Protein 4MPG (pdb70)

InterPro domains:
  IPR004045 Glutathione S-transferase, N-terminal [PF02798] (16-74)
  IPR004045 Glutathione S-transferase, N-terminal [PS50404] (1-82)
  IPR004046 Glutathione S-transferase, C-terminal [PF00043] (127-198)
  IPR010987 Glutathione S-transferase, C-terminal-like [PS50405] (88-224)
  IPR036249 Thioredoxin-like superfamily [SSF52833] (3-86)
  IPR036282 Glutathione S-transferase, C-terminal domain superfamily [SSF47616] (81-236)
  IPR040075 Glutathione S-transferase Theta, N-terminal [cd03050] (3-78)
  IPR040077 Glutathione S-transferase Theta, C-terminal [cd03183] (91-216)
  IPR040079 Glutathione transferase family [SFLDS00019] (2-224)
  IPR051369 Glutathione S-transferase Theta [PTHR43917] (1-223)

Foldseek 3Di:
DKEKEAALLDLLRLLQLLLCVLQVPDYHYDYQALLQQSLVDPVNCVQPVVSDDTWMDDPPDIDDDSVVSSVVCCVVVVGDCQQQPPDPQLNVLQVVLVVVVVCLPLLLQVVCLQQFRQVLLPHHQDPVLVVVSVVVVLVVVVCQDVPQPPVELERRHNDHYSSLSSNVSSNVLVVLVPPPNCVPPVNVVSSNVVVDVSSDVVSVCVSCVVSNCRSVCRVVVPGDRYDPNSVVVSVVSSVPRD/DPLPLDDDPFKEKEAALLDLLRLLLLLLCVLQVPDYDYDYQALQQQSLVDPSNCVQPVVSDDTWICGPPDIDDDSVVSSVVCCVVVVGDCQQQHPDPQLNVLLVVLVVVVVCLPLLLQVVCLQQFRQVLVPHHQDPVLVVVSVVVLLVVVVCQDPVQPDVELERRHPDHYSSLSSNLSSNVLVVLVPPPSCPPPPSVVNSNVVVCVSSDVVSVCVSCVCSNCRSVCRVVVNGHNYDPNSVVVSVVSSVPRD

CATH classification: 3.40.30.10 (+1 more: 1.20.1050.10)

Secondary structure (DSSP, 8-state):
-EEEEE-TTSHHHHHHHHHHHHTT--EEEEE--TTTTGGGSHHHHTT-TT--S-EEEETTEEEE-HHHHHHHHHHHTT--GGGS--SHHHHHHHHHHHHHHH--TTTTTHHHIIIIIHHHTT-PPPHHHHHHHHHHHHHHHHHIIIIIITTSSBTTBSS--HHHHHHHHHHHHHHHTT--TTTT-HHHHHHHHHHHHHH-HHHHHHHHHHHHHHHHHHHHT-SPPPPHHHHHHHHHHHHT--/--------SSEEEEE-TTSHHHHHHHHHHHHHT--EEEEE--TTTTGGGSHHHHTT-TT--S-EEEETTEEEE-HHHHHHHHHHHTT--GGGS--SHHHHHHHHHHHHHHH--TTTTTHHHIIIIIHHHTT-PPPHHHHHHHHHHHHHHHHHIIIIIITTSSBTTBSS--HHHHHHHHHHHHHHHTT--TTTT-HHHHHHHHHHHHHH-HHHHHHHHHHHHHHHHHHHTT-SPPPPHHHHHHHHHHHHT--

Solvent-accessible surface area: 21243 Å² total

GO terms:
  GO:0005829 cytosol (C, IDA)
  GO:0004364 glutathione transferase activity (F, IDA)
  GO:0005829 cytosol (C, TAS)
  GO:0005515 protein binding (F, IPI)
  GO:0070062 extracellular exosome (C, HDA)

Radius of gyration: 22.07 Å; Cα contacts (8 Å, |Δi|>4): 727; chains: 2; bounding box: 50×48×58 Å

Organism: Homo sapiens (NCBI:txid9606)

Sequence (493 aa):
GLELFLDLVSQPSRAVYIFAKKNGIPLELRRTVDLVKGQHKSKEFLQINSLGKLPTLKDGDFILTESSAILIYLSCKYQTPDHWYPSDLQARARVHEYLGWHADIRGTFGIPLWVQVLGPLIGVQVPKEKVERNRRTAMDQALQWLEDKFLGDRPFLAGQQVTLADLMMALEELMQPVALGYELLFEGGRRPPRLAAWRGRVEAFLGAELCQEAHSSIILSILEQAAKKTLPTPSPEAYQAMLLRIARRIPDLGTEFQSMGLELFLDLVSQPSRAVYIFAKKNGIPLELRTVDLVKGQHKSKEFLQINSLGKLPTLKDGDFILTESSAILIYLSCKYQTPDHWYPSDLQARARVHEYLGWHADIRGTFGIPLWVQVLGPLIGVQVPKEKVERNRTAMDQALQWLEDKFLGDRPFLAGQQVTLADLMALEELMQPVALGYELFEGRRPRLAAWRGRVEAFLGAELCQEAHSIILSILEQAAKKTLPTPSPEAYQAMLLRRIARIP

Structure (mmCIF, N/CA/C/O backbone):
data_4MPG
#
_entry.id   4MPG
#
_cell.length_a   93.550
_cell.length_b   93.550
_cell.length_c   119.073
_cell.angle_alpha   90.00
_cell.angle_beta   90.00
_cell.angle_gamma   120.00
#
_symmetry.space_group_name_H-M   'P 31 2 1'
#
loop_
_entity.id
_entity.type
_entity.pdbx_description
1 polymer 'Glutathione S-transferase theta-2'
2 non-polymer GLUTATHIONE
3 non-polymer 'UNKNOWN LIGAND'
4 non-polymer 'FORMIC ACID'
5 water water
#
loop_
_atom_site.group_PDB
_atom_site.id
_atom_site.type_symbol
_atom_site.label_atom_id
_atom_site.label_alt_id
_atom_site.label_comp_id
_atom_site.label_asym_id
_atom_site.label_entity_id
_atom_site.label_seq_id
_atom_site.pdbx_PDB_ins_code
_atom_site.Cartn_x
_atom_site.Cartn_y
_atom_site.Cartn_z
_atom_site.occupancy
_atom_site.B_iso_or_equiv
_atom_site.auth_seq_id
_atom_site.auth_comp_id
_atom_site.auth_asym_id
_atom_site.auth_atom_id
_atom_site.pdbx_PDB_model_num
ATOM 1 N N . GLY A 1 24 ? 29.374 83.188 -12.560 1.00 80.95 2 GLY A N 1
ATOM 2 C CA . GLY A 1 24 ? 27.982 83.587 -12.222 1.00 74.16 2 GLY A CA 1
ATOM 3 C C . GLY A 1 24 ? 27.272 82.590 -11.314 1.00 78.08 2 GLY A C 1
ATOM 4 O O . GLY A 1 24 ? 27.539 81.389 -11.342 1.00 90.67 2 GLY A O 1
ATOM 5 N N . LEU A 1 25 ? 26.365 83.105 -10.497 1.00 76.60 3 LEU A N 1
ATOM 6 C CA . LEU A 1 25 ? 25.571 82.281 -9.604 1.00 67.49 3 LEU A CA 1
ATOM 7 C C . LEU A 1 25 ? 24.578 81.407 -10.366 1.00 82.71 3 LEU A C 1
ATOM 8 O O . LEU A 1 25 ? 23.982 81.845 -11.352 1.00 73.14 3 LEU A O 1
ATOM 13 N N . GLU A 1 26 ? 24.397 80.177 -9.890 1.00 69.71 4 GLU A N 1
ATOM 14 C CA . GLU A 1 26 ? 23.402 79.268 -10.441 1.00 67.34 4 GLU A CA 1
ATOM 15 C C . GLU A 1 26 ? 22.468 78.829 -9.330 1.00 61.66 4 GLU A C 1
ATOM 16 O O . GLU A 1 26 ? 22.923 78.473 -8.251 1.00 69.12 4 GLU A O 1
ATOM 22 N N . LEU A 1 27 ? 21.168 78.880 -9.594 1.00 57.99 5 LEU A N 1
ATOM 23 C CA . LEU A 1 27 ? 20.164 78.387 -8.658 1.00 61.44 5 LEU A CA 1
ATOM 24 C C . LEU A 1 27 ? 19.443 77.235 -9.315 1.00 58.84 5 LEU A C 1
ATOM 25 O O . LEU A 1 27 ? 18.804 77.407 -10.358 1.00 60.47 5 LEU A O 1
ATOM 30 N N . PHE A 1 28 ? 19.578 76.060 -8.710 1.00 60.00 6 PHE A N 1
ATOM 31 C CA . PHE A 1 28 ? 18.871 74.866 -9.130 1.00 54.90 6 PHE A CA 1
ATOM 32 C C . PHE A 1 28 ? 17.571 74.806 -8.339 1.00 54.51 6 PHE A C 1
ATOM 33 O O . PHE A 1 28 ? 17.582 74.859 -7.107 1.00 48.85 6 PHE A O 1
ATOM 41 N N . LEU A 1 29 ? 16.450 74.728 -9.044 1.00 52.98 7 LEU A N 1
ATOM 42 C CA . LEU A 1 29 ? 15.151 74.846 -8.411 1.00 47.83 7 LEU A CA 1
ATOM 43 C C . LEU A 1 29 ? 14.007 74.277 -9.251 1.00 51.79 7 LEU A C 1
ATOM 44 O O . LEU A 1 29 ? 14.158 74.009 -10.449 1.00 52.29 7 LEU A O 1
ATOM 49 N N . ASP A 1 30 ? 12.856 74.124 -8.606 1.00 52.52 8 ASP A N 1
ATOM 50 C CA . ASP A 1 30 ? 11.601 73.789 -9.290 1.00 47.25 8 ASP A CA 1
ATOM 51 C C . ASP A 1 30 ? 10.521 74.569 -8.578 1.00 50.63 8 ASP A C 1
ATOM 52 O O . ASP A 1 30 ? 10.383 74.458 -7.368 1.00 46.33 8 ASP A O 1
ATOM 57 N N . LEU A 1 31 ? 9.739 75.360 -9.304 1.00 43.27 9 LEU A N 1
ATOM 58 C CA . LEU A 1 31 ? 8.801 76.252 -8.629 1.00 49.95 9 LEU A CA 1
ATOM 59 C C . LEU A 1 31 ? 7.589 75.535 -8.052 1.00 45.78 9 LEU A C 1
ATOM 60 O O . LEU A 1 31 ? 6.749 76.157 -7.398 1.00 45.09 9 LEU A O 1
ATOM 65 N N . VAL A 1 32 ? 7.517 74.220 -8.254 1.00 43.67 10 VAL A N 1
ATOM 66 C CA . VAL A 1 32 ? 6.561 73.410 -7.517 1.00 45.20 10 VAL A CA 1
ATOM 67 C C . VAL A 1 32 ? 6.964 73.319 -6.038 1.00 43.00 10 VAL A C 1
ATOM 68 O O . VAL A 1 32 ? 6.126 73.033 -5.194 1.00 44.08 10 VAL A O 1
ATOM 72 N N . SER A 1 33 ? 8.248 73.556 -5.744 1.00 42.87 11 SER A N 1
ATOM 73 C CA . SER A 1 33 ? 8.821 73.408 -4.405 1.00 45.23 11 SER A CA 1
ATOM 74 C C . SER A 1 33 ? 8.740 74.722 -3.610 1.00 44.85 11 SER A C 1
ATOM 75 O O . SER A 1 33 ? 9.108 75.774 -4.116 1.00 43.99 11 SER A O 1
ATOM 78 N N . GLN A 1 34 ? 8.280 74.633 -2.361 1.00 38.49 12 GLN A N 1
ATOM 79 C CA . GLN A 1 34 ? 8.054 75.797 -1.510 1.00 40.03 12 GLN A CA 1
ATOM 80 C C . GLN A 1 34 ? 9.353 76.581 -1.239 1.00 41.95 12 GLN A C 1
ATOM 81 O O . GLN A 1 34 ? 9.397 77.793 -1.499 1.00 45.31 12 GLN A O 1
ATOM 87 N N . PRO A 1 35 ? 10.411 75.904 -0.740 1.00 41.18 13 PRO A N 1
ATOM 88 C CA . PRO A 1 35 ? 11.657 76.629 -0.487 1.00 47.37 13 PRO A CA 1
ATOM 89 C C . PRO A 1 35 ? 12.348 77.154 -1.753 1.00 49.85 13 PRO A C 1
ATOM 90 O O . PRO A 1 35 ? 13.015 78.175 -1.680 1.00 46.94 13 PRO A O 1
ATOM 94 N N . SER A 1 36 ? 12.212 76.435 -2.873 1.00 46.60 14 SER A N 1
ATOM 95 C CA . SER A 1 36 ? 12.613 76.926 -4.187 1.00 44.04 14 SER A CA 1
ATOM 96 C C . SER A 1 36 ? 11.948 78.269 -4.501 1.00 48.70 14 SER A C 1
ATOM 97 O O . SER A 1 36 ? 12.626 79.205 -4.896 1.00 47.97 14 SER A O 1
ATOM 100 N N . ARG A 1 37 ? 10.633 78.358 -4.290 1.00 43.89 15 ARG A N 1
ATOM 101 C CA . ARG A 1 37 ? 9.889 79.594 -4.528 1.00 43.32 15 ARG A CA 1
ATOM 102 C C . ARG A 1 37 ? 10.353 80.720 -3.602 1.00 46.35 15 ARG A C 1
ATOM 103 O O . ARG A 1 37 ? 10.503 81.853 -4.038 1.00 46.22 15 ARG A O 1
ATOM 111 N N . ALA A 1 38 ? 10.614 80.406 -2.338 1.00 44.48 16 ALA A N 1
ATOM 112 C CA . ALA A 1 38 ? 11.085 81.429 -1.397 1.00 50.43 16 ALA A CA 1
ATOM 113 C C . ALA A 1 38 ? 12.381 82.077 -1.880 1.00 53.88 16 ALA A C 1
ATOM 114 O O . ALA A 1 38 ? 12.509 83.310 -1.856 1.00 54.55 16 ALA A O 1
ATOM 116 N N . VAL A 1 39 ? 13.319 81.263 -2.355 1.00 49.80 17 VAL A N 1
ATOM 117 C CA . VAL A 1 39 ? 14.612 81.782 -2.827 1.00 50.11 17 VAL A CA 1
ATOM 118 C C . VAL A 1 39 ? 14.467 82.553 -4.136 1.00 56.07 17 VAL A C 1
ATOM 119 O O . VAL A 1 39 ? 15.089 83.598 -4.312 1.00 57.34 17 VAL A O 1
ATOM 123 N N . TYR A 1 40 ? 13.664 82.010 -5.051 1.00 52.96 18 TYR A N 1
ATOM 124 C CA . TYR A 1 40 ? 13.369 82.645 -6.321 1.00 49.01 18 TYR A CA 1
ATOM 125 C C . TYR A 1 40 ? 12.861 84.071 -6.070 1.00 56.10 18 TYR A C 1
ATOM 126 O O . TYR A 1 40 ? 13.378 85.019 -6.632 1.00 55.25 18 TYR A O 1
ATOM 135 N N . ILE A 1 41 ? 11.852 84.193 -5.213 1.00 54.17 19 ILE A N 1
ATOM 136 C CA . ILE A 1 41 ? 11.241 85.475 -4.880 1.00 55.39 19 ILE A CA 1
ATOM 137 C C . ILE A 1 41 ? 12.262 86.464 -4.308 1.00 51.78 19 ILE A C 1
ATOM 138 O O . ILE A 1 41 ? 12.316 87.616 -4.740 1.00 60.80 19 ILE A O 1
ATOM 143 N N . PHE A 1 42 ? 13.081 86.009 -3.365 1.00 57.88 20 PHE A N 1
ATOM 144 C CA . PHE A 1 42 ? 14.071 86.875 -2.722 1.00 62.17 20 PHE A CA 1
ATOM 145 C C . PHE A 1 42 ? 15.055 87.437 -3.729 1.00 58.24 20 PHE A C 1
ATOM 146 O O . PHE A 1 42 ? 15.359 88.643 -3.719 1.00 67.52 20 PHE A O 1
ATOM 154 N N . ALA A 1 43 ? 15.557 86.561 -4.594 1.00 56.14 21 ALA A N 1
ATOM 155 C CA . ALA A 1 43 ? 16.505 86.954 -5.626 1.00 59.69 21 ALA A CA 1
ATOM 156 C C . ALA A 1 43 ? 15.872 87.903 -6.629 1.00 59.75 21 ALA A C 1
ATOM 157 O O . ALA A 1 43 ? 16.467 88.912 -6.950 1.00 66.18 21 ALA A O 1
ATOM 159 N N . LYS A 1 44 ? 14.680 87.570 -7.129 1.00 63.84 22 LYS A N 1
ATOM 160 C CA . LYS A 1 44 ? 14.007 88.419 -8.127 1.00 68.86 22 LYS A CA 1
ATOM 161 C C . LYS A 1 44 ? 13.696 89.788 -7.549 1.00 71.46 22 LYS A C 1
ATOM 162 O O . LYS A 1 44 ? 13.943 90.799 -8.197 1.00 63.04 22 LYS A O 1
ATOM 168 N N . LYS A 1 45 ? 13.152 89.817 -6.332 1.00 56.68 23 LYS A N 1
ATOM 169 C CA . LYS A 1 45 ? 12.765 91.073 -5.699 1.00 64.07 23 LYS A CA 1
ATOM 170 C C . LYS A 1 45 ? 13.974 91.988 -5.481 1.00 73.76 23 LYS A C 1
ATOM 171 O O . LYS A 1 45 ? 13.852 93.211 -5.580 1.00 71.45 23 LYS A O 1
ATOM 177 N N . ASN A 1 46 ? 15.134 91.397 -5.193 1.00 63.92 24 ASN A N 1
ATOM 178 C CA . ASN A 1 46 ? 16.352 92.172 -4.956 1.00 68.52 24 ASN A CA 1
ATOM 179 C C . ASN A 1 46 ? 17.238 92.327 -6.181 1.00 62.63 24 ASN A C 1
ATOM 180 O O . ASN A 1 46 ? 18.320 92.903 -6.082 1.00 84.00 24 ASN A O 1
ATOM 185 N N . GLY A 1 47 ? 16.793 91.811 -7.325 1.00 73.07 25 GLY A N 1
ATOM 186 C CA . GLY A 1 47 ? 17.563 91.901 -8.575 1.00 73.23 25 GLY A CA 1
ATOM 187 C C . GLY A 1 47 ? 18.941 91.252 -8.510 1.00 76.24 25 GLY A C 1
ATOM 188 O O . GLY A 1 47 ? 19.897 91.761 -9.068 1.00 74.32 25 GLY A O 1
ATOM 189 N N . ILE A 1 48 ? 19.048 90.127 -7.819 1.00 68.16 26 ILE A N 1
ATOM 190 C CA . ILE A 1 48 ? 20.298 89.383 -7.754 1.00 72.35 26 ILE A CA 1
ATOM 191 C C . ILE A 1 48 ? 20.390 88.576 -9.049 1.00 74.70 26 ILE A C 1
ATOM 192 O O . ILE A 1 48 ? 19.483 87.810 -9.352 1.00 79.25 26 ILE A O 1
ATOM 197 N N . PRO A 1 49 ? 21.469 88.758 -9.833 1.00 79.50 27 PRO A N 1
ATOM 198 C CA . PRO A 1 49 ? 21.539 88.032 -11.101 1.00 88.21 27 PRO A CA 1
ATOM 199 C C . PRO A 1 49 ? 21.893 86.559 -10.906 1.00 68.72 27 PRO A C 1
ATOM 200 O O . PRO A 1 49 ? 23.030 86.233 -10.584 1.00 95.60 27 PRO A O 1
ATOM 204 N N . LEU A 1 50 ? 20.902 85.690 -11.077 1.00 104.51 28 LEU A N 1
ATOM 205 C CA . LEU A 1 50 ? 21.092 84.245 -10.994 1.00 83.12 28 LEU A CA 1
ATOM 206 C C . LEU A 1 50 ? 20.844 83.593 -12.349 1.00 90.68 28 LEU A C 1
ATOM 207 O O . LEU A 1 50 ? 19.953 83.993 -13.095 1.00 84.15 28 LEU A O 1
ATOM 212 N N . GLU A 1 51 ? 21.638 82.582 -12.662 1.00 74.26 29 GLU A N 1
ATOM 213 C CA . GLU A 1 51 ? 21.276 81.645 -13.711 1.00 77.28 29 GLU A CA 1
ATOM 214 C C . GLU A 1 51 ? 20.326 80.594 -13.093 1.00 70.58 29 GLU A C 1
ATOM 215 O O . GLU A 1 51 ? 20.753 79.751 -12.316 1.00 71.90 29 GLU A O 1
ATOM 221 N N . LEU A 1 52 ? 19.038 80.690 -13.423 1.00 64.63 30 LEU A N 1
ATOM 222 C CA . LEU A 1 52 ? 18.028 79.706 -13.022 1.00 59.70 30 LEU A CA 1
ATOM 223 C C . LEU A 1 52 ? 18.207 78.398 -13.782 1.00 64.33 30 LEU A C 1
ATOM 224 O O . LEU A 1 52 ? 18.234 78.389 -15.010 1.00 64.74 30 LEU A O 1
ATOM 229 N N . ARG A 1 53 ? 18.336 77.299 -13.045 1.00 58.80 31 ARG A N 1
ATOM 230 C CA A ARG A 1 53 ? 18.509 75.972 -13.635 0.50 57.42 31 ARG A CA 1
ATOM 231 C CA B ARG A 1 53 ? 18.506 75.974 -13.640 0.50 56.17 31 ARG A CA 1
ATOM 232 C C . ARG A 1 53 ? 17.376 75.082 -13.138 1.00 57.66 31 ARG A C 1
ATOM 233 O O . ARG A 1 53 ? 17.382 74.641 -11.990 1.00 57.34 31 ARG A O 1
ATOM 248 N N . THR A 1 54 ? 16.386 74.840 -13.992 1.00 53.06 32 THR A N 1
ATOM 249 C CA . THR A 1 54 ? 15.225 74.050 -13.592 1.00 59.73 32 THR A CA 1
ATOM 250 C C . THR A 1 54 ? 15.624 72.597 -13.444 1.00 55.47 32 THR A C 1
ATOM 251 O O . THR A 1 54 ? 16.315 72.057 -14.296 1.00 58.26 32 THR A O 1
ATOM 255 N N . VAL A 1 55 ? 15.214 71.997 -12.332 1.00 57.27 33 VAL A N 1
ATOM 256 C CA . VAL A 1 55 ? 15.444 70.594 -12.061 1.00 55.31 33 VAL A CA 1
ATOM 257 C C . VAL A 1 55 ? 14.075 70.017 -11.725 1.00 54.23 33 VAL A C 1
ATOM 258 O O . VAL A 1 55 ? 13.495 70.355 -10.698 1.00 54.08 33 VAL A O 1
ATOM 262 N N . ASP A 1 56 ? 13.561 69.168 -12.610 1.00 54.07 34 ASP A N 1
ATOM 263 C CA . ASP A 1 56 ? 12.166 68.739 -12.567 1.00 60.50 34 ASP A CA 1
ATOM 264 C C . ASP A 1 56 ? 11.986 67.638 -11.529 1.00 49.89 34 ASP A C 1
ATOM 265 O O . ASP A 1 56 ? 12.360 66.488 -11.767 1.00 55.40 34 ASP A O 1
ATOM 270 N N . LEU A 1 57 ? 11.405 67.997 -10.386 1.00 49.73 35 LEU A N 1
ATOM 271 C CA . LEU A 1 57 ? 11.235 67.080 -9.262 1.00 46.48 35 LEU A CA 1
ATOM 272 C C . LEU A 1 57 ? 10.329 65.919 -9.573 1.00 52.50 35 LEU A C 1
ATOM 273 O O . LEU A 1 57 ? 10.657 64.796 -9.232 1.00 48.08 35 LEU A O 1
ATOM 278 N N . VAL A 1 58 ? 9.182 66.181 -10.195 1.00 51.04 36 VAL A N 1
ATOM 279 C CA . VAL A 1 58 ? 8.229 65.092 -10.460 1.00 51.48 36 VAL A CA 1
ATOM 280 C C . VAL A 1 58 ? 8.873 64.049 -11.392 1.00 56.03 36 VAL A C 1
ATOM 281 O O . VAL A 1 58 ? 8.733 62.848 -11.173 1.00 54.64 36 VAL A O 1
ATOM 285 N N . LYS A 1 59 ? 9.616 64.513 -12.395 1.00 51.31 37 LYS A N 1
ATOM 286 C CA . LYS A 1 59 ? 10.369 63.619 -13.275 1.00 46.63 37 LYS A CA 1
ATOM 287 C C . LYS A 1 59 ? 11.485 62.842 -12.557 1.00 65.27 37 LYS A C 1
ATOM 288 O O . LYS A 1 59 ? 11.750 61.695 -12.912 1.00 54.43 37 LYS A O 1
ATOM 294 N N . GLY A 1 60 ? 12.138 63.456 -11.571 1.00 50.66 38 GLY A N 1
ATOM 295 C CA . GLY A 1 60 ? 13.267 62.824 -10.857 1.00 49.83 38 GLY A CA 1
ATOM 296 C C . GLY A 1 60 ? 14.653 63.358 -11.212 1.00 58.24 38 GLY A C 1
ATOM 297 O O . GLY A 1 60 ? 15.659 62.752 -10.858 1.00 54.68 38 GLY A O 1
ATOM 298 N N . GLN A 1 61 ? 14.727 64.500 -11.890 1.00 54.77 39 GLN A N 1
ATOM 299 C CA . GLN A 1 61 ? 16.032 65.073 -12.267 1.00 51.74 39 GLN A CA 1
ATOM 300 C C . GLN A 1 61 ? 16.902 65.407 -11.059 1.00 44.91 39 GLN A C 1
ATOM 301 O O . GLN A 1 61 ? 18.130 65.452 -11.162 1.00 62.42 39 GLN A O 1
ATOM 307 N N . HIS A 1 62 ? 16.273 65.620 -9.913 1.00 51.62 40 HIS A N 1
ATOM 308 C CA . HIS A 1 62 ? 17.018 65.819 -8.668 1.00 47.34 40 HIS A CA 1
ATOM 309 C C . HIS A 1 62 ? 17.791 64.590 -8.190 1.00 58.63 40 HIS A C 1
ATOM 310 O O . HIS A 1 62 ? 18.701 64.714 -7.362 1.00 51.64 40 HIS A O 1
ATOM 317 N N . LYS A 1 63 ? 17.427 63.416 -8.699 1.00 53.24 41 LYS A N 1
ATOM 318 C CA . LYS A 1 63 ? 18.137 62.176 -8.379 1.00 51.43 41 LYS A CA 1
ATOM 319 C C . LYS A 1 63 ? 18.966 61.678 -9.551 1.00 60.97 41 LYS A C 1
ATOM 320 O O . LYS A 1 63 ? 19.529 60.590 -9.483 1.00 61.86 41 LYS A O 1
ATOM 326 N N . SER A 1 64 ? 19.065 62.478 -10.615 1.00 75.74 42 SER A N 1
ATOM 327 C CA . SER A 1 64 ? 19.926 62.143 -11.752 1.00 70.26 42 SER A CA 1
ATOM 328 C C . SER A 1 64 ? 21.381 62.194 -11.313 1.00 76.64 42 SER A C 1
ATOM 329 O O . SER A 1 64 ? 21.733 62.879 -10.351 1.00 75.06 42 SER A O 1
ATOM 332 N N . LYS A 1 65 ? 22.230 61.482 -12.036 1.00 69.53 43 LYS A N 1
ATOM 333 C CA . LYS A 1 65 ? 23.648 61.434 -11.702 1.00 83.85 43 LYS A CA 1
ATOM 334 C C . LYS A 1 65 ? 24.311 62.813 -11.756 1.00 70.47 43 LYS A C 1
ATOM 335 O O . LYS A 1 65 ? 25.171 63.116 -10.927 1.00 91.76 43 LYS A O 1
ATOM 341 N N . GLU A 1 66 ? 23.892 63.653 -12.705 1.00 72.07 44 GLU A N 1
ATOM 342 C CA . GLU A 1 66 ? 24.520 64.971 -12.888 1.00 73.18 44 GLU A CA 1
ATOM 343 C C . GLU A 1 66 ? 24.139 65.918 -11.764 1.00 72.99 44 GLU A C 1
ATOM 344 O O . GLU A 1 66 ? 24.984 66.675 -11.293 1.00 70.35 44 GLU A O 1
ATOM 350 N N . PHE A 1 67 ? 22.889 65.876 -11.308 1.00 62.28 45 PHE A N 1
ATOM 351 C CA . PHE A 1 67 ? 22.536 66.728 -10.186 1.00 75.66 45 PHE A CA 1
ATOM 352 C C . PHE A 1 67 ? 23.123 66.225 -8.860 1.00 67.73 45 PHE A C 1
ATOM 353 O O . PHE A 1 67 ? 23.515 67.027 -8.015 1.00 69.72 45 PHE A O 1
ATOM 361 N N . LEU A 1 68 ? 23.204 64.909 -8.683 1.00 68.32 46 LEU A N 1
ATOM 362 C CA . LEU A 1 68 ? 23.851 64.349 -7.494 1.00 65.39 46 LEU A CA 1
ATOM 363 C C . LEU A 1 68 ? 25.339 64.721 -7.423 1.00 77.52 46 LEU A C 1
ATOM 364 O O . LEU A 1 68 ? 25.915 64.773 -6.336 1.00 79.48 46 LEU A O 1
ATOM 369 N N . GLN A 1 69 ? 25.950 64.997 -8.577 1.00 75.33 47 GLN A N 1
ATOM 370 C CA . GLN A 1 69 ? 27.325 65.496 -8.625 1.00 74.89 47 GLN A CA 1
ATOM 371 C C . GLN A 1 69 ? 27.406 66.932 -8.086 1.00 70.60 47 GLN A C 1
ATOM 372 O O . GLN A 1 69 ? 28.478 67.389 -7.700 1.00 84.62 47 GLN A O 1
ATOM 378 N N . ILE A 1 70 ? 26.269 67.628 -8.051 1.00 64.89 48 ILE A N 1
ATOM 379 C CA . ILE A 1 70 ? 26.174 68.993 -7.524 1.00 69.89 48 ILE A CA 1
ATOM 380 C C . ILE A 1 70 ? 25.754 68.997 -6.041 1.00 71.86 48 ILE A C 1
ATOM 381 O O . ILE A 1 70 ? 26.415 69.618 -5.212 1.00 73.42 48 ILE A O 1
ATOM 386 N N . ASN A 1 71 ? 24.635 68.343 -5.731 1.00 67.93 49 ASN A N 1
ATOM 387 C CA . ASN A 1 71 ? 24.173 68.160 -4.349 1.00 58.88 49 ASN A CA 1
ATOM 388 C C . ASN A 1 71 ? 23.905 66.677 -4.120 1.00 54.95 49 ASN A C 1
ATOM 389 O O . ASN A 1 71 ? 22.897 66.147 -4.581 1.00 63.44 49 ASN A O 1
ATOM 394 N N . SER A 1 72 ? 24.815 66.022 -3.404 1.00 64.77 50 SER A N 1
ATOM 395 C CA . SER A 1 72 ? 24.725 64.589 -3.117 1.00 63.21 50 SER A CA 1
ATOM 396 C C . SER A 1 72 ? 23.438 64.203 -2.393 1.00 48.81 50 SER A C 1
ATOM 397 O O . SER A 1 72 ? 22.999 63.057 -2.470 1.00 63.67 50 SER A O 1
ATOM 400 N N . LEU A 1 73 ? 22.834 65.155 -1.682 1.00 60.12 51 LEU A N 1
ATOM 401 C CA . LEU A 1 73 ? 21.536 64.936 -1.045 1.00 66.06 51 LEU A CA 1
ATOM 402 C C . LEU A 1 73 ? 20.393 64.902 -2.053 1.00 66.98 51 LEU A C 1
ATOM 403 O O . LEU A 1 73 ? 19.331 64.377 -1.750 1.00 48.77 51 LEU A O 1
ATOM 408 N N . GLY A 1 74 ? 20.593 65.458 -3.243 1.00 52.93 52 GLY A N 1
ATOM 409 C CA . GLY A 1 74 ? 19.550 65.405 -4.273 1.00 52.84 52 GLY A CA 1
ATOM 410 C C . GLY A 1 74 ? 18.276 66.135 -3.896 1.00 56.99 52 GLY A C 1
ATOM 411 O O . GLY A 1 74 ? 17.158 65.615 -4.076 1.00 50.40 52 GLY A O 1
ATOM 412 N N . LYS A 1 75 ? 18.451 67.349 -3.376 1.00 49.48 53 LYS A N 1
ATOM 413 C CA . LYS A 1 75 ? 17.340 68.181 -2.949 1.00 47.98 53 LYS A CA 1
ATOM 414 C C . LYS A 1 75 ? 17.450 69.614 -3.478 1.00 44.47 53 LYS A C 1
ATOM 415 O O . LYS A 1 75 ? 18.535 70.102 -3.760 1.00 50.66 53 LYS A O 1
ATOM 421 N N . LEU A 1 76 ? 16.289 70.241 -3.620 1.00 44.08 54 LEU A N 1
ATOM 422 C CA . LEU A 1 76 ? 16.135 71.609 -4.091 1.00 46.51 54 LEU A CA 1
ATOM 423 C C . LEU A 1 76 ? 15.533 72.517 -3.028 1.00 48.76 54 LEU A C 1
ATOM 424 O O . LEU A 1 76 ? 14.694 72.082 -2.227 1.00 46.21 54 LEU A O 1
ATOM 429 N N . PRO A 1 77 ? 15.919 73.799 -3.035 1.00 48.93 55 PRO A N 1
ATOM 430 C CA . PRO A 1 77 ? 16.853 74.437 -3.965 1.00 51.40 55 PRO A CA 1
ATOM 431 C C . PRO A 1 77 ? 18.304 74.235 -3.573 1.00 47.92 55 PRO A C 1
ATOM 432 O O . PRO A 1 77 ? 18.613 74.001 -2.392 1.00 47.71 55 PRO A O 1
ATOM 436 N N . THR A 1 78 ? 19.181 74.353 -4.562 1.00 52.51 56 THR A N 1
ATOM 437 C CA . THR A 1 78 ? 20.621 74.352 -4.350 1.00 56.63 56 THR A CA 1
ATOM 438 C C . THR A 1 78 ? 21.252 75.536 -5.082 1.00 56.40 56 THR A C 1
ATOM 439 O O . THR A 1 78 ? 20.918 75.798 -6.237 1.00 58.61 56 THR A O 1
ATOM 443 N N . LEU A 1 79 ? 22.168 76.229 -4.396 1.00 55.54 57 LEU A N 1
ATOM 444 C CA . LEU A 1 79 ? 22.913 77.363 -4.949 1.00 58.82 57 LEU A CA 1
ATOM 445 C C . LEU A 1 79 ? 24.336 76.944 -5.247 1.00 64.12 57 LEU A C 1
ATOM 446 O O . LEU A 1 79 ? 24.957 76.249 -4.439 1.00 62.18 57 LEU A O 1
ATOM 451 N N . LYS A 1 80 ? 24.846 77.369 -6.406 1.00 71.25 58 LYS A N 1
ATOM 452 C CA . LYS A 1 80 ? 26.242 77.165 -6.782 1.00 63.97 58 LYS A CA 1
ATOM 453 C C . LYS A 1 80 ? 26.882 78.518 -7.072 1.00 67.71 58 LYS A C 1
ATOM 454 O O . LYS A 1 80 ? 26.534 79.172 -8.053 1.00 68.11 58 LYS A O 1
ATOM 460 N N . ASP A 1 81 ? 27.817 78.917 -6.214 1.00 80.09 59 ASP A N 1
ATOM 461 C CA . ASP A 1 81 ? 28.564 80.167 -6.353 1.00 71.81 59 ASP A CA 1
ATOM 462 C C . ASP A 1 81 ? 30.024 79.826 -6.606 1.00 73.63 59 ASP A C 1
ATOM 463 O O . ASP A 1 81 ? 30.804 79.685 -5.671 1.00 78.35 59 ASP A O 1
ATOM 468 N N . GLY A 1 82 ? 30.395 79.695 -7.877 1.00 88.74 60 GLY A N 1
ATOM 469 C CA . GLY A 1 82 ? 31.714 79.183 -8.233 1.00 80.74 60 GLY A CA 1
ATOM 470 C C . GLY A 1 82 ? 31.749 77.724 -7.827 1.00 73.84 60 GLY A C 1
ATOM 471 O O . GLY A 1 82 ? 30.816 76.972 -8.136 1.00 79.06 60 GLY A O 1
ATOM 472 N N . ASP A 1 83 ? 32.800 77.311 -7.122 1.00 75.54 61 ASP A N 1
ATOM 473 C CA . ASP A 1 83 ? 32.873 75.926 -6.655 1.00 88.43 61 ASP A CA 1
ATOM 474 C C . ASP A 1 83 ? 32.316 75.750 -5.227 1.00 98.35 61 ASP A C 1
ATOM 475 O O . ASP A 1 83 ? 32.457 74.680 -4.641 1.00 80.67 61 ASP A O 1
ATOM 480 N N . PHE A 1 84 ? 31.662 76.790 -4.697 1.00 74.82 62 PHE A N 1
ATOM 481 C CA . PHE A 1 84 ? 30.954 76.723 -3.407 1.00 82.09 62 PHE A CA 1
ATOM 482 C C . PHE A 1 84 ? 29.492 76.343 -3.610 1.00 81.11 62 PHE A C 1
ATOM 483 O O . PHE A 1 84 ? 28.703 77.122 -4.164 1.00 70.46 62 PHE A O 1
ATOM 491 N N . ILE A 1 85 ? 29.132 75.153 -3.140 1.00 63.43 63 ILE A N 1
ATOM 492 C CA . ILE A 1 85 ? 27.778 74.637 -3.293 1.00 61.25 63 ILE A CA 1
ATOM 493 C C . ILE A 1 85 ? 27.050 74.674 -1.951 1.00 64.17 63 ILE A C 1
ATOM 494 O O . ILE A 1 85 ? 27.539 74.139 -0.965 1.00 59.97 63 ILE A O 1
ATOM 499 N N . LEU A 1 86 ? 25.891 75.324 -1.925 1.00 56.33 64 LEU A N 1
ATOM 500 C CA . LEU A 1 86 ? 25.151 75.544 -0.689 1.00 60.53 64 LEU A CA 1
ATOM 501 C C . LEU A 1 86 ? 23.708 75.056 -0.820 1.00 53.03 64 LEU A C 1
ATOM 502 O O . LEU A 1 86 ? 23.024 75.400 -1.786 1.00 56.13 64 LEU A O 1
ATOM 507 N N . THR A 1 87 ? 23.257 74.267 0.163 1.00 55.37 65 THR A N 1
ATOM 508 C CA . THR A 1 87 ? 21.858 73.842 0.253 1.00 53.44 65 THR A CA 1
ATOM 509 C C . THR A 1 87 ? 21.145 74.545 1.401 1.00 55.62 65 THR A C 1
ATOM 510 O O . THR A 1 87 ? 21.764 75.294 2.174 1.00 52.34 65 THR A O 1
ATOM 514 N N . GLU A 1 88 ? 19.842 74.270 1.505 1.00 57.77 66 GLU A N 1
ATOM 515 C CA . GLU A 1 88 ? 18.948 74.815 2.525 1.00 46.15 66 GLU A CA 1
ATOM 516 C C . GLU A 1 88 ? 18.536 76.259 2.244 1.00 49.69 66 GLU A C 1
ATOM 517 O O . GLU A 1 88 ? 19.362 77.171 2.272 1.00 51.28 66 GLU A O 1
ATOM 523 N N . SER A 1 89 ? 17.242 76.458 2.031 1.00 45.95 67 SER A N 1
ATOM 524 C CA . SER A 1 89 ? 16.712 77.754 1.634 1.00 50.03 67 SER A CA 1
ATOM 525 C C . SER A 1 89 ? 17.034 78.839 2.658 1.00 50.57 67 SER A C 1
ATOM 526 O O . SER A 1 89 ? 17.423 79.947 2.287 1.00 51.95 67 SER A O 1
ATOM 529 N N . SER A 1 90 ? 16.876 78.520 3.940 1.00 42.92 68 SER A N 1
ATOM 530 C CA . SER A 1 90 ? 17.195 79.471 4.997 1.00 52.02 68 SER A CA 1
ATOM 531 C C . SER A 1 90 ? 18.649 79.965 4.879 1.00 53.52 68 SER A C 1
ATOM 532 O O . SER A 1 90 ? 18.896 81.177 4.931 1.00 51.59 68 SER A O 1
ATOM 535 N N . ALA A 1 91 ? 19.586 79.030 4.698 1.00 47.35 69 ALA A N 1
ATOM 536 C CA . ALA A 1 91 ? 21.023 79.341 4.582 1.00 53.84 69 ALA A CA 1
ATOM 537 C C . ALA A 1 91 ? 21.357 80.093 3.286 1.00 50.17 69 ALA A C 1
ATOM 538 O O . ALA A 1 91 ? 22.137 81.027 3.294 1.00 57.17 69 ALA A O 1
ATOM 540 N N . ILE A 1 92 ? 20.737 79.683 2.190 1.00 54.30 70 ILE A N 1
ATOM 541 C CA . ILE A 1 92 ? 20.887 80.362 0.903 1.00 53.67 70 ILE A CA 1
ATOM 542 C C . ILE A 1 92 ? 20.355 81.803 0.997 1.00 54.49 70 ILE A C 1
ATOM 543 O O . ILE A 1 92 ? 21.013 82.737 0.542 1.00 57.05 70 ILE A O 1
ATOM 548 N N . LEU A 1 93 ? 19.184 81.984 1.597 1.00 48.79 71 LEU A N 1
ATOM 549 C CA . LEU A 1 93 ? 18.601 83.324 1.751 1.00 54.45 71 LEU A CA 1
ATOM 550 C C . LEU A 1 93 ? 19.503 84.271 2.545 1.00 61.29 71 LEU A C 1
ATOM 551 O O . LEU A 1 93 ? 19.690 85.437 2.171 1.00 58.73 71 LEU A O 1
ATOM 556 N N . ILE A 1 94 ? 20.070 83.761 3.632 1.00 63.79 72 ILE A N 1
ATOM 557 C CA . ILE A 1 94 ? 20.982 84.540 4.470 1.00 57.98 72 ILE A CA 1
ATOM 558 C C . ILE A 1 94 ? 22.282 84.842 3.741 1.00 61.62 72 ILE A C 1
ATOM 559 O O . ILE A 1 94 ? 22.803 85.954 3.818 1.00 64.27 72 ILE A O 1
ATOM 564 N N . TYR A 1 95 ? 22.805 83.838 3.049 1.00 63.59 73 TYR A N 1
ATOM 565 C CA . TYR A 1 95 ? 24.039 83.972 2.282 1.00 64.19 73 TYR A CA 1
ATOM 566 C C . TYR A 1 95 ? 23.929 85.080 1.227 1.00 72.05 73 TYR A C 1
ATOM 567 O O . TYR A 1 95 ? 24.792 85.960 1.125 1.00 62.73 73 TYR A O 1
ATOM 576 N N . LEU A 1 96 ? 22.849 85.025 0.454 1.00 57.82 74 LEU A N 1
ATOM 577 C CA . LEU A 1 96 ? 22.549 86.026 -0.556 1.00 73.91 74 LEU A CA 1
ATOM 578 C C . LEU A 1 96 ? 22.347 87.418 0.042 1.00 63.22 74 LEU A C 1
ATOM 579 O O . LEU A 1 96 ? 22.727 88.430 -0.574 1.00 67.15 74 LEU A O 1
ATOM 584 N N . SER A 1 97 ? 21.747 87.461 1.230 1.00 61.95 75 SER A N 1
ATOM 585 C CA . SER A 1 97 ? 21.420 88.720 1.878 1.00 56.16 75 SER A CA 1
ATOM 586 C C . SER A 1 97 ? 22.706 89.457 2.226 1.00 65.50 75 SER A C 1
ATOM 587 O O . SER A 1 97 ? 22.812 90.667 2.016 1.00 77.34 75 SER A O 1
ATOM 590 N N . CYS A 1 98 ? 23.696 88.704 2.703 1.00 65.39 76 CYS A N 1
ATOM 591 C CA . CYS A 1 98 ? 24.997 89.262 3.050 1.00 66.49 76 CYS A CA 1
ATOM 592 C C . CYS A 1 98 ? 25.846 89.488 1.805 1.00 74.63 76 CYS A C 1
ATOM 593 O O . CYS A 1 98 ? 26.406 90.557 1.651 1.00 74.01 76 CYS A O 1
ATOM 596 N N . LYS A 1 99 ? 25.921 88.494 0.918 1.00 70.61 77 LYS A N 1
ATOM 597 C CA . LYS A 1 99 ? 26.700 88.593 -0.331 1.00 73.94 77 LYS A CA 1
ATOM 598 C C . LYS A 1 99 ? 26.377 89.856 -1.127 1.00 73.66 77 LYS A C 1
ATOM 599 O O . LYS A 1 99 ? 27.275 90.575 -1.545 1.00 80.79 77 LYS A O 1
ATOM 605 N N . TYR A 1 100 ? 25.087 90.112 -1.320 1.00 74.74 78 TYR A N 1
ATOM 606 C CA . TYR A 1 100 ? 24.614 91.213 -2.160 1.00 68.03 78 TYR A CA 1
ATOM 607 C C . TYR A 1 100 ? 24.107 92.409 -1.364 1.00 77.66 78 TYR A C 1
ATOM 608 O O . TYR A 1 100 ? 23.554 93.349 -1.935 1.00 73.88 78 TYR A O 1
ATOM 617 N N . GLN A 1 101 ? 24.303 92.365 -0.048 1.00 80.00 79 GLN A N 1
ATOM 618 C CA . GLN A 1 101 ? 24.017 93.489 0.838 1.00 77.32 79 GLN A CA 1
ATOM 619 C C . GLN A 1 101 ? 22.648 94.100 0.536 1.00 67.22 79 GLN A C 1
ATOM 620 O O . GLN A 1 101 ? 22.526 95.272 0.156 1.00 75.63 79 GLN A O 1
ATOM 626 N N . THR A 1 102 ? 21.630 93.262 0.699 1.00 70.90 80 THR A N 1
ATOM 627 C CA . THR A 1 102 ? 20.232 93.636 0.493 1.00 65.71 80 THR A CA 1
ATOM 628 C C . THR A 1 102 ? 19.729 94.519 1.641 1.00 64.77 80 THR A C 1
ATOM 629 O O . THR A 1 102 ? 20.340 94.540 2.719 1.00 71.26 80 THR A O 1
ATOM 633 N N . PRO A 1 103 ? 18.614 95.249 1.422 1.00 71.19 81 PRO A N 1
ATOM 634 C CA . PRO A 1 103 ? 18.061 96.116 2.479 1.00 66.60 81 PRO A CA 1
ATOM 635 C C . PRO A 1 103 ? 17.984 95.431 3.856 1.00 73.24 81 PRO A C 1
ATOM 636 O O . PRO A 1 103 ? 17.426 94.347 3.974 1.00 70.19 81 PRO A O 1
ATOM 640 N N . ASP A 1 104 ? 18.521 96.085 4.883 1.00 69.37 82 ASP A N 1
ATOM 641 C CA . ASP A 1 104 ? 18.708 95.467 6.197 1.00 79.32 82 ASP A CA 1
ATOM 642 C C . ASP A 1 104 ? 17.436 94.803 6.762 1.00 65.17 82 ASP A C 1
ATOM 643 O O . ASP A 1 104 ? 17.520 93.773 7.448 1.00 61.38 82 ASP A O 1
ATOM 648 N N . HIS A 1 105 ? 16.277 95.312 6.399 1.00 72.54 83 HIS A N 1
ATOM 649 C CA . HIS A 1 105 ? 15.049 94.846 6.996 1.00 75.04 83 HIS A CA 1
ATOM 650 C C . HIS A 1 105 ? 14.817 93.359 6.755 1.00 88.33 83 HIS A C 1
ATOM 651 O O . HIS A 1 105 ? 14.239 92.689 7.590 1.00 62.60 83 HIS A O 1
ATOM 658 N N . TRP A 1 106 ? 15.258 92.844 5.617 1.00 70.65 84 TRP A N 1
ATOM 659 C CA . TRP A 1 106 ? 15.027 91.444 5.315 1.00 62.27 84 TRP A CA 1
ATOM 660 C C . TRP A 1 106 ? 15.671 90.577 6.375 1.00 62.49 84 TRP A C 1
ATOM 661 O O . TRP A 1 106 ? 15.084 89.609 6.827 1.00 59.01 84 TRP A O 1
ATOM 672 N N . TYR A 1 107 ? 16.891 90.919 6.755 1.00 64.87 85 TYR A N 1
ATOM 673 C CA . TYR A 1 107 ? 17.642 90.154 7.730 1.00 63.04 85 TYR A CA 1
ATOM 674 C C . TYR A 1 107 ? 18.325 91.101 8.711 1.00 67.26 85 TYR A C 1
ATOM 675 O O . TYR A 1 107 ? 19.538 91.245 8.691 1.00 61.77 85 TYR A O 1
ATOM 684 N N . PRO A 1 108 ? 17.477 91.747 9.624 1.00 65.32 86 PRO A N 1
ATOM 685 C CA . PRO A 1 108 ? 18.141 92.844 10.358 1.00 76.09 86 PRO A CA 1
ATOM 686 C C . PRO A 1 108 ? 19.324 92.482 11.238 1.00 63.49 86 PRO A C 1
ATOM 687 O O . PRO A 1 108 ? 19.362 91.431 11.846 1.00 65.69 86 PRO A O 1
ATOM 691 N N . SER A 1 109 ? 20.309 93.374 11.251 1.00 71.27 87 SER A N 1
ATOM 692 C CA . SER A 1 109 ? 21.513 93.253 12.066 1.00 65.90 87 SER A CA 1
ATOM 693 C C . SER A 1 109 ? 21.272 93.363 13.567 1.00 64.89 87 SER A C 1
ATOM 694 O O . SER A 1 109 ? 22.021 92.805 14.354 1.00 82.16 87 SER A O 1
ATOM 697 N N . ASP A 1 110 ? 20.242 94.100 13.960 1.00 70.25 88 ASP A N 1
ATOM 698 C CA . ASP A 1 110 ? 19.967 94.325 15.369 1.00 79.63 88 ASP A CA 1
ATOM 699 C C . ASP A 1 110 ? 19.778 92.994 16.065 1.00 84.19 88 ASP A C 1
ATOM 700 O O . ASP A 1 110 ? 19.120 92.106 15.542 1.00 63.20 88 ASP A O 1
ATOM 705 N N . LEU A 1 111 ? 20.355 92.869 17.253 1.00 66.79 89 LEU A N 1
ATOM 706 C CA . LEU A 1 111 ? 20.462 91.581 17.924 1.00 78.68 89 LEU A CA 1
ATOM 707 C C . LEU A 1 111 ? 19.103 90.901 18.155 1.00 72.27 89 LEU A C 1
ATOM 708 O O . LEU A 1 111 ? 18.940 89.716 17.877 1.00 64.14 89 LEU A O 1
ATOM 713 N N . GLN A 1 112 ? 18.130 91.650 18.658 1.00 67.73 90 GLN A N 1
ATOM 714 C CA . GLN A 1 112 ? 16.813 91.083 18.965 1.00 69.62 90 GLN A CA 1
ATOM 715 C C . GLN A 1 112 ? 15.945 90.874 17.732 1.00 75.13 90 GLN A C 1
ATOM 716 O O . GLN A 1 112 ? 15.224 89.877 17.650 1.00 60.51 90 GLN A O 1
ATOM 722 N N . ALA A 1 113 ? 16.007 91.812 16.787 1.00 64.05 91 ALA A N 1
ATOM 723 C CA . ALA A 1 113 ? 15.267 91.678 15.543 1.00 60.98 91 ALA A CA 1
ATOM 724 C C . ALA A 1 113 ? 15.795 90.490 14.753 1.00 64.57 91 ALA A C 1
ATOM 725 O O . ALA A 1 113 ? 15.014 89.748 14.156 1.00 56.86 91 ALA A O 1
ATOM 727 N N . ARG A 1 114 ? 17.112 90.293 14.759 1.00 56.93 92 ARG A N 1
ATOM 728 C CA . ARG A 1 114 ? 17.694 89.107 14.117 1.00 55.42 92 ARG A CA 1
ATOM 729 C C . ARG A 1 114 ? 17.213 87.811 14.775 1.00 53.10 92 ARG A C 1
ATOM 730 O O . ARG A 1 114 ? 16.838 86.866 14.081 1.00 56.48 92 ARG A O 1
ATOM 738 N N . ALA A 1 115 ? 17.255 87.761 16.104 1.00 54.02 93 ALA A N 1
ATOM 739 C CA . ALA A 1 115 ? 16.825 86.561 16.829 1.00 50.51 93 ALA A CA 1
ATOM 740 C C . ALA A 1 115 ? 15.378 86.202 16.520 1.00 50.37 93 ALA A C 1
ATOM 741 O O . ALA A 1 115 ? 15.032 85.024 16.443 1.00 52.70 93 ALA A O 1
ATOM 743 N N . ARG A 1 116 ? 14.526 87.205 16.360 1.00 55.22 94 ARG A N 1
ATOM 744 C CA . ARG A 1 116 ? 13.139 86.938 15.999 1.00 53.21 94 ARG A CA 1
ATOM 745 C C . ARG A 1 116 ? 13.045 86.217 14.665 1.00 55.40 94 ARG A C 1
ATOM 746 O O . ARG A 1 116 ? 12.165 85.354 14.472 1.00 48.48 94 ARG A O 1
ATOM 754 N N . VAL A 1 117 ? 13.957 86.550 13.754 1.00 51.53 95 VAL A N 1
ATOM 755 C CA . VAL A 1 117 ? 13.988 85.890 12.446 1.00 52.35 95 VAL A CA 1
ATOM 756 C C . VAL A 1 117 ? 14.446 84.452 12.601 1.00 45.32 95 VAL A C 1
ATOM 757 O O . VAL A 1 117 ? 13.778 83.544 12.117 1.00 47.32 95 VAL A O 1
ATOM 761 N N . HIS A 1 118 ? 15.559 84.240 13.300 1.00 49.58 96 HIS A N 1
ATOM 762 C CA . HIS A 1 118 ? 16.042 82.887 13.537 1.00 50.75 96 HIS A CA 1
ATOM 763 C C . HIS A 1 118 ? 15.037 82.061 14.337 1.00 51.51 96 HIS A C 1
ATOM 764 O O . HIS A 1 118 ? 14.867 80.877 14.086 1.00 46.86 96 HIS A O 1
ATOM 771 N N . GLU A 1 119 ? 14.383 82.692 15.307 1.00 50.48 97 GLU A N 1
ATOM 772 C CA . GLU A 1 119 ? 13.347 82.023 16.086 1.00 46.43 97 GLU A CA 1
ATOM 773 C C . GLU A 1 119 ? 12.259 81.509 15.142 1.00 54.05 97 GLU A C 1
ATOM 774 O O . GLU A 1 119 ? 11.844 80.357 15.246 1.00 47.73 97 GLU A O 1
ATOM 780 N N . TYR A 1 120 ? 11.790 82.354 14.229 1.00 50.29 98 TYR A N 1
ATOM 781 C CA . TYR A 1 120 ? 10.741 81.912 13.322 1.00 46.54 98 TYR A CA 1
ATOM 782 C C . TYR A 1 120 ? 11.244 80.760 12.442 1.00 44.89 98 TYR A C 1
ATOM 783 O O . TYR A 1 120 ? 10.554 79.757 12.270 1.00 46.63 98 TYR A O 1
ATOM 792 N N . LEU A 1 121 ? 12.450 80.896 11.904 1.00 46.05 99 LEU A N 1
ATOM 793 C CA . LEU A 1 121 ? 12.976 79.885 10.998 1.00 51.26 99 LEU A CA 1
ATOM 794 C C . LEU A 1 121 ? 13.090 78.520 11.673 1.00 47.25 99 LEU A C 1
ATOM 795 O O . LEU A 1 121 ? 12.831 77.511 11.048 1.00 38.78 99 LEU A O 1
ATOM 800 N N . GLY A 1 122 ? 13.478 78.495 12.946 1.00 49.43 100 GLY A N 1
ATOM 801 C CA . GLY A 1 122 ? 13.585 77.235 13.682 1.00 49.69 100 GLY A CA 1
ATOM 802 C C . GLY A 1 122 ? 12.222 76.606 13.916 1.00 41.82 100 GLY A C 1
ATOM 803 O O . GLY A 1 122 ? 12.030 75.417 13.690 1.00 44.44 100 GLY A O 1
ATOM 804 N N . TRP A 1 123 ? 11.262 77.420 14.340 1.00 43.08 101 TRP A N 1
ATOM 805 C CA . TRP A 1 123 ? 9.896 76.937 14.573 1.00 45.09 101 TRP A CA 1
ATOM 806 C C . TRP A 1 123 ? 9.266 76.453 13.255 1.00 45.12 101 TRP A C 1
ATOM 807 O O . TRP A 1 123 ? 8.644 75.375 13.191 1.00 39.20 101 TRP A O 1
ATOM 818 N N . HIS A 1 124 ? 9.446 77.244 12.203 1.00 40.40 102 HIS A N 1
ATOM 819 C CA . HIS A 1 124 ? 9.027 76.884 10.836 1.00 36.45 102 HIS A CA 1
ATOM 820 C C . HIS A 1 124 ? 9.475 75.471 10.429 1.00 41.84 102 HIS A C 1
ATOM 821 O O . HIS A 1 124 ? 8.700 74.671 9.887 1.00 37.71 102 HIS A O 1
ATOM 828 N N . ALA A 1 125 ? 10.740 75.174 10.689 1.00 39.05 103 ALA A N 1
ATOM 829 C CA . ALA A 1 125 ? 11.314 73.881 10.314 1.00 45.95 103 ALA A CA 1
ATOM 830 C C . ALA A 1 125 ? 10.659 72.726 11.082 1.00 44.38 103 ALA A C 1
ATOM 831 O O . ALA A 1 125 ? 10.539 71.632 10.562 1.00 44.65 103 ALA A O 1
ATOM 833 N N . ASP A 1 126 ? 10.222 72.985 12.311 1.00 42.18 104 ASP A N 1
ATOM 834 C CA . ASP A 1 126 ? 9.449 72.008 13.086 1.00 46.06 104 ASP A CA 1
ATOM 835 C C . ASP A 1 126 ? 7.962 71.904 12.728 1.00 39.06 104 ASP A C 1
ATOM 836 O O . ASP A 1 126 ? 7.405 70.802 12.671 1.00 42.24 104 ASP A O 1
ATOM 848 N N . ILE A 1 128 ? 5.924 73.867 10.360 1.00 37.09 106 ILE A N 1
ATOM 849 C CA . ILE A 1 128 ? 5.362 74.225 9.057 1.00 36.18 106 ILE A CA 1
ATOM 850 C C . ILE A 1 128 ? 5.917 73.278 7.980 1.00 38.77 106 ILE A C 1
ATOM 851 O O . ILE A 1 128 ? 5.170 72.578 7.286 1.00 40.77 106 ILE A O 1
ATOM 856 N N . ARG A 1 129 ? 7.231 73.254 7.849 1.00 39.69 107 ARG A N 1
ATOM 857 C CA . ARG A 1 129 ? 7.884 72.408 6.863 1.00 37.04 107 ARG A CA 1
ATOM 858 C C . ARG A 1 129 ? 7.609 70.947 7.212 1.00 38.51 107 ARG A C 1
ATOM 859 O O . ARG A 1 129 ? 7.882 70.514 8.321 1.00 42.66 107 ARG A O 1
ATOM 867 N N . GLY A 1 130 ? 7.074 70.205 6.255 1.00 39.00 108 GLY A N 1
ATOM 868 C CA . GLY A 1 130 ? 6.760 68.802 6.446 1.00 47.12 108 GLY A CA 1
ATOM 869 C C . GLY A 1 130 ? 5.303 68.566 6.766 1.00 49.50 108 GLY A C 1
ATOM 870 O O . GLY A 1 130 ? 4.815 67.448 6.647 1.00 47.12 108 GLY A O 1
ATOM 871 N N . THR A 1 131 ? 4.610 69.612 7.196 1.00 40.02 109 THR A N 1
ATOM 872 C CA . THR A 1 131 ? 3.193 69.539 7.477 1.00 41.39 109 THR A CA 1
ATOM 873 C C . THR A 1 131 ? 2.380 70.165 6.339 1.00 41.94 109 THR A C 1
ATOM 874 O O . THR A 1 131 ? 1.402 69.570 5.857 1.00 42.20 109 THR A O 1
ATOM 878 N N . PHE A 1 132 ? 2.777 71.352 5.878 1.00 35.39 110 PHE A N 1
ATOM 879 C CA . PHE A 1 132 ? 1.949 72.062 4.898 1.00 40.37 110 PHE A CA 1
ATOM 880 C C . PHE A 1 132 ? 2.045 71.482 3.481 1.00 37.38 110 PHE A C 1
ATOM 881 O O . PHE A 1 132 ? 1.151 71.682 2.682 1.00 39.70 110 PHE A O 1
ATOM 889 N N . GLY A 1 133 ? 3.101 70.743 3.184 1.00 38.59 111 GLY A N 1
ATOM 890 C CA . GLY A 1 133 ? 3.259 70.159 1.845 1.00 39.20 111 GLY A CA 1
ATOM 891 C C . GLY A 1 133 ? 2.467 68.880 1.609 1.00 39.59 111 GLY A C 1
ATOM 892 O O . GLY A 1 133 ? 2.272 68.442 0.461 1.00 41.52 111 GLY A O 1
ATOM 893 N N . ILE A 1 134 ? 1.973 68.292 2.687 1.00 38.92 112 ILE A N 1
ATOM 894 C CA . ILE A 1 134 ? 1.288 67.001 2.607 1.00 43.26 112 ILE A CA 1
ATOM 895 C C . ILE A 1 134 ? 0.126 66.924 1.585 1.00 41.66 112 ILE A C 1
ATOM 896 O O . ILE A 1 134 ? 0.033 65.941 0.871 1.00 41.85 112 ILE A O 1
ATOM 901 N N . PRO A 1 135 ? -0.714 67.965 1.461 1.00 41.39 113 PRO A N 1
ATOM 902 C CA . PRO A 1 135 ? -1.816 67.858 0.503 1.00 38.83 113 PRO A CA 1
ATOM 903 C C . PRO A 1 135 ? -1.423 67.579 -0.967 1.00 40.70 113 PRO A C 1
ATOM 904 O O . PRO A 1 135 ? -2.201 66.985 -1.710 1.00 42.18 113 PRO A O 1
ATOM 908 N N . LEU A 1 136 ? -0.236 68.008 -1.384 1.00 41.09 114 LEU A N 1
ATOM 909 C CA . LEU A 1 136 ? 0.230 67.701 -2.739 1.00 47.08 114 LEU A CA 1
ATOM 910 C C . LEU A 1 136 ? 0.461 66.198 -2.878 1.00 40.16 114 LEU A C 1
ATOM 911 O O . LEU A 1 136 ? 0.246 65.610 -3.943 1.00 41.48 114 LEU A O 1
ATOM 916 N N . TRP A 1 137 ? 0.909 65.584 -1.792 1.00 40.63 115 TRP A N 1
ATOM 917 C CA . TRP A 1 137 ? 1.144 64.141 -1.774 1.00 40.79 115 TRP A CA 1
ATOM 918 C C . TRP A 1 137 ? -0.176 63.397 -1.745 1.00 41.85 115 TRP A C 1
ATOM 919 O O . TRP A 1 137 ? -0.323 62.378 -2.412 1.00 42.79 115 TRP A O 1
ATOM 930 N N . VAL A 1 138 ? -1.132 63.924 -0.987 1.00 43.28 116 VAL A N 1
ATOM 931 C CA . VAL A 1 138 ? -2.457 63.331 -0.896 1.00 46.81 116 VAL A CA 1
ATOM 932 C C . VAL A 1 138 ? -3.170 63.401 -2.236 1.00 49.49 116 VAL A C 1
ATOM 933 O O . VAL A 1 138 ? -3.747 62.420 -2.690 1.00 43.55 116 VAL A O 1
ATOM 937 N N . GLN A 1 139 ? -3.143 64.569 -2.862 1.00 43.69 117 GLN A N 1
ATOM 938 C CA . GLN A 1 139 ? -3.998 64.806 -4.014 1.00 42.86 117 GLN A CA 1
ATOM 939 C C . GLN A 1 139 ? -3.343 64.535 -5.349 1.00 48.19 117 GLN A C 1
ATOM 940 O O . GLN A 1 139 ? -4.035 64.201 -6.297 1.00 43.98 117 GLN A O 1
ATOM 946 N N . VAL A 1 140 ? -2.030 64.693 -5.447 1.00 48.17 118 VAL A N 1
ATOM 947 C CA . VAL A 1 140 ? -1.368 64.57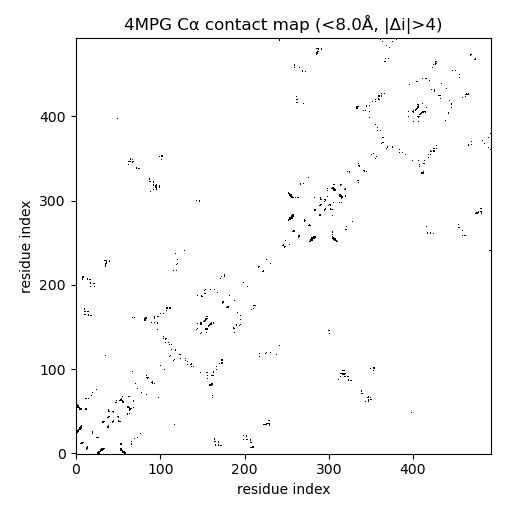9 -6.747 1.00 45.99 118 VAL A CA 1
ATOM 948 C C . VAL A 1 140 ? -0.286 63.478 -6.801 1.00 44.26 118 VAL A C 1
ATOM 949 O O . VAL A 1 140 ? -0.378 62.565 -7.600 1.00 44.93 118 VAL A O 1
ATOM 953 N N . LEU A 1 141 ? 0.738 63.582 -5.972 1.00 41.88 119 LEU A N 1
ATOM 954 C CA . LEU A 1 141 ? 1.940 62.748 -6.121 1.00 38.44 119 LEU A CA 1
ATOM 955 C C . LEU A 1 141 ? 1.778 61.272 -5.732 1.00 42.80 119 LEU A C 1
ATOM 956 O O . LEU A 1 141 ? 2.267 60.395 -6.427 1.00 41.25 119 LEU A O 1
ATOM 961 N N . GLY A 1 142 ? 1.099 61.006 -4.625 1.00 41.61 120 GLY A N 1
ATOM 962 C CA . GLY A 1 142 ? 0.736 59.639 -4.275 1.00 44.44 120 GLY A CA 1
ATOM 963 C C . GLY A 1 142 ? -0.047 58.939 -5.377 1.00 41.50 120 GLY A C 1
ATOM 964 O O . GLY A 1 142 ? 0.397 57.911 -5.896 1.00 40.70 120 GLY A O 1
ATOM 965 N N . PRO A 1 143 ? -1.218 59.481 -5.739 1.00 43.92 121 PRO A N 1
ATOM 966 C CA . PRO A 1 143 ? -2.019 58.895 -6.827 1.00 41.65 121 PRO A CA 1
ATOM 967 C C . PRO A 1 143 ? -1.251 58.682 -8.137 1.00 48.92 121 PRO A C 1
ATOM 968 O O . PRO A 1 143 ? -1.468 57.681 -8.820 1.00 42.53 121 PRO A O 1
ATOM 972 N N . LEU A 1 144 ? -0.345 59.596 -8.459 1.00 41.77 122 LEU A N 1
ATOM 973 C CA . LEU A 1 144 ? 0.501 59.480 -9.648 1.00 47.46 122 LEU A CA 1
ATOM 974 C C . LEU A 1 144 ? 1.218 58.133 -9.717 1.00 42.12 122 LEU A C 1
ATOM 975 O O . LEU A 1 144 ? 1.397 57.590 -10.795 1.00 45.14 122 LEU A O 1
ATOM 980 N N . ILE A 1 145 ? 1.616 57.600 -8.561 1.00 41.85 123 ILE A N 1
ATOM 981 C CA . ILE A 1 145 ? 2.377 56.346 -8.507 1.00 43.37 123 ILE A CA 1
ATOM 982 C C . ILE A 1 145 ? 1.582 55.224 -7.829 1.00 45.03 123 ILE A C 1
ATOM 983 O O . ILE A 1 145 ? 2.125 54.179 -7.465 1.00 46.68 123 ILE A O 1
ATOM 988 N N . GLY A 1 146 ? 0.277 55.437 -7.728 1.00 45.74 124 GLY A N 1
ATOM 989 C CA . GLY A 1 146 ? -0.661 54.399 -7.330 1.00 52.61 124 GLY A CA 1
ATOM 990 C C . GLY A 1 146 ? -0.837 54.255 -5.836 1.00 52.58 124 GLY A C 1
ATOM 991 O O . GLY A 1 146 ? -1.299 53.228 -5.399 1.00 45.84 124 GLY A O 1
ATOM 992 N N . VAL A 1 147 ? -0.483 55.278 -5.058 1.00 45.89 125 VAL A N 1
ATOM 993 C CA . VAL A 1 147 ? -0.507 55.184 -3.584 1.00 48.99 125 VAL A CA 1
ATOM 994 C C . VAL A 1 147 ? -1.472 56.208 -3.002 1.00 48.13 125 VAL A C 1
ATOM 995 O O . VAL A 1 147 ? -1.339 57.406 -3.260 1.00 46.18 125 VAL A O 1
ATOM 999 N N . GLN A 1 148 ? -2.424 55.744 -2.194 1.00 49.42 126 GLN A N 1
ATOM 1000 C CA . GLN A 1 148 ? -3.352 56.650 -1.525 1.00 47.11 126 GLN A CA 1
ATOM 1001 C C . GLN A 1 148 ? -2.865 56.928 -0.118 1.00 47.78 126 GLN A C 1
ATOM 1002 O O . GLN A 1 148 ? -2.348 56.044 0.556 1.00 49.78 126 GLN A O 1
ATOM 1008 N N . VAL A 1 149 ? -3.026 58.167 0.333 1.00 49.50 127 VAL A N 1
ATOM 1009 C CA . VAL A 1 149 ? -2.756 58.487 1.724 1.00 41.90 127 VAL A CA 1
ATOM 1010 C C . VAL A 1 149 ? -4.024 58.194 2.516 1.00 45.18 127 VAL A C 1
ATOM 1011 O O . VAL A 1 149 ? -5.091 58.701 2.178 1.00 46.89 127 VAL A O 1
ATOM 1015 N N . PRO A 1 150 ? -3.924 57.355 3.555 1.00 50.30 128 PRO A N 1
ATOM 1016 C CA . PRO A 1 150 ? -5.139 57.047 4.316 1.00 56.17 128 PRO A CA 1
ATOM 1017 C C . PRO A 1 150 ? -5.823 58.290 4.901 1.00 56.25 128 PRO A C 1
ATOM 1018 O O . PRO A 1 150 ? -5.151 59.232 5.336 1.00 46.37 128 PRO A O 1
ATOM 1022 N N . LYS A 1 151 ? -7.133 58.252 4.871 1.00 48.11 129 LYS A N 1
ATOM 1023 C CA . LYS A 1 151 ? -8.015 59.298 5.407 1.00 56.50 129 LYS A CA 1
ATOM 1024 C C . LYS A 1 151 ? -7.623 59.768 6.804 1.00 55.78 129 LYS A C 1
ATOM 1025 O O . LYS A 1 151 ? -7.662 60.964 7.099 1.00 50.25 129 LYS A O 1
ATOM 1031 N N . GLU A 1 152 ? -7.275 58.818 7.708 1.00 53.87 130 GLU A N 1
ATOM 1032 C CA . GLU A 1 152 ? -6.864 59.132 9.070 1.00 59.26 130 GLU A CA 1
ATOM 1033 C C . GLU A 1 152 ? -5.713 60.137 9.049 1.00 45.46 130 GLU A C 1
ATOM 1034 O O . GLU A 1 152 ? -5.696 61.070 9.842 1.00 46.51 130 GLU A O 1
ATOM 1040 N N . LYS A 1 153 ? -4.763 59.956 8.135 1.00 42.80 131 LYS A N 1
ATOM 1041 C CA . LYS A 1 153 ? -3.586 60.811 8.100 1.00 39.14 131 LYS A CA 1
ATOM 1042 C C . LYS A 1 153 ? -3.909 62.175 7.534 1.00 41.92 131 LYS A C 1
ATOM 1043 O O . LYS A 1 153 ? -3.323 63.194 7.955 1.00 44.85 131 LYS A O 1
ATOM 1049 N N . VAL A 1 154 ? -4.821 62.192 6.565 1.00 44.44 132 VAL A N 1
ATOM 1050 C CA . VAL A 1 154 ? -5.260 63.439 5.947 1.00 49.74 132 VAL A CA 1
ATOM 1051 C C . VAL A 1 154 ? -5.938 64.327 6.994 1.00 52.16 132 VAL A C 1
ATOM 1052 O O . VAL A 1 154 ? -5.698 65.546 7.051 1.00 43.43 132 VAL A O 1
ATOM 1056 N N . GLU A 1 155 ? -6.794 63.717 7.810 1.00 43.72 133 GLU A N 1
ATOM 1057 C CA . GLU A 1 155 ? -7.475 64.449 8.891 1.00 41.27 133 GLU A CA 1
ATOM 1058 C C . GLU A 1 155 ? -6.517 64.922 9.980 1.00 44.95 133 GLU A C 1
ATOM 1059 O O . GLU A 1 155 ? -6.616 66.062 10.459 1.00 47.42 133 GLU A O 1
ATOM 1065 N N . ARG A 1 156 ? -5.578 64.069 10.367 1.00 45.08 134 ARG A N 1
ATOM 1066 C CA . ARG A 1 156 ? -4.571 64.480 11.349 1.00 50.81 134 ARG A CA 1
ATOM 1067 C C . ARG A 1 156 ? -3.784 65.684 10.797 1.00 41.02 134 ARG A C 1
ATOM 1068 O O . ARG A 1 156 ? -3.556 66.677 11.490 1.00 43.50 134 ARG A O 1
ATOM 1076 N N . ASN A 1 157 ? -3.422 65.604 9.526 1.00 43.31 135 ASN A N 1
ATOM 1077 C CA . ASN A 1 157 ? -2.700 66.697 8.873 1.00 39.27 135 ASN A CA 1
ATOM 1078 C C . ASN A 1 157 ? -3.481 68.013 8.864 1.00 37.85 135 ASN A C 1
ATOM 1079 O O . ASN A 1 157 ? -2.909 69.067 9.150 1.00 42.88 135 ASN A O 1
ATOM 1084 N N . ARG A 1 158 ? -4.776 67.940 8.551 1.00 43.50 136 ARG A N 1
ATOM 1085 C CA A ARG A 1 158 ? -5.655 69.114 8.545 0.50 42.24 136 ARG A CA 1
ATOM 1086 C CA B ARG A 1 158 ? -5.612 69.140 8.535 0.50 44.47 136 ARG A CA 1
ATOM 1087 C C . ARG A 1 158 ? -5.666 69.769 9.932 1.00 52.14 136 ARG A C 1
ATOM 1088 O O . ARG A 1 158 ? -5.556 70.995 10.067 1.00 45.88 136 ARG A O 1
ATOM 1103 N N . THR A 1 159 ? -5.804 68.939 10.968 1.00 42.40 137 THR A N 1
ATOM 1104 C CA . THR A 1 159 ? -5.764 69.415 12.351 1.00 43.21 137 THR A CA 1
ATOM 1105 C C . THR A 1 159 ? -4.425 70.067 12.677 1.00 38.65 137 THR A C 1
ATOM 1106 O O . THR A 1 159 ? -4.367 71.102 13.347 1.00 43.63 137 THR A O 1
ATOM 1110 N N . ALA A 1 160 ? -3.349 69.493 12.171 1.00 41.28 138 ALA A N 1
ATOM 1111 C CA . ALA A 1 160 ? -2.006 70.002 12.447 1.00 41.15 138 ALA A CA 1
ATOM 1112 C C . ALA A 1 160 ? -1.784 71.333 11.746 1.00 39.69 138 ALA A C 1
ATOM 1113 O O . ALA A 1 160 ? -1.252 72.277 12.340 1.00 41.71 138 ALA A O 1
ATOM 1115 N N . MET A 1 161 ? -2.216 71.434 10.496 1.00 41.09 139 MET A N 1
ATOM 1116 C CA . MET A 1 161 ? -2.149 72.727 9.809 1.00 46.09 139 MET A CA 1
ATOM 1117 C C . MET A 1 161 ? -2.892 73.800 10.607 1.00 37.86 139 MET A C 1
ATOM 1118 O O . MET A 1 161 ? -2.349 74.878 10.851 1.00 45.20 139 MET A O 1
ATOM 1123 N N . ASP A 1 162 ? -4.106 73.492 11.056 1.00 43.75 140 ASP A N 1
ATOM 1124 C CA . ASP A 1 162 ? -4.914 74.465 11.787 1.00 49.24 140 ASP A CA 1
ATOM 1125 C C . ASP A 1 162 ? -4.288 74.898 13.109 1.00 54.00 140 ASP A C 1
ATOM 1126 O O . ASP A 1 162 ? -4.316 76.081 13.424 1.00 45.48 140 ASP A O 1
ATOM 1131 N N . GLN A 1 163 ? -3.707 73.968 13.872 1.00 48.21 141 GLN A N 1
ATOM 1132 C CA . GLN A 1 163 ? -2.950 74.353 15.074 1.00 46.62 141 GLN A CA 1
ATOM 1133 C C . GLN A 1 163 ? -1.749 75.256 14.766 1.00 41.40 141 GLN A C 1
ATOM 1134 O O . GLN A 1 163 ? -1.484 76.220 15.513 1.00 46.07 141 GLN A O 1
ATOM 1140 N N . ALA A 1 164 ? -1.024 74.948 13.694 1.00 40.70 142 ALA A N 1
ATOM 1141 C CA . ALA A 1 164 ? 0.156 75.735 13.314 1.00 46.14 142 ALA A CA 1
ATOM 1142 C C . ALA A 1 164 ? -0.233 77.150 12.863 1.00 42.90 142 ALA A C 1
ATOM 1143 O O . ALA A 1 164 ? 0.454 78.126 13.188 1.00 46.37 142 ALA A O 1
ATOM 1145 N N . LEU A 1 165 ? -1.322 77.254 12.103 1.00 42.46 143 LEU A N 1
ATOM 1146 C CA . LEU A 1 165 ? -1.851 78.563 11.694 1.00 49.42 143 LEU A CA 1
ATOM 1147 C C . LEU A 1 165 ? -2.208 79.392 12.907 1.00 50.95 143 LEU A C 1
ATOM 1148 O O . LEU A 1 165 ? -1.898 80.570 12.969 1.00 50.68 143 LEU A O 1
ATOM 1153 N N . GLN A 1 166 ? -2.831 78.759 13.892 1.00 49.58 144 GLN A N 1
ATOM 1154 C CA . GLN A 1 166 ? -3.197 79.443 15.112 1.00 43.92 144 GLN A CA 1
ATOM 1155 C C . GLN A 1 166 ? -1.976 80.036 15.827 1.00 49.50 144 GLN A C 1
ATOM 1156 O O . GLN A 1 166 ? -2.040 81.155 16.354 1.00 49.62 144 GLN A O 1
ATOM 1162 N N . TRP A 1 167 ? -0.883 79.280 15.889 1.00 50.95 145 TRP A N 1
ATOM 1163 C CA . TRP A 1 167 ? 0.374 79.791 16.476 1.00 48.12 145 TRP A CA 1
ATOM 1164 C C . TRP A 1 167 ? 0.994 80.919 15.661 1.00 49.89 145 TRP A C 1
ATOM 1165 O O . TRP A 1 167 ? 1.571 81.850 16.218 1.00 52.60 145 TRP A O 1
ATOM 1176 N N . LEU A 1 168 ? 0.913 80.793 14.336 1.00 46.35 146 LEU A N 1
ATOM 1177 C CA . LEU A 1 168 ? 1.353 81.835 13.427 1.00 56.10 146 LEU A CA 1
ATOM 1178 C C . LEU A 1 168 ? 0.667 83.152 13.793 1.00 54.54 146 LEU A C 1
ATOM 1179 O O . LEU A 1 168 ? 1.315 84.186 13.896 1.00 49.43 146 LEU A O 1
ATOM 1184 N N . GLU A 1 169 ? -0.650 83.096 13.981 1.00 47.68 147 GLU A N 1
ATOM 1185 C CA . GLU A 1 169 ? -1.441 84.276 14.317 1.00 54.96 147 GLU A CA 1
ATOM 1186 C C . GLU A 1 169 ? -1.231 84.758 15.746 1.00 64.16 147 GLU A C 1
ATOM 1187 O O . GLU A 1 169 ? -1.132 85.966 15.974 1.00 60.19 147 GLU A O 1
ATOM 1193 N N . ASP A 1 170 ? -1.177 83.833 16.706 1.00 53.23 148 ASP A N 1
ATOM 1194 C CA . ASP A 1 170 ? -1.135 84.236 18.134 1.00 67.15 148 ASP A CA 1
ATOM 1195 C C . ASP A 1 170 ? 0.261 84.566 18.601 1.00 56.56 148 ASP A C 1
ATOM 1196 O O . ASP A 1 170 ? 0.464 85.549 19.263 1.00 56.17 148 ASP A O 1
ATOM 1201 N N . LYS A 1 171 ? 1.224 83.728 18.266 1.00 54.36 149 LYS A N 1
ATOM 1202 C CA . LYS A 1 171 ? 2.575 83.919 18.765 1.00 52.00 149 LYS A CA 1
ATOM 1203 C C . LYS A 1 171 ? 3.424 84.812 17.848 1.00 56.30 149 LYS A C 1
ATOM 1204 O O . LYS A 1 171 ? 4.117 85.710 18.324 1.00 55.76 149 LYS A O 1
ATOM 1210 N N . PHE A 1 172 ? 3.387 84.580 16.543 1.00 52.95 150 PHE A N 1
ATOM 1211 C CA . PHE A 1 172 ? 4.321 85.274 15.667 1.00 55.11 150 PHE A CA 1
ATOM 1212 C C . PHE A 1 172 ? 3.751 86.614 15.196 1.00 55.45 150 PHE A C 1
ATOM 1213 O O . PHE A 1 172 ? 4.314 87.652 15.517 1.00 62.28 150 PHE A O 1
ATOM 1221 N N . LEU A 1 173 ? 2.613 86.608 14.508 1.00 55.22 151 LEU A N 1
ATOM 1222 C CA . LEU A 1 173 ? 1.991 87.878 14.077 1.00 53.44 151 LEU A CA 1
ATOM 1223 C C . LEU A 1 173 ? 1.530 88.718 15.253 1.00 61.92 151 LEU A C 1
ATOM 1224 O O . LEU A 1 173 ? 1.956 89.864 15.402 1.00 64.08 151 LEU A O 1
ATOM 1229 N N . GLY A 1 174 ? 0.645 88.156 16.077 1.00 52.97 152 GLY A N 1
ATOM 1230 C CA . GLY A 1 174 ? 0.017 88.931 17.131 1.00 61.68 152 GLY A CA 1
ATOM 1231 C C . GLY A 1 174 ? -0.794 90.010 16.438 1.00 59.61 152 GLY A C 1
ATOM 1232 O O . GLY A 1 174 ? -1.435 89.746 15.404 1.00 58.36 152 GLY A O 1
ATOM 1233 N N . ASP A 1 175 ? -0.747 91.228 16.961 1.00 56.02 153 ASP A N 1
ATOM 1234 C CA . ASP A 1 175 ? -1.376 92.358 16.266 1.00 64.28 153 ASP A CA 1
ATOM 1235 C C . ASP A 1 175 ? -0.337 93.182 15.476 1.00 69.10 153 ASP A C 1
ATOM 1236 O O . ASP A 1 175 ? -0.599 94.338 15.150 1.00 66.18 153 ASP A O 1
ATOM 1241 N N . ARG A 1 176 ? 0.818 92.569 15.170 1.00 58.32 154 ARG A N 1
ATOM 1242 C CA . ARG A 1 176 ? 1.893 93.186 14.366 1.00 71.66 154 ARG A CA 1
ATOM 1243 C C . ARG A 1 176 ? 1.705 92.876 12.867 1.00 66.02 154 ARG A C 1
ATOM 1244 O O . ARG A 1 176 ? 0.976 91.949 12.514 1.00 60.76 154 ARG A O 1
ATOM 1252 N N . PRO A 1 177 ? 2.339 93.674 11.981 1.00 57.68 155 PRO A N 1
ATOM 1253 C CA . PRO A 1 177 ? 2.134 93.514 10.534 1.00 57.16 155 PRO A CA 1
ATOM 1254 C C . PRO A 1 177 ? 2.826 92.287 9.891 1.00 54.86 155 PRO A C 1
ATOM 1255 O O . PRO A 1 177 ? 2.304 91.747 8.923 1.00 58.78 155 PRO A O 1
ATOM 1259 N N . PHE A 1 178 ? 3.968 91.860 10.426 1.00 58.98 156 PHE A N 1
ATO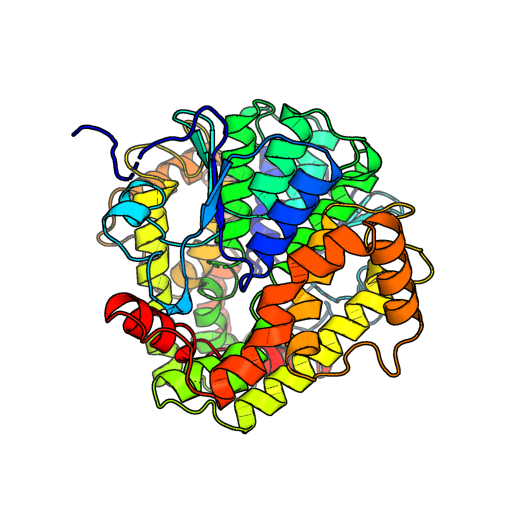M 1260 C CA . PHE A 1 178 ? 4.715 90.734 9.864 1.00 52.45 156 PHE A CA 1
ATOM 1261 C C . PHE A 1 178 ? 5.110 89.728 10.942 1.00 57.50 156 PHE A C 1
ATOM 1262 O O . PHE A 1 178 ? 4.839 89.959 12.115 1.00 55.46 156 PHE A O 1
ATOM 1270 N N . LEU A 1 179 ? 5.716 88.610 10.527 1.00 47.30 157 LEU A N 1
ATOM 1271 C CA . LEU A 1 179 ? 5.953 87.460 11.412 1.00 52.75 157 LEU A CA 1
ATOM 1272 C C . LEU A 1 179 ? 7.066 87.654 12.419 1.00 58.95 157 LEU A C 1
ATOM 1273 O O . LEU A 1 179 ? 7.016 87.069 13.505 1.00 50.46 157 LEU A O 1
ATOM 1278 N N . ALA A 1 180 ? 8.065 88.450 12.050 1.00 49.77 158 ALA A N 1
ATOM 1279 C CA . ALA A 1 180 ? 9.198 88.751 12.917 1.00 51.75 158 ALA A CA 1
ATOM 1280 C C . ALA A 1 180 ? 9.387 90.269 13.124 1.00 66.26 158 ALA A C 1
ATOM 1281 O O . ALA A 1 180 ? 10.503 90.734 13.338 1.00 78.17 158 ALA A O 1
ATOM 1283 N N . GLY A 1 181 ? 8.301 91.036 13.060 1.00 61.07 159 GLY A N 1
ATOM 1284 C CA . GLY A 1 181 ? 8.348 92.451 13.429 1.00 68.23 159 GLY A CA 1
ATOM 1285 C C . GLY A 1 181 ? 7.503 93.346 12.555 1.00 69.10 159 GLY A C 1
ATOM 1286 O O . GLY A 1 181 ? 6.456 92.928 12.047 1.00 61.38 159 GLY A O 1
ATOM 1287 N N . GLN A 1 182 ? 7.979 94.585 12.391 1.00 66.95 160 GLN A N 1
ATOM 1288 C CA . GLN A 1 182 ? 7.264 95.643 11.682 1.00 65.15 160 GLN A CA 1
ATOM 1289 C C . GLN A 1 182 ? 7.483 95.636 10.175 1.00 68.66 160 GLN A C 1
ATOM 1290 O O . GLN A 1 182 ? 6.718 96.254 9.440 1.00 66.18 160 GLN A O 1
ATOM 1296 N N . GLN A 1 183 ? 8.527 94.956 9.715 1.00 66.50 161 GLN A N 1
ATOM 1297 C CA . GLN A 1 183 ? 8.800 94.861 8.289 1.00 61.50 161 GLN A CA 1
ATOM 1298 C C . GLN A 1 183 ? 8.935 93.417 7.825 1.00 65.53 161 GLN A C 1
ATOM 1299 O O . GLN A 1 183 ? 9.092 92.492 8.627 1.00 61.65 161 GLN A O 1
ATOM 1305 N N . VAL A 1 184 ? 8.847 93.245 6.512 1.00 56.19 162 VAL A N 1
ATOM 1306 C CA . VAL A 1 184 ? 8.962 91.944 5.876 1.00 53.32 162 VAL A CA 1
ATOM 1307 C C . VAL A 1 184 ? 10.393 91.427 6.031 1.00 59.11 162 VAL A C 1
ATOM 1308 O O . VAL A 1 184 ? 11.351 92.158 5.824 1.00 59.08 162 VAL A O 1
ATOM 1312 N N . THR A 1 185 ? 10.516 90.173 6.456 1.00 59.56 163 THR A N 1
ATOM 1313 C CA . THR A 1 185 ? 11.798 89.498 6.590 1.00 52.72 163 THR A CA 1
ATOM 1314 C C . THR A 1 185 ? 11.751 88.160 5.837 1.00 52.50 163 THR A C 1
ATOM 1315 O O . THR A 1 185 ? 10.716 87.750 5.305 1.00 54.57 163 THR A O 1
ATOM 1319 N N . LEU A 1 186 ? 12.890 87.491 5.807 1.00 49.05 164 LEU A N 1
ATOM 1320 C CA . LEU A 1 186 ? 12.994 86.135 5.296 1.00 55.38 164 LEU A CA 1
ATOM 1321 C C . LEU A 1 186 ? 11.910 85.208 5.865 1.00 47.60 164 LEU A C 1
ATOM 1322 O O . LEU A 1 186 ? 11.452 84.304 5.183 1.00 50.93 164 LEU A O 1
ATOM 1327 N N . ALA A 1 187 ? 11.516 85.430 7.118 1.00 49.32 165 ALA A N 1
ATOM 1328 C CA . ALA A 1 187 ? 10.507 84.596 7.772 1.00 51.48 165 ALA A CA 1
ATOM 1329 C C . ALA A 1 187 ? 9.202 84.613 6.994 1.00 47.40 165 ALA A C 1
ATOM 1330 O O . ALA A 1 187 ? 8.591 83.566 6.763 1.00 46.77 165 ALA A O 1
ATOM 1332 N N . ASP A 1 188 ? 8.792 85.791 6.548 1.00 52.54 166 ASP A N 1
ATOM 1333 C CA . ASP A 1 188 ? 7.512 85.931 5.858 1.00 45.51 166 ASP A CA 1
ATOM 1334 C C . ASP A 1 188 ? 7.522 85.203 4.519 1.00 46.23 166 ASP A C 1
ATOM 1335 O O . ASP A 1 188 ? 6.527 84.601 4.106 1.00 46.00 166 ASP A O 1
ATOM 1340 N N . LEU A 1 189 ? 8.668 85.254 3.860 1.00 44.77 167 LEU A N 1
ATOM 1341 C CA . LEU A 1 189 ? 8.850 84.636 2.541 1.00 50.52 167 LEU A CA 1
ATOM 1342 C C . LEU A 1 189 ? 8.727 83.134 2.639 1.00 46.10 167 LEU A C 1
ATOM 1343 O O . LEU A 1 189 ? 8.031 82.492 1.830 1.00 50.71 167 LEU A O 1
ATOM 1348 N N . MET A 1 190 ? 9.374 82.568 3.655 1.00 43.45 168 MET A N 1
ATOM 1349 C CA A MET A 1 190 ? 9.382 81.124 3.902 0.50 42.96 168 MET A CA 1
ATOM 1350 C CA B MET A 1 190 ? 9.335 81.131 3.764 0.50 50.59 168 MET A CA 1
ATOM 1351 C C . MET A 1 190 ? 7.981 80.647 4.272 1.00 49.85 168 MET A C 1
ATOM 1352 O O . MET A 1 190 ? 7.491 79.644 3.779 1.00 40.96 168 MET A O 1
ATOM 1361 N N . ALA A 1 191 ? 7.338 81.397 5.155 1.00 42.67 169 ALA A N 1
ATOM 1362 C CA . ALA A 1 191 ? 5.986 81.062 5.598 1.00 40.93 169 ALA A CA 1
ATOM 1363 C C . ALA A 1 191 ? 4.966 81.125 4.455 1.00 44.10 169 ALA A C 1
ATOM 1364 O O . ALA A 1 191 ? 4.152 80.198 4.269 1.00 44.73 169 ALA A O 1
ATOM 1366 N N . LEU A 1 192 ? 4.994 82.205 3.696 1.00 40.11 170 LEU A N 1
ATOM 1367 C CA . LEU A 1 192 ? 4.008 82.386 2.632 1.00 42.99 170 LEU A CA 1
ATOM 1368 C C . LEU A 1 192 ? 4.089 81.254 1.600 1.00 44.12 170 LEU A C 1
ATOM 1369 O O . LEU A 1 192 ? 3.067 80.719 1.183 1.00 44.92 170 LEU A O 1
ATOM 1374 N N . GLU A 1 193 ? 5.300 80.859 1.224 1.00 47.18 171 GLU A N 1
ATOM 1375 C CA . GLU A 1 193 ? 5.460 79.837 0.192 1.00 48.31 171 GLU A CA 1
ATOM 1376 C C . GLU A 1 193 ? 5.080 78.414 0.653 1.00 41.45 171 GLU A C 1
ATOM 1377 O O . GLU A 1 193 ? 4.601 77.614 -0.151 1.00 41.95 171 GLU A O 1
ATOM 1383 N N . GLU A 1 194 ? 5.223 78.110 1.938 1.00 39.40 172 GLU A N 1
ATOM 1384 C CA . GLU A 1 194 ? 4.695 76.845 2.462 1.00 39.98 172 GLU A CA 1
ATOM 1385 C C . GLU A 1 194 ? 3.173 76.890 2.487 1.00 41.36 172 GLU A C 1
ATOM 1386 O O . GLU A 1 194 ? 2.501 75.948 2.073 1.00 39.70 172 GLU A O 1
ATOM 1392 N N . LEU A 1 195 ? 2.621 78.007 2.944 1.00 43.68 173 LEU A N 1
ATOM 1393 C CA . LEU A 1 195 ? 1.169 78.140 3.022 1.00 42.93 173 LEU A CA 1
ATOM 1394 C C . LEU A 1 195 ? 0.490 78.110 1.638 1.00 47.06 173 LEU A C 1
ATOM 1395 O O . LEU A 1 195 ? -0.641 77.638 1.509 1.00 42.29 173 LEU A O 1
ATOM 1400 N N . MET A 1 196 ? 1.168 78.616 0.609 1.00 42.44 174 MET A N 1
ATOM 1401 C CA . MET A 1 196 ? 0.649 78.519 -0.760 1.00 44.02 174 MET A CA 1
ATOM 1402 C C . MET A 1 196 ? 0.456 77.079 -1.269 1.00 39.34 174 MET A C 1
ATOM 1403 O O . MET A 1 196 ? -0.356 76.846 -2.172 1.00 47.82 174 MET A O 1
ATOM 1408 N N . GLN A 1 197 ? 1.180 76.115 -0.714 1.00 44.60 175 GLN A N 1
ATOM 1409 C CA . GLN A 1 197 ? 1.091 74.751 -1.241 1.00 41.10 175 GLN A CA 1
ATOM 1410 C C . GLN A 1 197 ? -0.343 74.210 -1.071 1.00 42.04 175 GLN A C 1
ATOM 1411 O O . GLN A 1 197 ? -0.970 73.842 -2.067 1.00 44.57 175 GLN A O 1
ATOM 1417 N N . PRO A 1 198 ? -0.902 74.235 0.164 1.00 39.36 176 PRO A N 1
ATOM 1418 C CA . PRO A 1 198 ? -2.307 73.792 0.275 1.00 51.37 176 PRO A CA 1
ATOM 1419 C C . PRO A 1 198 ? -3.306 74.735 -0.380 1.00 44.15 176 PRO A C 1
ATOM 1420 O O . PRO A 1 198 ? -4.335 74.298 -0.903 1.00 45.60 176 PRO A O 1
ATOM 1424 N N . VAL A 1 199 ? -3.017 76.025 -0.355 1.00 46.53 177 VAL A N 1
ATOM 1425 C CA . VAL A 1 199 ? -3.903 76.988 -0.986 1.00 49.95 177 VAL A CA 1
ATOM 1426 C C . VAL A 1 199 ? -4.098 76.643 -2.469 1.00 46.24 177 VAL A C 1
ATOM 1427 O O . VAL A 1 199 ? -5.224 76.647 -2.971 1.00 53.53 177 VAL A O 1
ATOM 1431 N N . ALA A 1 200 ? -3.000 76.300 -3.137 1.00 45.89 178 ALA A N 1
ATOM 1432 C CA . ALA A 1 200 ? -3.004 75.930 -4.557 1.00 50.11 178 ALA A CA 1
ATOM 1433 C C . ALA A 1 200 ? -3.807 74.677 -4.818 1.00 55.85 178 ALA A C 1
ATOM 1434 O O . ALA A 1 200 ? -4.255 74.440 -5.942 1.00 54.43 178 ALA A O 1
ATOM 1436 N N . LEU A 1 201 ? -3.957 73.862 -3.782 1.00 49.89 179 LEU A N 1
ATOM 1437 C CA . LEU A 1 201 ? -4.674 72.605 -3.875 1.00 46.65 179 LEU A CA 1
ATOM 1438 C C . LEU A 1 201 ? -6.095 72.700 -3.315 1.00 54.78 179 LEU A C 1
ATOM 1439 O O . LEU A 1 201 ? -6.730 71.681 -3.080 1.00 62.83 179 LEU A O 1
ATOM 1444 N N . GLY A 1 202 ? -6.592 73.917 -3.108 1.00 56.33 180 GLY A N 1
ATOM 1445 C CA . GLY A 1 202 ? -8.003 74.126 -2.749 1.00 45.29 180 GLY A CA 1
ATOM 1446 C C . GLY A 1 202 ? -8.311 74.303 -1.268 1.00 51.49 180 GLY A C 1
ATOM 1447 O O . GLY A 1 202 ? -9.455 74.544 -0.904 1.00 61.41 180 GLY A O 1
ATOM 1448 N N . TYR A 1 203 ? -7.307 74.195 -0.405 1.00 54.04 181 TYR A N 1
ATOM 1449 C CA . TYR A 1 203 ? -7.511 74.477 1.015 1.00 50.41 181 TYR A CA 1
ATOM 1450 C C . TYR A 1 203 ? -7.522 75.992 1.199 1.00 50.24 181 TYR A C 1
ATOM 1451 O O . TYR A 1 203 ? -6.472 76.634 1.075 1.00 54.87 181 TYR A O 1
ATOM 1460 N N . GLU A 1 204 ? -8.675 76.562 1.531 1.00 60.54 182 GLU A N 1
ATOM 1461 C CA . GLU A 1 204 ? -8.776 78.024 1.721 1.00 70.32 182 GLU A CA 1
ATOM 1462 C C . GLU A 1 204 ? -8.431 78.353 3.182 1.00 60.08 182 GLU A C 1
ATOM 1463 O O . GLU A 1 204 ? -9.299 78.668 3.986 1.00 68.06 182 GLU A O 1
ATOM 1469 N N . LEU A 1 205 ? -7.135 78.281 3.495 1.00 55.14 183 LEU A N 1
ATOM 1470 C CA A LEU A 1 205 ? -6.693 78.366 4.888 0.50 52.99 183 LEU A CA 1
ATOM 1471 C CA B LEU A 1 205 ? -6.613 78.379 4.865 0.50 52.20 183 LEU A CA 1
ATOM 1472 C C . LEU A 1 205 ? -6.706 79.779 5.463 1.00 63.19 183 LEU A C 1
ATOM 1473 O O . LEU A 1 205 ? -6.600 79.940 6.680 1.00 53.74 183 LEU A O 1
ATOM 1482 N N . PHE A 1 206 ? -6.854 80.793 4.605 1.00 59.70 184 PHE A N 1
ATOM 1483 C CA . PHE A 1 206 ? -7.005 82.191 5.074 1.00 62.68 184 PHE A CA 1
ATOM 1484 C C . PHE A 1 206 ? -8.434 82.561 5.433 1.00 58.19 184 PHE A C 1
ATOM 1485 O O . PHE A 1 206 ? -8.670 83.607 6.030 1.00 68.05 184 PHE A O 1
ATOM 1493 N N . GLU A 1 207 ? -9.386 81.703 5.090 1.00 75.00 185 GLU A N 1
ATOM 1494 C CA . GLU A 1 207 ? -10.784 81.945 5.440 1.00 86.78 185 GLU A CA 1
ATOM 1495 C C . GLU A 1 207 ? -10.927 81.903 6.961 1.00 67.61 185 GLU A C 1
ATOM 1496 O O . GLU A 1 207 ? -10.402 81.000 7.612 1.00 63.39 185 GLU A O 1
ATOM 1502 N N A GLY A 1 208 ? -11.623 82.896 7.513 0.50 75.54 186 GLY A N 1
ATOM 1503 N N B GLY A 1 208 ? -11.614 82.896 7.521 0.50 75.30 186 GLY A N 1
ATOM 1504 C CA A GLY A 1 208 ? -11.889 82.968 8.947 0.50 67.71 186 GLY A CA 1
ATOM 1505 C CA B GLY A 1 208 ? -11.817 82.983 8.966 0.50 66.79 186 GLY A CA 1
ATOM 1506 C C A GLY A 1 208 ? -10.740 83.519 9.779 0.50 62.81 186 GLY A C 1
ATOM 1507 C C B GLY A 1 208 ? -10.563 83.345 9.750 0.50 60.73 186 GLY A C 1
ATOM 1508 O O A GLY A 1 208 ? -10.885 83.724 10.982 0.50 65.57 186 GLY A O 1
ATOM 1509 O O B GLY A 1 208 ? -10.509 83.167 10.965 0.50 58.47 186 GLY A O 1
ATOM 1510 N N A ARG A 1 209 ? -9.600 83.779 9.148 0.50 58.27 187 ARG A N 1
ATOM 1511 N N B ARG A 1 209 ? -9.548 83.861 9.069 0.50 56.99 187 ARG A N 1
ATOM 1512 C CA A ARG A 1 209 ? -8.418 84.206 9.884 0.50 55.63 187 ARG A CA 1
ATOM 1513 C CA B ARG A 1 209 ? -8.314 84.225 9.750 0.50 54.95 187 ARG A CA 1
ATOM 1514 C C A ARG A 1 209 ? -7.962 85.597 9.427 0.50 50.59 187 ARG A C 1
ATOM 1515 C C B ARG A 1 209 ? -7.875 85.633 9.356 0.50 51.22 187 ARG A C 1
ATOM 1516 O O A ARG A 1 209 ? -7.043 85.714 8.618 0.50 62.88 187 ARG A O 1
ATOM 1517 O O B ARG A 1 209 ? -6.934 85.804 8.582 0.50 61.73 187 ARG A O 1
ATOM 1532 N N A PRO A 1 210 ? -8.613 86.657 9.937 0.50 51.51 188 PRO A N 1
ATOM 1533 N N B PRO A 1 210 ? -8.568 86.647 9.892 0.50 51.04 188 PRO A N 1
ATOM 1534 C CA A PRO A 1 210 ? -8.322 87.991 9.410 0.50 54.20 188 PRO A CA 1
ATOM 1535 C CA B PRO A 1 210 ? -8.359 88.038 9.504 0.50 55.77 188 PRO A CA 1
ATOM 1536 C C A PRO A 1 210 ? -6.858 88.404 9.536 0.50 55.41 188 PRO A C 1
ATOM 1537 C C B PRO A 1 210 ? -6.895 88.457 9.575 0.50 56.28 188 PRO A C 1
ATOM 1538 O O A PRO A 1 210 ? -6.313 88.977 8.596 0.50 55.82 188 PRO A O 1
ATOM 1539 O O B PRO A 1 210 ? -6.397 89.085 8.647 0.50 55.44 188 PRO A O 1
ATOM 1546 N N . ARG A 1 211 ? -6.215 88.119 10.666 1.00 55.17 189 ARG A N 1
ATOM 1547 C CA . ARG A 1 211 ? -4.807 88.518 10.842 1.00 58.59 189 ARG A CA 1
ATOM 1548 C C . ARG A 1 211 ? -3.905 87.859 9.822 1.00 47.80 189 ARG A C 1
ATOM 1549 O O . ARG A 1 211 ? -2.981 88.475 9.316 1.00 53.79 189 ARG A O 1
ATOM 1557 N N . LEU A 1 212 ? -4.200 86.613 9.494 1.00 53.56 190 LEU A N 1
ATOM 1558 C CA . LEU A 1 212 ? -3.385 85.874 8.564 1.00 54.28 190 LEU A CA 1
ATOM 1559 C C . LEU A 1 212 ? -3.654 86.374 7.132 1.00 47.36 190 LEU A C 1
ATOM 1560 O O . LEU A 1 212 ? -2.735 86.505 6.316 1.00 51.59 190 LEU A O 1
ATOM 1565 N N . ALA A 1 213 ? -4.917 86.628 6.827 1.00 53.77 191 ALA A N 1
ATOM 1566 C CA . ALA A 1 213 ? -5.290 87.137 5.506 1.00 55.76 191 ALA A CA 1
ATOM 1567 C C . ALA A 1 213 ? -4.679 88.510 5.278 1.00 57.24 191 ALA A C 1
ATOM 1568 O O . ALA A 1 213 ? -4.160 88.791 4.206 1.00 56.30 191 ALA A O 1
ATOM 1570 N N . ALA A 1 214 ? -4.728 89.361 6.298 1.00 55.17 192 ALA A N 1
ATOM 1571 C CA . ALA A 1 214 ? -4.137 90.683 6.193 1.00 54.94 192 ALA A CA 1
ATOM 1572 C C . ALA A 1 214 ? -2.635 90.570 5.965 1.00 53.42 192 ALA A C 1
ATOM 1573 O O . ALA A 1 214 ? -2.083 91.222 5.070 1.00 57.41 192 ALA A O 1
ATOM 1575 N N . TRP A 1 215 ? -1.984 89.726 6.760 1.00 53.19 193 TRP A N 1
ATOM 1576 C CA . TRP A 1 215 ? -0.558 89.473 6.621 1.00 49.62 193 TRP A CA 1
ATOM 1577 C C . TRP A 1 215 ? -0.205 89.090 5.182 1.00 47.45 193 TRP A C 1
ATOM 1578 O O . TRP A 1 215 ? 0.696 89.669 4.583 1.00 52.05 193 TRP A O 1
ATOM 1589 N N . ARG A 1 216 ? -0.933 88.137 4.622 1.00 48.66 194 ARG A N 1
ATOM 1590 C CA . ARG A 1 216 ? -0.710 87.750 3.221 1.00 54.02 194 ARG A CA 1
ATOM 1591 C C . ARG A 1 216 ? -0.840 88.944 2.276 1.00 57.37 194 ARG A C 1
ATOM 1592 O O . ARG A 1 216 ? -0.011 89.127 1.391 1.00 54.45 194 ARG A O 1
ATOM 1600 N N . GLY A 1 217 ? -1.879 89.754 2.467 1.00 59.00 195 GLY A N 1
ATOM 1601 C CA . GLY A 1 217 ? -2.065 90.955 1.656 1.00 59.25 195 GLY A CA 1
ATOM 1602 C C . GLY A 1 217 ? -0.865 91.877 1.744 1.00 67.56 195 GLY A C 1
ATOM 1603 O O . GLY A 1 217 ? -0.399 92.385 0.731 1.00 60.15 195 GLY A O 1
ATOM 1604 N N . ARG A 1 218 ? -0.355 92.080 2.958 1.00 54.64 196 ARG A N 1
ATOM 1605 C CA . ARG A 1 218 ? 0.805 92.951 3.168 1.00 60.94 196 ARG A CA 1
ATOM 1606 C C . ARG A 1 218 ? 2.016 92.408 2.440 1.00 54.89 196 ARG A C 1
ATOM 1607 O O . ARG A 1 218 ? 2.702 93.146 1.759 1.00 58.14 196 ARG A O 1
ATOM 1615 N N . VAL A 1 219 ? 2.278 91.115 2.596 1.00 52.08 197 VAL A N 1
ATOM 1616 C CA . VAL A 1 219 ? 3.454 90.499 1.979 1.00 49.62 197 VAL A CA 1
ATOM 1617 C C . VAL A 1 219 ? 3.361 90.562 0.466 1.00 46.77 197 VAL A C 1
ATOM 1618 O O . VAL A 1 219 ? 4.292 91.018 -0.203 1.00 55.35 197 VAL A O 1
ATOM 1622 N N . GLU A 1 220 ? 2.220 90.132 -0.071 1.00 56.76 198 GLU A N 1
ATOM 1623 C CA . GLU A 1 220 ? 1.991 90.141 -1.515 1.00 53.01 198 GLU A CA 1
ATOM 1624 C C . GLU A 1 220 ? 2.043 91.563 -2.121 1.00 74.39 198 GLU A C 1
ATOM 1625 O O . GLU A 1 220 ? 2.600 91.750 -3.210 1.00 62.58 198 GLU A O 1
ATOM 1631 N N . ALA A 1 221 ? 1.505 92.560 -1.411 1.00 64.48 199 ALA A N 1
ATOM 1632 C CA . ALA A 1 221 ? 1.618 93.956 -1.846 1.00 64.01 199 ALA A CA 1
ATOM 1633 C C . ALA A 1 221 ? 3.082 94.394 -1.931 1.00 63.05 199 ALA A C 1
ATOM 1634 O O . ALA A 1 221 ? 3.478 95.057 -2.874 1.00 66.70 199 ALA A O 1
ATOM 1636 N N . PHE A 1 222 ? 3.888 94.016 -0.950 1.00 62.11 200 PHE A N 1
ATOM 1637 C CA . PHE A 1 222 ? 5.310 94.367 -0.959 1.00 62.80 200 PHE A CA 1
ATOM 1638 C C . PHE A 1 222 ? 6.078 93.716 -2.121 1.00 72.37 200 PHE A C 1
ATOM 1639 O O . PHE A 1 222 ? 6.862 94.374 -2.786 1.00 60.73 200 PHE A O 1
ATOM 1647 N N . LEU A 1 223 ? 5.862 92.425 -2.349 1.00 62.18 201 LEU A N 1
ATOM 1648 C CA . LEU A 1 223 ? 6.555 91.698 -3.421 1.00 60.62 201 LEU A CA 1
ATOM 1649 C C . LEU A 1 223 ? 6.135 92.156 -4.817 1.00 63.01 201 LEU A C 1
ATOM 1650 O O . LEU A 1 223 ? 6.952 92.183 -5.726 1.00 76.43 201 LEU A O 1
ATOM 1655 N N . GLY A 1 224 ? 4.863 92.509 -4.981 1.00 61.31 202 GLY A N 1
ATOM 1656 C CA . GLY A 1 224 ? 4.310 92.892 -6.276 1.00 67.60 202 GLY A CA 1
ATOM 1657 C C . GLY A 1 224 ? 3.494 91.766 -6.892 1.00 64.56 202 GLY A C 1
ATOM 1658 O O . GLY A 1 224 ? 3.832 90.597 -6.747 1.00 63.43 202 GLY A O 1
ATOM 1659 N N . ALA A 1 225 ? 2.426 92.131 -7.594 1.00 66.43 203 ALA A N 1
ATOM 1660 C CA . ALA A 1 225 ? 1.498 91.161 -8.171 1.00 63.63 203 ALA A CA 1
ATOM 1661 C C . ALA A 1 225 ? 2.161 90.284 -9.227 1.00 71.46 203 ALA A C 1
ATOM 1662 O O . ALA A 1 225 ? 1.891 89.085 -9.302 1.00 64.10 203 ALA A O 1
ATOM 1664 N N . GLU A 1 226 ? 3.027 90.885 -10.040 1.00 68.70 204 GLU A N 1
ATOM 1665 C CA . GLU A 1 226 ? 3.679 90.155 -11.135 1.00 68.07 204 GLU A CA 1
ATOM 1666 C C . GLU A 1 226 ? 4.630 89.090 -10.643 1.00 56.72 204 GLU A C 1
ATOM 1667 O O . GLU A 1 226 ? 4.634 87.972 -11.161 1.00 60.54 204 GLU A O 1
ATOM 1673 N N . LEU A 1 227 ? 5.456 89.448 -9.666 1.00 60.61 205 LEU A N 1
ATOM 1674 C CA . LEU A 1 227 ? 6.420 88.514 -9.101 1.00 64.58 205 LEU A CA 1
ATOM 1675 C C . LEU A 1 227 ? 5.701 87.370 -8.396 1.00 71.15 205 LEU A C 1
ATOM 1676 O O . LEU A 1 227 ? 6.119 86.220 -8.489 1.00 58.18 205 LEU A O 1
ATOM 1681 N N . CYS A 1 228 ? 4.620 87.687 -7.690 1.00 63.89 206 CYS A N 1
ATOM 1682 C CA . CYS A 1 228 ? 3.819 86.644 -7.056 1.00 66.68 206 CYS A CA 1
ATOM 1683 C C . CYS A 1 228 ? 3.261 85.669 -8.089 1.00 61.89 206 CYS A C 1
ATOM 1684 O O . CYS A 1 228 ? 3.381 84.463 -7.923 1.00 55.14 206 CYS A O 1
ATOM 1687 N N . GLN A 1 229 ? 2.678 86.201 -9.155 1.00 62.86 207 GLN A N 1
ATOM 1688 C CA . GLN A 1 229 ? 2.097 85.375 -10.213 1.00 74.14 207 GLN A CA 1
ATOM 1689 C C . GLN A 1 229 ? 3.146 84.469 -10.878 1.00 57.98 207 GLN A C 1
ATOM 1690 O O . GLN A 1 229 ? 2.880 83.294 -11.117 1.00 65.93 207 GLN A O 1
ATOM 1696 N N . GLU A 1 230 ? 4.334 85.004 -11.161 1.00 58.55 208 GLU A N 1
ATOM 1697 C CA . GLU A 1 230 ? 5.425 84.197 -11.726 1.00 69.61 208 GLU A CA 1
ATOM 1698 C C . GLU A 1 230 ? 5.826 83.061 -10.798 1.00 53.14 208 GLU A C 1
ATOM 1699 O O . GLU A 1 230 ? 6.020 81.921 -11.232 1.00 59.64 208 GLU A O 1
ATOM 1705 N N . ALA A 1 231 ? 5.979 83.382 -9.522 1.00 61.05 209 ALA A N 1
ATOM 1706 C CA . ALA A 1 231 ? 6.453 82.404 -8.545 1.00 54.78 209 ALA A CA 1
ATOM 1707 C C . ALA A 1 231 ? 5.420 81.291 -8.317 1.00 52.43 209 ALA A C 1
ATOM 1708 O O . ALA A 1 231 ? 5.774 80.133 -8.178 1.00 50.89 209 ALA A O 1
ATOM 1710 N N . HIS A 1 232 ? 4.144 81.653 -8.313 1.00 51.15 210 HIS A N 1
ATOM 1711 C CA . HIS A 1 232 ? 3.078 80.714 -7.972 1.00 55.70 210 HIS A CA 1
ATOM 1712 C C . HIS A 1 232 ? 2.422 80.027 -9.176 1.00 52.79 210 HIS A C 1
ATOM 1713 O O . HIS A 1 232 ? 1.635 79.103 -8.990 1.00 54.89 210 HIS A O 1
ATOM 1720 N N . SER A 1 233 ? 2.742 80.464 -10.393 1.00 56.04 211 SER A N 1
ATOM 1721 C CA A SER A 1 233 ? 2.103 79.943 -11.607 0.50 55.58 211 SER A CA 1
ATOM 1722 C CA B SER A 1 233 ? 2.072 79.942 -11.593 0.50 59.41 211 SER A CA 1
ATOM 1723 C C . SER A 1 233 ? 2.100 78.412 -11.642 1.00 55.93 211 SER A C 1
ATOM 1724 O O . SER A 1 233 ? 1.065 77.777 -11.851 1.00 59.77 211 SER A O 1
ATOM 1729 N N . ILE A 1 234 ? 3.265 77.817 -11.422 1.00 51.86 212 ILE A N 1
ATOM 1730 C CA . ILE A 1 234 ? 3.386 76.365 -11.552 1.00 49.39 212 ILE A CA 1
ATOM 1731 C C . ILE A 1 234 ? 2.549 75.647 -10.505 1.00 48.69 212 ILE A C 1
ATOM 1732 O O . ILE A 1 234 ? 1.755 74.796 -10.857 1.00 47.59 212 ILE A O 1
ATOM 1737 N N . ILE A 1 235 ? 2.673 76.009 -9.234 1.00 52.09 213 ILE A N 1
ATOM 1738 C CA . ILE A 1 235 ? 1.898 75.302 -8.214 1.00 48.95 213 ILE A CA 1
ATOM 1739 C C . ILE A 1 235 ? 0.396 75.538 -8.377 1.00 44.99 213 ILE A C 1
ATOM 1740 O O . ILE A 1 235 ? -0.402 74.638 -8.118 1.00 47.80 213 ILE A O 1
ATOM 1745 N N . LEU A 1 236 ? 0.008 76.725 -8.845 1.00 48.26 214 LEU A N 1
ATOM 1746 C CA . LEU A 1 236 ? -1.402 77.016 -9.083 1.00 52.59 214 LEU A CA 1
ATOM 1747 C C . LEU A 1 236 ? -1.994 76.276 -10.295 1.00 49.88 214 LEU A C 1
ATOM 1748 O O . LEU A 1 236 ? -3.205 76.275 -10.462 1.00 60.20 214 LEU A O 1
ATOM 1753 N N . SER A 1 237 ? -1.175 75.651 -11.139 1.00 53.57 215 SER A N 1
ATOM 1754 C CA . SER A 1 237 ? -1.718 74.868 -12.260 1.00 60.34 215 SER A CA 1
ATOM 1755 C C . SER A 1 237 ? -1.558 73.346 -12.085 1.00 50.82 215 SER A C 1
ATOM 1756 O O . SER A 1 237 ? -1.994 72.577 -12.936 1.00 57.86 215 SER A O 1
ATOM 1759 N N . ILE A 1 238 ? -0.963 72.907 -10.981 1.00 48.96 216 ILE A N 1
ATOM 1760 C CA . ILE A 1 238 ? -0.591 71.487 -10.831 1.00 53.61 216 ILE A CA 1
ATOM 1761 C C . ILE A 1 238 ? -1.808 70.564 -10.666 1.00 55.78 216 ILE A C 1
ATOM 1762 O O . ILE A 1 238 ? -1.816 69.457 -11.206 1.00 54.95 216 ILE A O 1
ATOM 1767 N N . LEU A 1 239 ? -2.835 71.009 -9.938 1.00 52.49 217 LEU A N 1
ATOM 1768 C CA . LEU A 1 239 ? -4.048 70.191 -9.777 1.00 55.66 217 LEU A CA 1
ATOM 1769 C C . LEU A 1 239 ? -4.686 69.847 -11.124 1.00 70.45 217 LEU A C 1
ATOM 1770 O O . LEU A 1 239 ? -5.092 68.706 -11.352 1.00 74.46 217 LEU A O 1
ATOM 1775 N N . GLU A 1 240 ? -4.775 70.841 -12.005 1.00 58.05 218 GLU A N 1
ATOM 1776 C CA . GLU A 1 240 ? -5.340 70.655 -13.345 1.00 68.32 218 GLU A CA 1
ATOM 1777 C C . GLU A 1 240 ? -4.453 69.769 -14.230 1.00 76.39 218 GLU A C 1
ATOM 1778 O O . GLU A 1 240 ? -4.953 68.956 -15.012 1.00 61.57 218 GLU A O 1
ATOM 1784 N N . GLN A 1 241 ? -3.140 69.936 -14.122 1.00 62.73 219 GLN A N 1
ATOM 1785 C CA . GLN A 1 241 ? -2.213 69.024 -14.796 1.00 62.39 219 GLN A CA 1
ATOM 1786 C C . GLN A 1 241 ? -2.385 67.575 -14.341 1.00 66.01 219 GLN A C 1
ATOM 1787 O O . GLN A 1 241 ? -2.345 66.667 -15.162 1.00 58.09 219 GLN A O 1
ATOM 1793 N N . ALA A 1 242 ? -2.560 67.358 -13.036 1.00 52.73 220 ALA A N 1
ATOM 1794 C CA . ALA A 1 242 ? -2.836 66.009 -12.517 1.00 55.88 220 ALA A CA 1
ATOM 1795 C C . ALA A 1 242 ? -4.154 65.474 -13.087 1.00 64.43 220 ALA A C 1
ATOM 1796 O O . ALA A 1 242 ? -4.220 64.332 -13.524 1.00 59.98 220 ALA A O 1
ATOM 1798 N N . ALA A 1 243 ? -5.182 66.323 -13.120 1.00 60.00 221 ALA A N 1
ATOM 1799 C CA . ALA A 1 243 ? -6.493 65.945 -13.651 1.00 71.15 221 ALA A CA 1
ATOM 1800 C C . ALA A 1 243 ? -6.417 65.583 -15.128 1.00 80.91 221 ALA A C 1
ATOM 1801 O O . ALA A 1 243 ? -6.988 64.584 -15.550 1.00 68.78 221 ALA A O 1
ATOM 1803 N N . LYS A 1 244 ? -5.699 66.387 -15.904 1.00 68.21 222 LYS A N 1
ATOM 1804 C CA . LYS A 1 244 ? -5.531 66.125 -17.325 1.00 60.89 222 LYS A CA 1
ATOM 1805 C C . LYS A 1 244 ? -4.536 65.003 -17.629 1.00 67.76 222 LYS A C 1
ATOM 1806 O O . LYS A 1 244 ? -4.450 64.585 -18.759 1.00 68.71 222 LYS A O 1
ATOM 1812 N N . LYS A 1 245 ? -3.808 64.521 -16.623 1.00 62.53 223 LYS A N 1
ATOM 1813 C CA . LYS A 1 245 ? -2.854 63.400 -16.756 1.00 69.38 223 LYS A CA 1
ATOM 1814 C C . LYS A 1 245 ? -1.600 63.774 -17.536 1.00 63.27 223 LYS A C 1
ATOM 1815 O O . LYS A 1 245 ? -1.013 62.946 -18.219 1.00 67.24 223 LYS A O 1
ATOM 1821 N N . THR A 1 246 ? -1.166 65.017 -17.401 1.00 59.33 224 THR A N 1
ATOM 1822 C CA . THR A 1 246 ? -0.053 65.529 -18.199 1.00 58.78 224 THR A CA 1
ATOM 1823 C C . THR A 1 246 ? 1.243 65.674 -17.395 1.00 58.77 224 THR A C 1
ATOM 1824 O O . THR A 1 246 ? 2.199 66.274 -17.880 1.00 62.29 224 THR A O 1
ATOM 1828 N N . LEU A 1 247 ? 1.281 65.133 -16.174 1.00 60.73 225 LEU A N 1
ATOM 1829 C CA . LEU A 1 247 ? 2.501 65.166 -15.356 1.00 56.85 225 LEU A CA 1
ATOM 1830 C C . LEU A 1 247 ? 3.480 64.110 -15.857 1.00 53.64 225 LEU A C 1
ATOM 1831 O O . LEU A 1 247 ? 3.056 63.083 -16.375 1.00 52.79 225 LEU A O 1
ATOM 1836 N N . PRO A 1 248 ? 4.795 64.346 -15.707 1.00 52.68 226 PRO A N 1
ATOM 1837 C CA . PRO A 1 248 ? 5.703 63.279 -16.156 1.00 60.53 226 PRO A CA 1
ATOM 1838 C C . PRO A 1 248 ? 5.633 62.028 -15.286 1.00 55.84 226 PRO A C 1
ATOM 1839 O O . PRO A 1 248 ? 5.187 62.094 -14.139 1.00 51.67 226 PRO A O 1
ATOM 1843 N N . THR A 1 249 ? 6.104 60.916 -15.840 1.00 59.16 227 THR A N 1
ATOM 1844 C CA . THR A 1 249 ? 6.243 59.658 -15.122 1.00 53.95 227 THR A CA 1
ATOM 1845 C C . THR A 1 249 ? 7.508 59.725 -14.274 1.00 56.11 227 THR A C 1
ATOM 1846 O O . THR A 1 249 ? 8.593 60.030 -14.778 1.00 52.85 227 THR A O 1
ATOM 1850 N N . PRO A 1 250 ? 7.375 59.474 -12.968 1.00 44.02 228 PRO A N 1
ATOM 1851 C CA . PRO A 1 250 ? 8.594 59.537 -12.159 1.00 43.60 228 PRO A CA 1
ATOM 1852 C C . PRO A 1 250 ? 9.655 58.497 -12.555 1.00 49.39 228 PRO A C 1
ATOM 1853 O O . PRO A 1 250 ? 9.316 57.384 -12.917 1.00 49.94 228 PRO A O 1
ATOM 1857 N N . SER A 1 251 ? 10.930 58.878 -12.509 1.00 49.14 229 SER A N 1
ATOM 1858 C CA . SER A 1 251 ? 12.012 57.912 -12.611 1.00 50.74 229 SER A CA 1
ATOM 1859 C C . SER A 1 251 ? 11.902 56.940 -11.412 1.00 48.77 229 SER A C 1
ATOM 1860 O O . SER A 1 251 ? 11.242 57.249 -10.420 1.00 45.36 229 SER A O 1
ATOM 1863 N N . PRO A 1 252 ? 12.549 55.773 -11.504 1.00 49.21 230 PRO A N 1
ATOM 1864 C CA . PRO A 1 252 ? 12.583 54.820 -10.391 1.00 44.95 230 PRO A CA 1
ATOM 1865 C C . PRO A 1 252 ? 13.170 55.435 -9.117 1.00 48.97 230 PRO A C 1
ATOM 1866 O O . PRO A 1 252 ? 12.696 55.165 -8.016 1.00 47.17 230 PRO A O 1
ATOM 1870 N N . GLU A 1 253 ? 14.198 56.262 -9.277 1.00 51.56 231 GLU A N 1
ATOM 1871 C CA . GLU A 1 253 ? 14.806 56.967 -8.146 1.00 50.40 231 GLU A CA 1
ATOM 1872 C C . GLU A 1 253 ? 13.805 57.926 -7.479 1.00 50.39 231 GLU A C 1
ATOM 1873 O O . GLU A 1 253 ? 13.675 57.967 -6.252 1.00 49.27 231 GLU A O 1
ATOM 1879 N N . ALA A 1 254 ? 13.069 58.666 -8.291 1.00 47.01 232 ALA A N 1
ATOM 1880 C CA . ALA A 1 254 ? 12.059 59.565 -7.773 1.00 43.87 232 ALA A CA 1
ATOM 1881 C C . ALA A 1 254 ? 10.949 58.785 -7.080 1.00 44.94 232 ALA A C 1
ATOM 1882 O O . ALA A 1 254 ? 10.462 59.191 -6.029 1.00 43.28 232 ALA A O 1
ATOM 1884 N N . TYR A 1 255 ? 10.533 57.687 -7.703 1.00 46.46 233 TYR A N 1
ATOM 1885 C CA . TYR A 1 255 ? 9.545 56.785 -7.122 1.00 38.31 233 TYR A CA 1
ATOM 1886 C C . TYR A 1 255 ? 9.972 56.335 -5.715 1.00 39.17 233 TYR A C 1
ATOM 1887 O O . TYR A 1 255 ? 9.186 56.376 -4.790 1.00 39.40 233 TYR A O 1
ATOM 1896 N N . GLN A 1 256 ? 11.224 55.906 -5.581 1.00 43.59 234 GLN A N 1
ATOM 1897 C CA . GLN A 1 256 ? 11.778 55.487 -4.301 1.00 44.28 234 GLN A CA 1
ATOM 1898 C C . GLN A 1 256 ? 11.695 56.593 -3.264 1.00 44.12 234 GLN A C 1
ATOM 1899 O O . GLN A 1 256 ? 11.244 56.366 -2.156 1.00 44.33 234 GLN A O 1
ATOM 1905 N N . ALA A 1 257 ? 12.132 57.786 -3.636 1.00 43.14 235 ALA A N 1
ATOM 1906 C CA . ALA A 1 257 ? 12.047 58.954 -2.750 1.00 48.15 235 ALA A CA 1
ATOM 1907 C C . ALA A 1 257 ? 10.600 59.317 -2.438 1.00 44.32 235 ALA A C 1
ATOM 1908 O O . ALA A 1 257 ? 10.287 59.714 -1.325 1.00 44.76 235 ALA A O 1
ATOM 1910 N N . MET A 1 258 ? 9.706 59.169 -3.410 1.00 42.34 236 MET A N 1
ATOM 1911 C CA . MET A 1 258 ? 8.296 59.450 -3.158 1.00 40.12 236 MET A CA 1
ATOM 1912 C C . MET A 1 258 ? 7.704 58.497 -2.108 1.00 41.12 236 MET A C 1
ATOM 1913 O O . MET A 1 258 ? 7.007 58.936 -1.180 1.00 40.19 236 MET A O 1
ATOM 1918 N N . LEU A 1 259 ? 8.008 57.215 -2.239 1.00 41.59 237 LEU A N 1
ATOM 1919 C CA . LEU A 1 259 ? 7.496 56.207 -1.321 1.00 41.15 237 LEU A CA 1
ATOM 1920 C C . LEU A 1 259 ? 7.963 56.482 0.112 1.00 50.38 237 LEU A C 1
ATOM 1921 O O . LEU A 1 259 ? 7.188 56.325 1.057 1.00 41.94 237 LEU A O 1
ATOM 1926 N N . LEU A 1 260 ? 9.217 56.913 0.255 1.00 40.51 238 LEU A N 1
ATOM 1927 C CA . LEU A 1 260 ? 9.784 57.265 1.563 1.00 44.38 238 LEU A CA 1
ATOM 1928 C C . LEU A 1 260 ? 9.083 58.505 2.122 1.00 41.71 238 LEU A C 1
ATOM 1929 O O . LEU A 1 260 ? 8.698 58.517 3.286 1.00 49.60 238 LEU A O 1
ATOM 1934 N N . ARG A 1 261 ? 8.877 59.530 1.295 1.00 41.19 239 ARG A N 1
ATOM 1935 C CA . ARG A 1 261 ? 8.174 60.719 1.772 1.00 42.66 239 ARG A CA 1
ATOM 1936 C C . ARG A 1 261 ? 6.758 60.375 2.216 1.00 44.58 239 ARG A C 1
ATOM 1937 O O . ARG A 1 261 ? 6.314 60.811 3.283 1.00 42.36 239 ARG A O 1
ATOM 1945 N N . ILE A 1 262 ? 6.049 59.592 1.412 1.00 41.92 240 ILE A N 1
ATOM 1946 C CA . ILE A 1 262 ? 4.665 59.228 1.749 1.00 38.42 240 ILE A CA 1
ATOM 1947 C C . ILE A 1 262 ? 4.603 58.446 3.068 1.00 50.26 240 ILE A C 1
ATOM 1948 O O . ILE A 1 262 ? 3.712 58.656 3.880 1.00 42.27 240 ILE A O 1
ATOM 1953 N N . ALA A 1 263 ? 5.560 57.556 3.277 1.00 44.36 241 ALA A N 1
ATOM 1954 C CA . ALA A 1 263 ? 5.598 56.746 4.493 1.00 48.88 241 ALA A CA 1
ATOM 1955 C C . ALA A 1 263 ? 6.008 57.523 5.762 1.00 45.75 241 ALA A C 1
ATOM 1956 O O . ALA A 1 263 ? 5.810 57.024 6.874 1.00 50.73 241 ALA A O 1
ATOM 1958 N N . ARG A 1 264 ? 6.564 58.728 5.601 1.00 44.78 242 ARG A N 1
ATOM 1959 C CA A ARG A 1 264 ? 6.824 59.553 6.785 0.50 55.71 242 ARG A CA 1
ATOM 1960 C CA B ARG A 1 264 ? 6.880 59.676 6.680 0.50 50.51 242 ARG A CA 1
ATOM 1961 C C . ARG A 1 264 ? 5.656 60.508 7.094 1.00 45.82 242 ARG A C 1
ATOM 1962 O O . ARG A 1 264 ? 5.696 61.238 8.063 1.00 43.37 242 ARG A O 1
ATOM 1977 N N . ILE A 1 265 ? 4.581 60.441 6.315 1.00 45.10 243 ILE A N 1
ATOM 1978 C CA . ILE A 1 265 ? 3.343 61.123 6.680 1.00 40.43 243 ILE A CA 1
ATOM 1979 C C . ILE A 1 265 ? 2.726 60.372 7.886 1.00 40.07 243 ILE A C 1
ATOM 1980 O O . ILE A 1 265 ? 2.460 59.174 7.793 1.00 43.56 243 ILE A O 1
ATOM 1985 N N . PRO A 1 266 ? 2.470 61.073 9.007 1.00 49.01 244 PRO A N 1
ATOM 1986 C CA . PRO A 1 266 ? 2.024 60.327 10.195 1.00 52.50 244 PRO A CA 1
ATOM 1987 C C . PRO A 1 266 ? 0.526 60.031 10.268 1.00 57.32 244 PRO A C 1
ATOM 1988 O O . PRO A 1 266 ? 0.127 58.931 10.703 1.00 58.74 244 PRO A O 1
ATOM 1993 N N . ASP B 1 12 ? -1.085 91.712 38.593 1.00 139.53 -10 ASP B N 1
ATOM 1994 C CA . ASP B 1 12 ? -0.070 91.141 37.656 1.00 133.36 -10 ASP B CA 1
ATOM 1995 C C . ASP B 1 12 ? 1.354 91.508 38.097 1.00 177.20 -10 ASP B C 1
ATOM 1996 O O . ASP B 1 12 ? 1.890 92.550 37.700 1.00 125.10 -10 ASP B O 1
ATOM 2001 N N . LEU B 1 13 ? 1.956 90.634 38.907 1.00 184.04 -9 LEU B N 1
ATOM 2002 C CA . LEU B 1 13 ? 3.240 90.906 39.575 1.00 104.65 -9 LEU B CA 1
ATOM 2003 C C . LEU B 1 13 ? 4.468 90.304 38.883 1.00 117.04 -9 LEU B C 1
ATOM 2004 O O . LEU B 1 13 ? 5.583 90.496 39.369 1.00 92.35 -9 LEU B O 1
ATOM 2009 N N . GLY B 1 14 ? 4.273 89.583 37.774 1.00 86.05 -8 GLY B N 1
ATOM 2010 C CA . GLY B 1 14 ? 5.348 88.806 37.152 1.00 111.53 -8 GLY B CA 1
ATOM 2011 C C . GLY B 1 14 ? 6.063 87.916 38.161 1.00 115.18 -8 GLY B C 1
ATOM 2012 O O . GLY B 1 14 ? 7.261 88.094 38.409 1.00 91.84 -8 GLY B O 1
ATOM 2013 N N . THR B 1 15 ? 5.317 86.982 38.759 1.00 81.87 -7 THR B N 1
ATOM 2014 C CA . THR B 1 15 ? 5.844 86.063 39.793 1.00 81.92 -7 THR B CA 1
ATOM 2015 C C . THR B 1 15 ? 5.841 84.580 39.347 1.00 72.43 -7 THR B C 1
ATOM 2016 O O . THR B 1 15 ? 5.946 83.664 40.150 1.00 77.40 -7 THR B O 1
ATOM 2020 N N . GLU B 1 16 ? 5.783 84.364 38.038 1.00 81.36 -6 GLU B N 1
ATOM 2021 C CA . GLU B 1 16 ? 5.876 83.025 37.438 1.00 121.44 -6 GLU B CA 1
ATOM 2022 C C . GLU B 1 16 ? 7.336 82.518 37.415 1.00 61.83 -6 GLU B C 1
ATOM 2023 O O . GLU B 1 16 ? 7.741 81.708 38.257 1.00 88.38 -6 GLU B O 1
ATOM 2029 N N . PHE B 1 20 ? 8.931 84.331 39.360 1.00 76.17 -2 PHE B N 1
ATOM 2030 C CA . PHE B 1 20 ? 10.037 85.052 39.974 1.00 115.65 -2 PHE B CA 1
ATOM 2031 C C . PHE B 1 20 ? 11.272 85.034 39.107 1.00 82.42 -2 PHE B C 1
ATOM 2032 O O . PHE B 1 20 ? 11.749 83.982 38.733 1.00 77.67 -2 PHE B O 1
ATOM 2040 N N . GLN B 1 21 ? 11.786 86.216 38.803 1.00 118.08 -1 GLN B N 1
ATOM 2041 C CA . GLN B 1 21 ? 13.054 86.362 38.112 1.00 94.49 -1 GLN B CA 1
ATOM 2042 C C . GLN B 1 21 ? 14.226 86.040 39.027 1.00 141.30 -1 GLN B C 1
ATOM 2043 O O . GLN B 1 21 ? 14.140 86.194 40.238 1.00 101.92 -1 GLN B O 1
ATOM 2049 N N . SER B 1 22 ? 15.318 85.585 38.433 1.00 97.79 0 SER B N 1
ATOM 2050 C CA . SER B 1 22 ? 16.607 85.532 39.096 1.00 116.52 0 SER B CA 1
ATOM 2051 C C . SER B 1 22 ? 17.248 86.898 38.933 1.00 115.35 0 SER B C 1
ATOM 2052 O O . SER B 1 22 ? 16.672 87.793 38.328 1.00 140.80 0 SER B O 1
ATOM 2055 N N . MET B 1 23 ? 18.439 87.066 39.479 1.00 124.00 1 MET B N 1
ATOM 2056 C CA . MET B 1 23 ? 19.136 88.334 39.350 1.00 124.28 1 MET B CA 1
ATOM 2057 C C . MET B 1 23 ? 19.479 88.708 37.903 1.00 97.77 1 MET B C 1
ATOM 2058 O O . MET B 1 23 ? 19.432 89.879 37.557 1.00 117.44 1 MET B O 1
ATOM 2063 N N . GLY B 1 24 ? 19.839 87.736 37.067 1.00 103.84 2 GLY B N 1
ATOM 2064 C CA . GLY B 1 24 ? 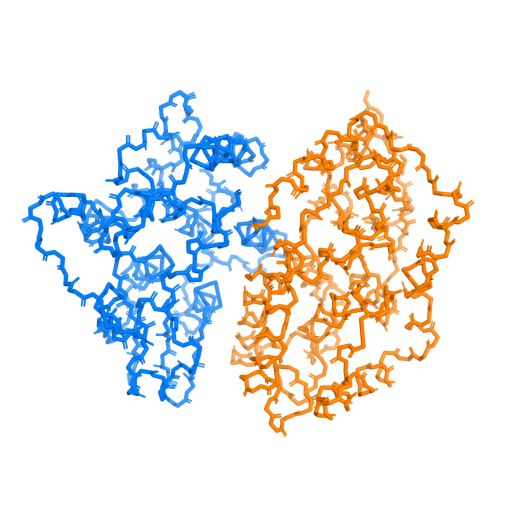20.161 88.032 35.675 1.00 104.25 2 GLY B CA 1
ATOM 2065 C C . GLY B 1 24 ? 19.406 87.332 34.545 1.00 88.94 2 GLY B C 1
ATOM 2066 O O . GLY B 1 24 ? 18.187 87.252 34.541 1.00 101.79 2 GLY B O 1
ATOM 2067 N N . LEU B 1 25 ? 20.162 86.865 33.559 1.00 83.12 3 LEU B N 1
ATOM 2068 C CA . LEU B 1 25 ? 19.666 86.103 32.413 1.00 78.07 3 LEU B CA 1
ATOM 2069 C C . LEU B 1 25 ? 19.112 84.747 32.875 1.00 85.67 3 LEU B C 1
ATOM 2070 O O . LEU B 1 25 ? 19.790 84.033 33.622 1.00 73.29 3 LEU B O 1
ATOM 2075 N N . GLU B 1 26 ? 17.889 84.408 32.446 1.00 60.42 4 GLU B N 1
ATOM 2076 C CA . GLU B 1 26 ? 17.231 83.144 32.833 1.00 68.60 4 GLU B CA 1
ATOM 2077 C C . GLU B 1 26 ? 17.161 82.170 31.649 1.00 64.39 4 GLU B C 1
ATOM 2078 O O . GLU B 1 26 ? 16.753 82.550 30.547 1.00 65.31 4 GLU B O 1
ATOM 2084 N N . LEU B 1 27 ? 17.571 80.923 31.876 1.00 58.93 5 LEU B N 1
ATOM 2085 C CA . LEU B 1 27 ? 17.341 79.839 30.922 1.00 56.96 5 LEU B CA 1
ATOM 2086 C C . LEU B 1 27 ? 16.405 78.788 31.516 1.00 61.38 5 LEU B C 1
ATOM 2087 O O . LEU B 1 27 ? 16.742 78.118 32.486 1.00 61.10 5 LEU B O 1
ATOM 2092 N N . PHE B 1 28 ? 15.231 78.659 30.915 1.00 50.65 6 PHE B N 1
ATOM 2093 C CA . PHE B 1 28 ? 14.276 77.642 31.275 1.00 51.42 6 PHE B CA 1
ATOM 2094 C C . PHE B 1 28 ? 14.551 76.380 30.441 1.00 55.88 6 PHE B C 1
ATOM 2095 O O . PHE B 1 28 ? 14.494 76.416 29.209 1.00 48.53 6 PHE B O 1
ATOM 2103 N N . LEU B 1 29 ? 14.864 75.281 31.125 1.00 53.56 7 LEU B N 1
ATOM 2104 C CA . LEU B 1 29 ? 15.327 74.058 30.478 1.00 47.38 7 LEU B CA 1
ATOM 2105 C C . LEU B 1 29 ? 15.025 72.787 31.281 1.00 54.93 7 LEU B C 1
ATOM 2106 O O . LEU B 1 29 ? 14.637 72.835 32.464 1.00 50.31 7 LEU B O 1
ATOM 2111 N N . ASP B 1 30 ? 15.215 71.650 30.612 1.00 55.11 8 ASP B N 1
ATOM 2112 C CA . ASP B 1 30 ? 15.178 70.322 31.242 1.00 47.65 8 ASP B CA 1
ATOM 2113 C C . ASP B 1 30 ? 16.246 69.509 30.539 1.00 46.73 8 ASP B C 1
ATOM 2114 O O . ASP B 1 30 ? 16.216 69.366 29.325 1.00 42.65 8 ASP B O 1
ATOM 2119 N N . LEU B 1 31 ? 17.194 68.963 31.286 1.00 47.02 9 LEU B N 1
ATOM 2120 C CA . LEU B 1 31 ? 18.315 68.272 30.644 1.00 56.98 9 LEU B CA 1
ATOM 2121 C C . LEU B 1 31 ? 17.946 66.920 30.018 1.00 49.68 9 LEU B C 1
ATOM 2122 O O . LEU B 1 31 ? 18.801 66.267 29.417 1.00 50.89 9 LEU B O 1
ATOM 2127 N N . VAL B 1 32 ? 16.689 66.499 30.139 1.00 46.80 10 VAL B N 1
ATOM 2128 C CA . VAL B 1 32 ? 16.195 65.349 29.348 1.00 45.08 10 VAL B CA 1
ATOM 2129 C C . VAL B 1 32 ? 15.996 65.750 27.862 1.00 41.37 10 VAL B C 1
ATOM 2130 O O . VAL B 1 32 ? 16.000 64.890 26.967 1.00 43.61 10 VAL B O 1
ATOM 2134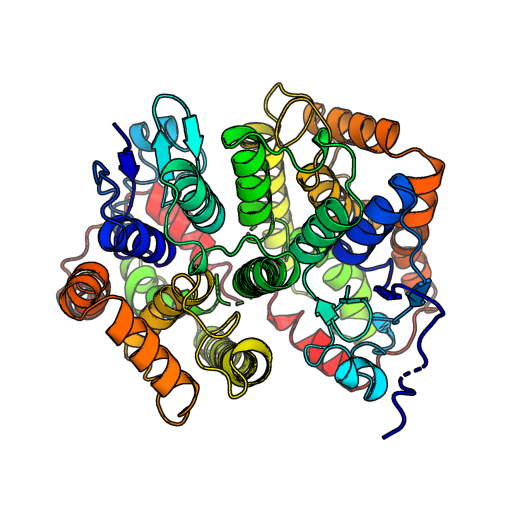 N N . SER B 1 33 ? 15.858 67.061 27.622 1.00 39.16 11 SER B N 1
ATOM 2135 C CA . SER B 1 33 ? 15.688 67.653 26.288 1.00 40.05 11 SER B CA 1
ATOM 2136 C C . SER B 1 33 ? 17.021 67.953 25.596 1.00 45.22 11 SER B C 1
ATOM 2137 O O . SER B 1 33 ? 17.927 68.562 26.173 1.00 44.49 11 SER B O 1
ATOM 2140 N N . GLN B 1 34 ? 17.107 67.559 24.333 1.00 44.88 12 GLN B N 1
ATOM 2141 C CA . GLN B 1 34 ? 18.337 67.674 23.543 1.00 46.35 12 GLN B CA 1
ATOM 2142 C C . GLN B 1 34 ? 18.735 69.138 23.262 1.00 49.67 12 GLN B C 1
ATOM 2143 O O . GLN B 1 34 ? 19.890 69.504 23.442 1.00 47.90 12 GLN B O 1
ATOM 2149 N N . PRO B 1 35 ? 17.796 69.964 22.774 1.00 46.79 13 PRO B N 1
ATOM 2150 C CA . PRO B 1 35 ? 18.158 71.369 22.581 1.00 50.57 13 PRO B CA 1
ATOM 2151 C C . PRO B 1 35 ? 18.433 72.104 23.895 1.00 51.53 13 PRO B C 1
ATOM 2152 O O . PRO B 1 35 ? 19.216 73.056 23.915 1.00 48.01 13 PRO B O 1
ATOM 2156 N N . SER B 1 36 ? 17.805 71.669 24.984 1.00 50.70 14 SER B N 1
ATOM 2157 C CA . SER B 1 36 ? 18.110 72.230 26.301 1.00 48.90 14 SER B CA 1
ATOM 2158 C C . SER B 1 36 ? 19.571 71.968 26.643 1.00 50.62 14 SER B C 1
ATOM 2159 O O . SER B 1 36 ? 20.286 72.881 27.080 1.00 55.55 14 SER B O 1
ATOM 2162 N N . ARG B 1 37 ? 20.012 70.730 26.422 1.00 46.04 15 ARG B N 1
ATOM 2163 C CA . ARG B 1 37 ? 21.395 70.347 26.670 1.00 50.71 15 ARG B CA 1
ATOM 2164 C C . ARG B 1 37 ? 22.356 71.138 25.791 1.00 62.01 15 ARG B C 1
ATOM 2165 O O . ARG B 1 37 ? 23.419 71.550 26.249 1.00 53.78 15 ARG B O 1
ATOM 2173 N N . ALA B 1 38 ? 21.990 71.365 24.535 1.00 54.45 16 ALA B N 1
ATOM 2174 C CA . ALA B 1 38 ? 22.861 72.136 23.643 1.00 56.51 16 ALA B CA 1
ATOM 2175 C C . ALA B 1 38 ? 23.103 73.558 24.169 1.00 58.43 16 ALA B C 1
ATOM 2176 O O . ALA B 1 38 ? 24.247 74.008 24.241 1.00 54.22 16 ALA B O 1
ATOM 2178 N N . VAL B 1 39 ? 22.037 74.251 24.560 1.00 49.67 17 VAL B N 1
ATOM 2179 C CA . VAL B 1 39 ? 22.171 75.611 25.103 1.00 53.53 17 VAL B CA 1
ATOM 2180 C C . VAL B 1 39 ? 22.922 75.618 26.458 1.00 55.89 17 VAL B C 1
ATOM 2181 O O . VAL B 1 39 ? 23.803 76.450 26.676 1.00 62.87 17 VAL B O 1
ATOM 2185 N N . TYR B 1 40 ? 22.559 74.704 27.358 1.00 55.44 18 TYR B N 1
ATOM 2186 C CA . TYR B 1 40 ? 23.252 74.527 28.644 1.00 55.83 18 TYR B CA 1
ATOM 2187 C C . TYR B 1 40 ? 24.763 74.428 28.465 1.00 59.56 18 TYR B C 1
ATOM 2188 O O . TYR B 1 40 ? 25.529 75.182 29.077 1.00 64.75 18 TYR B O 1
ATOM 2197 N N . ILE B 1 41 ? 25.181 73.492 27.619 1.00 62.35 19 ILE B N 1
ATOM 2198 C CA . ILE B 1 41 ? 26.596 73.286 27.323 1.00 64.45 19 ILE B CA 1
ATOM 2199 C C . ILE B 1 41 ? 27.269 74.554 26.761 1.00 66.10 19 ILE B C 1
ATOM 2200 O O . ILE B 1 41 ? 28.345 74.951 27.216 1.00 69.17 19 ILE B O 1
ATOM 2205 N N . PHE B 1 42 ? 26.638 75.186 25.779 1.00 60.01 20 PHE B N 1
ATOM 2206 C CA . PHE B 1 42 ? 27.228 76.353 25.153 1.00 66.78 20 PHE B CA 1
ATOM 2207 C C . PHE B 1 42 ? 27.505 77.432 26.200 1.00 65.77 20 PHE B C 1
ATOM 2208 O O . PHE B 1 42 ? 28.580 78.013 26.219 1.00 70.87 20 PHE B O 1
ATOM 2216 N N . ALA B 1 43 ? 26.524 77.685 27.061 1.00 67.28 21 ALA B N 1
ATOM 2217 C CA . ALA B 1 43 ? 26.644 78.681 28.119 1.00 66.88 21 ALA B CA 1
ATOM 2218 C C . ALA B 1 43 ? 27.725 78.299 29.104 1.00 70.02 21 ALA B C 1
ATOM 2219 O O . ALA B 1 43 ? 28.560 79.128 29.451 1.00 68.37 21 ALA B O 1
ATOM 2221 N N . LYS B 1 44 ? 27.706 77.049 29.558 1.00 68.61 22 LYS B N 1
ATOM 2222 C CA . LYS B 1 44 ? 28.683 76.592 30.541 1.00 74.05 22 LYS B CA 1
ATOM 2223 C C . LYS B 1 44 ? 30.082 76.688 29.974 1.00 78.29 22 LYS B C 1
ATOM 2224 O O . LYS B 1 44 ? 30.971 77.217 30.620 1.00 79.02 22 LYS B O 1
ATOM 2230 N N . LYS B 1 45 ? 30.279 76.198 28.755 1.00 95.49 23 LYS B N 1
ATOM 2231 C CA . LYS B 1 45 ? 31.614 76.204 28.170 1.00 84.12 23 LYS B CA 1
ATOM 2232 C C . LYS B 1 45 ? 32.163 77.618 28.009 1.00 85.19 23 LYS B C 1
ATOM 2233 O O . LYS B 1 45 ? 33.360 77.829 28.145 1.00 79.26 23 LYS B O 1
ATOM 2239 N N . ASN B 1 46 ? 31.288 78.581 27.738 1.00 83.63 24 ASN B N 1
ATOM 2240 C CA . ASN B 1 46 ? 31.715 79.967 27.533 1.00 80.94 24 ASN B CA 1
ATOM 2241 C C . ASN B 1 46 ? 31.650 80.849 28.780 1.00 82.61 24 ASN B C 1
ATOM 2242 O O . ASN B 1 46 ? 31.991 82.029 28.726 1.00 85.04 24 ASN B O 1
ATOM 2247 N N . GLY B 1 47 ? 31.220 80.280 29.900 1.00 84.32 25 GLY B N 1
ATOM 2248 C CA . GLY B 1 47 ? 31.132 81.035 31.145 1.00 87.14 25 GLY B CA 1
ATOM 2249 C C . GLY B 1 47 ? 30.092 82.140 31.101 1.00 89.49 25 GLY B C 1
ATOM 2250 O O . GLY B 1 47 ? 30.256 83.185 31.729 1.00 93.16 25 GLY B O 1
ATOM 2251 N N . ILE B 1 48 ? 29.016 81.908 30.362 1.00 72.82 26 ILE B N 1
ATOM 2252 C CA . ILE B 1 48 ? 27.929 82.873 30.281 1.00 86.35 26 ILE B CA 1
ATOM 2253 C C . ILE B 1 48 ? 27.068 82.661 31.519 1.00 78.32 26 ILE B C 1
ATOM 2254 O O . ILE B 1 48 ? 26.501 81.586 31.695 1.00 79.69 26 ILE B O 1
ATOM 2259 N N . PRO B 1 49 ? 26.959 83.684 32.374 1.00 87.08 27 PRO B N 1
ATOM 2260 C CA . PRO B 1 49 ? 26.268 83.498 33.644 1.00 94.97 27 PRO B CA 1
ATOM 2261 C C . PRO B 1 49 ? 24.757 83.434 33.464 1.00 87.92 27 PRO B C 1
ATOM 2262 O O . PRO B 1 49 ? 24.115 84.463 33.266 1.00 92.44 27 PRO B O 1
ATOM 2266 N N . LEU B 1 50 ? 24.211 82.222 33.502 1.00 95.50 28 LEU B N 1
ATOM 2267 C CA . LEU B 1 50 ? 22.779 82.006 33.347 1.00 87.34 28 LEU B CA 1
ATOM 2268 C C . LEU B 1 50 ? 22.212 81.513 34.659 1.00 81.73 28 LEU B C 1
ATOM 2269 O O . LEU B 1 50 ? 22.805 80.651 35.303 1.00 93.91 28 LEU B O 1
ATOM 2274 N N . GLU B 1 51 ? 21.065 82.066 35.046 1.00 78.36 29 GLU B N 1
ATOM 2275 C CA . GLU B 1 51 ? 20.263 81.507 36.124 1.00 82.04 29 GLU B CA 1
ATOM 2276 C C . GLU B 1 51 ? 19.397 80.416 35.508 1.00 78.13 29 GLU B C 1
ATOM 2277 O O . GLU B 1 51 ? 18.433 80.706 34.800 1.00 72.91 29 GLU B O 1
ATOM 2279 N N . LEU B 1 52 ? 19.772 79.166 35.760 1.00 70.37 30 LEU B N 1
ATOM 2280 C CA . LEU B 1 52 ? 19.074 77.997 35.221 1.00 74.14 30 LEU B CA 1
ATOM 2281 C C . LEU B 1 52 ? 17.788 77.735 35.984 1.00 61.65 30 LEU B C 1
ATOM 2282 O O . LEU B 1 52 ? 17.803 77.585 37.202 1.00 73.55 30 LEU B O 1
ATOM 2287 N N . ARG B 1 53 ? 16.676 77.701 35.257 1.00 57.54 31 ARG B N 1
ATOM 2288 C CA . ARG B 1 53 ? 15.378 77.394 35.822 1.00 52.14 31 ARG B CA 1
ATOM 2289 C C . ARG B 1 53 ? 14.894 76.066 35.221 1.00 64.10 31 ARG B C 1
ATOM 2290 O O . ARG B 1 53 ? 14.596 75.974 34.024 1.00 52.68 31 ARG B O 1
ATOM 2295 N N . THR B 1 54 ? 14.830 75.042 36.070 1.00 52.02 32 THR B N 1
ATOM 2296 C CA . THR B 1 54 ? 14.334 73.721 35.689 1.00 55.82 32 THR B CA 1
ATOM 2297 C C . THR B 1 54 ? 12.834 73.739 35.477 1.00 54.79 32 THR B C 1
ATOM 2298 O O . THR B 1 54 ? 12.082 74.189 36.341 1.00 60.07 32 THR B O 1
ATOM 2302 N N . VAL B 1 55 ? 12.414 73.253 34.309 1.00 48.48 33 VAL B N 1
ATOM 2303 C CA . VAL B 1 55 ? 11.005 73.074 33.973 1.00 52.06 33 VAL B CA 1
ATOM 2304 C C . VAL B 1 55 ? 10.802 71.596 33.557 1.00 48.74 33 VAL B C 1
ATOM 2305 O O . VAL B 1 55 ? 11.261 71.158 32.506 1.00 46.41 33 VAL B O 1
ATOM 2309 N N . ASP B 1 56 ? 10.138 70.835 34.410 1.00 44.55 34 ASP B N 1
ATOM 2310 C CA . ASP B 1 56 ? 10.139 69.367 34.325 1.00 40.55 34 ASP B CA 1
ATOM 2311 C C . ASP B 1 56 ? 9.138 68.918 33.273 1.00 39.56 34 ASP B C 1
ATOM 2312 O O . ASP B 1 56 ? 7.920 68.944 33.500 1.00 42.06 34 ASP B O 1
ATOM 2317 N N . LEU B 1 57 ? 9.668 68.486 32.132 1.00 43.38 35 LEU B N 1
ATOM 2318 C CA . LEU B 1 57 ? 8.858 68.030 30.998 1.00 41.81 35 LEU B CA 1
ATOM 2319 C C . LEU B 1 57 ? 7.974 66.833 31.330 1.00 41.94 35 LEU B C 1
ATOM 2320 O O . LEU B 1 57 ? 6.780 66.829 31.028 1.00 40.88 35 LEU B O 1
ATOM 2325 N N . VAL B 1 58 ? 8.539 65.807 31.946 1.00 40.04 36 VAL B N 1
ATOM 2326 C CA . VAL B 1 58 ? 7.731 64.598 32.177 1.00 43.30 36 VAL B CA 1
ATOM 2327 C C . VAL B 1 58 ? 6.559 64.922 33.109 1.00 42.29 36 VAL B C 1
ATOM 2328 O O . VAL B 1 58 ? 5.446 64.445 32.899 1.00 44.19 36 VAL B O 1
ATOM 2332 N N . LYS B 1 59 ? 6.819 65.749 34.120 1.00 43.57 37 LYS B N 1
ATOM 2333 C CA . LYS B 1 59 ? 5.788 66.198 35.053 1.00 39.96 37 LYS B CA 1
ATOM 2334 C C . LYS B 1 59 ? 4.729 67.075 34.369 1.00 46.77 37 LYS B C 1
ATOM 2335 O O . LYS B 1 59 ? 3.548 67.045 34.748 1.00 48.52 37 LYS B O 1
ATOM 2341 N N . GLY B 1 60 ? 5.163 67.854 33.376 1.00 42.12 38 GLY B N 1
ATOM 2342 C CA . GLY B 1 60 ? 4.289 68.767 32.621 1.00 49.10 38 GLY B CA 1
ATOM 2343 C C . GLY B 1 60 ? 4.386 70.248 33.006 1.00 47.05 38 GLY B C 1
ATOM 2344 O O . GLY B 1 60 ? 3.489 71.017 32.690 1.00 47.96 38 GLY B O 1
ATOM 2345 N N . GLN B 1 61 ? 5.475 70.654 33.660 1.00 45.71 39 GLN B N 1
ATOM 2346 C CA . GLN B 1 61 ? 5.636 72.041 34.106 1.00 52.76 39 GLN B CA 1
ATOM 2347 C C . GLN B 1 61 ? 5.697 73.049 32.969 1.00 47.09 39 GLN B C 1
ATOM 2348 O O . GLN B 1 61 ? 5.447 74.231 33.186 1.00 47.47 39 GLN B O 1
ATOM 2354 N N . HIS B 1 62 ? 6.053 72.574 31.777 1.00 45.07 40 HIS B N 1
ATOM 2355 C CA . HIS B 1 62 ? 6.066 73.371 30.549 1.00 43.78 40 HIS B CA 1
ATOM 2356 C C . HIS B 1 62 ? 4.675 73.749 30.047 1.00 48.24 40 HIS B C 1
ATOM 2357 O O . HIS B 1 62 ? 4.537 74.666 29.228 1.00 44.12 40 HIS B O 1
ATOM 2364 N N . LYS B 1 63 ? 3.652 73.038 30.522 1.00 41.12 41 LYS B N 1
ATOM 2365 C CA . LYS B 1 63 ? 2.278 73.378 30.218 1.00 45.53 41 LYS B CA 1
ATOM 2366 C C . LYS B 1 63 ? 1.597 74.011 31.436 1.00 46.48 41 LYS B C 1
ATOM 2367 O O . LYS B 1 63 ? 0.390 74.187 31.426 1.00 52.45 41 LYS B O 1
ATOM 2373 N N . SER B 1 64 ? 2.366 74.365 32.462 1.00 51.65 42 SER B N 1
ATOM 2374 C CA . SER B 1 64 ? 1.809 75.029 33.636 1.00 54.91 42 SER B CA 1
ATOM 2375 C C . SER B 1 64 ? 1.398 76.448 33.264 1.00 69.78 42 SER B C 1
ATOM 2376 O O . SER B 1 64 ? 2.008 77.061 32.387 1.00 50.74 42 SER B O 1
ATOM 2379 N N . LYS B 1 65 ? 0.362 76.956 33.924 1.00 61.14 43 LYS B N 1
ATOM 2380 C CA . LYS B 1 65 ? -0.054 78.349 33.751 1.00 58.59 43 LYS B CA 1
ATOM 2381 C C . LYS B 1 65 ? 1.148 79.249 33.844 1.00 55.50 43 LYS B C 1
ATOM 2382 O O . LYS B 1 65 ? 1.337 80.152 33.024 1.00 60.58 43 LYS B O 1
ATOM 2388 N N . GLU B 1 66 ? 1.975 78.989 34.847 1.00 55.38 44 GLU B N 1
ATOM 2389 C CA . GLU B 1 66 ? 3.126 79.835 35.110 1.00 52.45 44 GLU B CA 1
ATOM 2390 C C . GLU B 1 66 ? 4.043 79.879 33.883 1.00 66.54 44 GLU B C 1
ATOM 2391 O O . GLU B 1 66 ? 4.375 80.958 33.420 1.00 53.82 44 GLU B O 1
ATOM 2397 N N . PHE B 1 67 ? 4.423 78.726 33.329 1.00 51.60 45 PHE B N 1
ATOM 2398 C CA . PH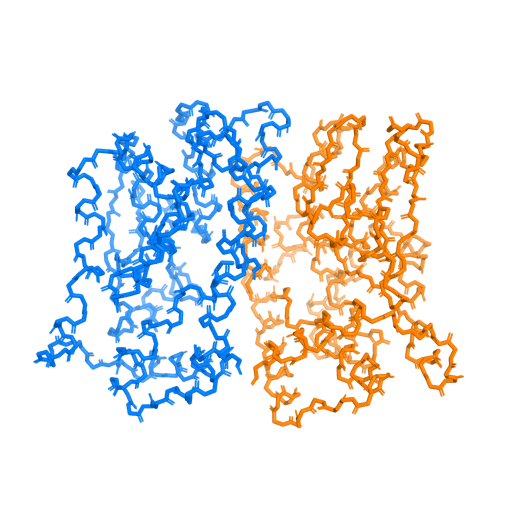E B 1 67 ? 5.348 78.726 32.185 1.00 51.42 45 PHE B CA 1
ATOM 2399 C C . PHE B 1 67 ? 4.755 79.289 30.900 1.00 50.69 45 PHE B C 1
ATOM 2400 O O . PHE B 1 67 ? 5.472 79.913 30.104 1.00 53.17 45 PHE B O 1
ATOM 2408 N N . LEU B 1 68 ? 3.467 79.055 30.675 1.00 52.07 46 LEU B N 1
ATOM 2409 C CA . LEU B 1 68 ? 2.834 79.510 29.438 1.00 52.44 46 LEU B CA 1
ATOM 2410 C C . LEU B 1 68 ? 2.744 81.035 29.403 1.00 56.38 46 LEU B C 1
ATOM 2411 O O . LEU B 1 68 ? 2.598 81.623 28.332 1.00 53.70 46 LEU B O 1
ATOM 2416 N N . GLN B 1 69 ? 2.836 81.653 30.579 1.00 54.72 47 GLN B N 1
ATOM 2417 C CA . GLN B 1 69 ? 2.977 83.100 30.710 1.00 61.61 47 GLN B CA 1
ATOM 2418 C C . GLN B 1 69 ? 4.326 83.585 30.192 1.00 67.45 47 GLN B C 1
ATOM 2419 O O . GLN B 1 69 ? 4.459 84.727 29.785 1.00 65.59 47 GLN B O 1
ATOM 2425 N N . ILE B 1 70 ? 5.322 82.710 30.208 1.00 65.20 48 ILE B N 1
ATOM 2426 C CA . ILE B 1 70 ? 6.666 83.044 29.755 1.00 55.86 48 ILE B CA 1
ATOM 2427 C C . ILE B 1 70 ? 6.801 82.662 28.279 1.00 60.71 48 ILE B C 1
ATOM 2428 O O . ILE B 1 70 ? 7.135 83.497 27.452 1.00 64.30 48 ILE B O 1
ATOM 2433 N N . ASN B 1 71 ? 6.536 81.403 27.958 1.00 55.01 49 ASN B N 1
ATOM 2434 C CA . ASN B 1 71 ? 6.516 80.943 26.561 1.00 52.15 49 ASN B CA 1
ATOM 2435 C C . ASN B 1 71 ? 5.165 80.310 26.258 1.00 53.62 49 ASN B C 1
ATOM 2436 O O . ASN B 1 71 ? 4.880 79.200 26.708 1.00 47.84 49 ASN B O 1
ATOM 2441 N N . SER B 1 72 ? 4.342 81.021 25.482 1.00 44.51 50 SER B N 1
ATOM 2442 C CA . SER B 1 72 ? 2.979 80.586 25.174 1.00 58.90 50 SER B CA 1
ATOM 2443 C C . SER B 1 72 ? 2.971 79.264 24.414 1.00 50.38 50 SER B C 1
ATOM 2444 O O . SER B 1 72 ? 1.949 78.590 24.385 1.00 53.25 50 SER B O 1
ATOM 2447 N N . LEU B 1 73 ? 4.096 78.902 23.802 1.00 45.09 51 LEU B N 1
ATOM 2448 C CA . LEU B 1 73 ? 4.226 77.608 23.095 1.00 50.52 51 LEU B CA 1
ATOM 2449 C C . LEU B 1 73 ? 4.488 76.451 24.040 1.00 48.48 51 LEU B C 1
ATOM 2450 O O . LEU B 1 73 ? 4.325 75.276 23.661 1.00 45.10 51 LEU B O 1
ATOM 2455 N N . GLY B 1 74 ? 4.933 76.774 25.258 1.00 49.50 52 GLY B N 1
ATOM 2456 C CA . GLY B 1 74 ? 5.164 75.769 26.293 1.00 54.41 52 GLY B CA 1
ATOM 2457 C C . GLY B 1 74 ? 6.148 74.722 25.832 1.00 41.96 52 GLY B C 1
ATOM 2458 O O . GLY B 1 74 ? 5.882 73.519 25.903 1.00 46.20 52 GLY B O 1
ATOM 2459 N N . LYS B 1 75 ? 7.262 75.197 25.292 1.00 47.26 53 LYS B N 1
ATOM 2460 C CA . LYS B 1 75 ? 8.345 74.335 24.846 1.00 40.99 53 LYS B CA 1
ATOM 2461 C C . LYS B 1 75 ? 9.674 74.841 25.395 1.00 44.14 53 LYS B C 1
ATOM 2462 O O . LYS B 1 75 ? 9.834 76.041 25.667 1.00 46.37 53 LYS B O 1
ATOM 2468 N N . LEU B 1 76 ? 10.594 73.899 25.595 1.00 40.79 54 LEU B N 1
ATOM 2469 C CA . LEU B 1 76 ? 11.945 74.152 26.103 1.00 40.42 54 LEU B CA 1
ATOM 2470 C C . LEU B 1 76 ? 13.007 73.922 25.032 1.00 43.35 54 LEU B C 1
ATOM 2471 O O . LEU B 1 76 ? 12.847 73.064 24.171 1.00 43.65 54 LEU B O 1
ATOM 2476 N N . PRO B 1 77 ? 14.116 74.676 25.087 1.00 41.73 55 PRO B N 1
ATOM 2477 C CA . PRO B 1 77 ? 14.428 75.705 26.064 1.00 43.50 55 PRO B CA 1
ATOM 2478 C C . PRO B 1 77 ? 13.860 77.066 25.698 1.00 46.68 55 PRO B C 1
ATOM 2479 O O . PRO B 1 77 ? 13.546 77.323 24.540 1.00 43.84 55 PRO B O 1
ATOM 2483 N N . THR B 1 78 ? 13.760 77.930 26.703 1.00 41.53 56 THR B N 1
ATOM 2484 C CA . THR B 1 78 ? 13.382 79.313 26.524 1.00 45.41 56 THR B CA 1
ATOM 2485 C C . THR B 1 78 ? 14.332 80.224 27.294 1.00 50.30 56 THR B C 1
ATOM 2486 O O . THR B 1 78 ? 14.644 79.971 28.464 1.00 53.30 56 THR B O 1
ATOM 2490 N N . LEU B 1 79 ? 14.790 81.284 26.625 1.00 49.40 57 LEU B N 1
ATOM 2491 C CA . LEU B 1 79 ? 15.677 82.282 27.219 1.00 50.31 57 LEU B CA 1
ATOM 2492 C C . LEU B 1 79 ? 14.845 83.489 27.565 1.00 57.38 57 LEU B C 1
ATOM 2493 O O . LEU B 1 79 ? 13.947 83.868 26.820 1.00 54.77 57 LEU B O 1
ATOM 2498 N N . LYS B 1 80 ? 15.134 84.082 28.711 1.00 63.26 58 LYS B N 1
ATOM 2499 C CA . LYS B 1 80 ? 14.497 85.309 29.105 1.00 64.44 58 LYS B CA 1
ATOM 2500 C C . LYS B 1 80 ? 15.623 86.270 29.433 1.00 71.00 58 LYS B C 1
ATOM 2501 O O . LYS B 1 80 ? 16.391 86.049 30.363 1.00 65.47 58 LYS B O 1
ATOM 2507 N N . ASP B 1 81 ? 15.751 87.296 28.604 1.00 72.28 59 ASP B N 1
ATOM 2508 C CA . ASP B 1 81 ? 16.748 88.334 28.789 1.00 83.20 59 ASP B CA 1
ATOM 2509 C C . ASP B 1 81 ? 15.986 89.606 29.089 1.00 76.79 59 ASP B C 1
ATOM 2510 O O . ASP B 1 81 ? 15.561 90.314 28.178 1.00 76.03 59 ASP B O 1
ATOM 2515 N N . GLY B 1 82 ? 15.803 89.889 30.375 1.00 81.72 60 GLY B N 1
ATOM 2516 C CA . GLY B 1 82 ? 14.983 91.015 30.786 1.00 75.85 60 GLY B CA 1
ATOM 2517 C C . GLY B 1 82 ? 13.583 90.748 30.283 1.00 74.40 60 GLY B C 1
ATOM 2518 O O . GLY B 1 82 ? 13.037 89.666 30.510 1.00 74.63 60 GLY B O 1
ATOM 2519 N N . ASP B 1 83 ? 13.025 91.716 29.557 1.00 69.46 61 ASP B N 1
ATOM 2520 C CA . ASP B 1 83 ? 11.700 91.576 28.959 1.00 70.05 61 ASP B CA 1
ATOM 2521 C C . ASP B 1 83 ? 11.730 90.753 27.662 1.00 74.26 61 ASP B C 1
ATOM 2522 O O . ASP B 1 83 ? 10.677 90.353 27.173 1.00 82.31 61 ASP B O 1
ATOM 2527 N N . PHE B 1 84 ? 12.925 90.495 27.123 1.00 73.94 62 PHE B N 1
ATOM 2528 C CA . PHE B 1 84 ? 13.079 89.775 25.853 1.00 69.12 62 PHE B CA 1
ATOM 2529 C C . PHE B 1 84 ? 13.119 88.256 26.012 1.00 71.63 62 PHE B C 1
ATOM 2530 O O . PHE B 1 84 ? 14.110 87.685 26.485 1.00 61.50 62 PHE B O 1
ATOM 2538 N N . ILE B 1 85 ? 12.040 87.618 25.568 1.00 60.63 63 ILE B N 1
ATOM 2539 C CA . ILE B 1 85 ? 11.869 86.180 25.676 1.00 64.14 63 ILE B CA 1
ATOM 2540 C C . ILE B 1 85 ? 12.065 85.521 24.303 1.00 65.26 63 ILE B C 1
ATOM 2541 O O . ILE B 1 85 ? 11.400 85.892 23.331 1.00 57.08 63 ILE B O 1
ATOM 2546 N N . LEU B 1 86 ? 12.973 84.546 24.248 1.00 55.51 64 LEU B N 1
ATOM 2547 C CA . LEU B 1 86 ? 13.402 83.910 23.002 1.00 55.97 64 LEU B CA 1
ATOM 2548 C C . LEU B 1 86 ? 13.338 82.382 23.079 1.00 55.85 64 LEU B C 1
ATOM 2549 O O . LEU B 1 86 ? 13.869 81.781 24.014 1.00 53.96 64 LEU B O 1
ATOM 2554 N N . THR B 1 87 ? 12.691 81.769 22.087 1.00 53.69 65 THR B N 1
ATOM 2555 C CA . THR B 1 87 ? 12.651 80.313 21.936 1.00 56.72 65 THR B CA 1
ATOM 2556 C C . THR B 1 87 ? 13.545 79.868 20.780 1.00 51.45 65 THR B C 1
ATOM 2557 O O . THR B 1 87 ? 14.133 80.699 20.081 1.00 54.01 65 THR B O 1
ATOM 2561 N N . GLU B 1 88 ? 13.613 78.552 20.590 1.00 49.61 66 GLU B N 1
ATOM 2562 C CA . GLU B 1 88 ? 14.417 77.877 19.555 1.00 44.34 66 GLU B CA 1
ATOM 2563 C C . GLU B 1 88 ? 15.881 77.879 19.926 1.00 49.44 66 GLU B C 1
ATOM 2564 O O . GLU B 1 88 ? 16.498 78.932 19.997 1.00 49.97 66 GLU B O 1
ATOM 2570 N N . SER B 1 89 ? 16.427 76.687 20.143 1.00 44.70 67 SER B N 1
ATOM 2571 C CA . SER B 1 89 ? 17.811 76.541 20.551 1.00 46.93 67 SER B CA 1
ATOM 2572 C C . SER B 1 89 ? 18.759 77.229 19.583 1.00 49.02 67 SER B C 1
ATOM 2573 O O . SER B 1 89 ? 19.680 77.932 20.020 1.00 53.57 67 SER B O 1
ATOM 2576 N N . SER B 1 90 ? 18.521 77.061 18.277 1.00 46.66 68 SER B N 1
ATOM 2577 C CA . SER B 1 90 ? 19.401 77.664 17.281 1.00 48.74 68 SER B CA 1
ATOM 2578 C C . SER B 1 90 ? 19.466 79.189 17.472 1.00 51.98 68 SER B C 1
ATOM 2579 O O . SER B 1 90 ? 20.545 79.758 17.514 1.00 53.11 68 SER B O 1
ATOM 2582 N N . ALA B 1 91 ? 18.308 79.822 17.621 1.00 50.13 69 ALA B N 1
ATOM 2583 C CA . ALA B 1 91 ? 18.217 81.270 17.770 1.00 53.46 69 ALA B CA 1
ATOM 2584 C C . ALA B 1 91 ? 18.830 81.740 19.083 1.00 54.42 69 ALA B C 1
ATOM 2585 O O . ALA B 1 91 ? 19.435 82.807 19.145 1.00 57.61 69 ALA B O 1
ATOM 2587 N N . ILE B 1 92 ? 18.665 80.930 20.122 1.00 50.92 70 ILE B N 1
ATOM 2588 C CA . ILE B 1 92 ? 19.206 81.230 21.445 1.00 47.52 70 ILE B CA 1
ATOM 2589 C C . ILE B 1 92 ? 20.720 81.133 21.387 1.00 67.85 70 ILE B C 1
ATOM 2590 O O . ILE B 1 92 ? 21.425 82.032 21.850 1.00 56.55 70 ILE B O 1
ATOM 2595 N N . LEU B 1 93 ? 21.216 80.064 20.772 1.00 57.66 71 LEU B N 1
ATOM 2596 C CA . LEU B 1 93 ? 22.651 79.866 20.657 1.00 51.24 71 LEU B CA 1
ATOM 2597 C C . LEU B 1 93 ? 23.327 81.029 19.915 1.00 58.16 71 LEU B C 1
ATOM 2598 O O . LEU B 1 93 ? 24.355 81.545 20.364 1.00 55.98 71 LEU B O 1
ATOM 2603 N N . ILE B 1 94 ? 22.736 81.441 18.798 1.00 57.02 72 ILE B N 1
ATOM 2604 C CA . ILE B 1 94 ? 23.288 82.525 18.006 1.00 59.78 72 ILE B CA 1
ATOM 2605 C C . ILE B 1 94 ? 23.200 83.840 18.787 1.00 72.40 72 ILE B C 1
ATOM 2606 O O . ILE B 1 94 ? 24.165 84.601 18.830 1.00 71.30 72 ILE B O 1
ATOM 2611 N N . TYR B 1 95 ? 22.051 84.093 19.410 1.00 60.50 73 TYR B N 1
ATOM 2612 C CA . TYR B 1 95 ? 21.841 85.322 20.193 1.00 65.16 73 TYR B CA 1
ATOM 2613 C C . TYR B 1 95 ? 22.845 85.450 21.336 1.00 71.98 73 TYR B C 1
ATOM 2614 O O . TYR B 1 95 ? 23.432 86.517 21.529 1.00 72.30 73 TYR B O 1
ATOM 2623 N N . LEU B 1 96 ? 23.032 84.369 22.093 1.00 73.17 74 LEU B N 1
ATOM 2624 C CA . LEU B 1 96 ? 24.044 84.349 23.156 1.00 71.38 74 LEU B CA 1
ATOM 2625 C C . LEU B 1 96 ? 25.441 84.578 22.592 1.00 73.65 74 LEU B C 1
ATOM 2626 O O . LEU B 1 96 ? 26.218 85.362 23.144 1.00 77.33 74 LEU B O 1
ATOM 2631 N N . SER B 1 97 ? 25.756 83.909 21.485 1.00 66.49 75 SER B N 1
ATOM 2632 C CA . SER B 1 97 ? 27.090 84.043 20.877 1.00 70.93 75 SER B CA 1
ATOM 2633 C C . SER B 1 97 ? 27.440 85.505 20.557 1.00 81.06 75 SER B C 1
ATOM 2634 O O . SER B 1 97 ? 28.569 85.950 20.805 1.00 78.03 75 SER B O 1
ATOM 2637 N N . CYS B 1 98 ? 26.480 86.264 20.030 1.00 75.74 76 CYS B N 1
ATOM 2638 C CA . CYS B 1 98 ? 26.761 87.661 19.656 1.00 82.73 76 CYS B CA 1
ATOM 2639 C C . CYS B 1 98 ? 26.674 88.628 20.834 1.00 86.66 76 CYS B C 1
ATOM 2640 O O . CYS B 1 98 ? 27.468 89.553 20.906 1.00 81.36 76 CYS B O 1
ATOM 2643 N N . LYS B 1 99 ? 25.722 88.421 21.745 1.00 77.59 77 LYS B N 1
ATOM 2644 C CA . LYS B 1 99 ? 25.617 89.258 22.950 1.00 78.35 77 LYS B CA 1
ATOM 2645 C C . LYS B 1 99 ? 26.822 89.082 23.856 1.00 75.46 77 LYS B C 1
ATOM 2646 O O . LYS B 1 99 ? 27.287 90.042 24.451 1.00 85.15 77 LYS B O 1
ATOM 2652 N N . TYR B 1 100 ? 27.312 87.854 23.985 1.00 84.72 78 TYR B N 1
ATOM 2653 C CA . TYR B 1 100 ? 28.456 87.589 24.858 1.00 90.51 78 TYR B CA 1
ATOM 2654 C C . TYR B 1 100 ? 29.779 87.472 24.102 1.00 93.16 78 TYR B C 1
ATOM 2655 O O . TYR B 1 100 ? 30.813 87.149 24.688 1.00 86.03 78 TYR B O 1
ATOM 2664 N N . GLN B 1 101 ? 29.737 87.774 22.805 1.00 91.08 79 GLN B N 1
ATOM 2665 C CA . GLN B 1 101 ? 30.933 87.868 21.982 1.00 96.80 79 GLN B CA 1
ATOM 2666 C C . GLN B 1 101 ? 31.863 86.668 22.189 1.00 94.73 79 GLN B C 1
ATOM 2667 O O . GLN B 1 101 ? 33.046 86.815 22.522 1.00 95.81 79 GLN B O 1
ATOM 2673 N N . THR B 1 102 ? 31.300 85.482 21.975 1.00 85.80 80 THR B N 1
ATOM 2674 C CA . THR B 1 102 ? 32.012 84.217 22.150 1.00 82.85 80 THR B CA 1
ATOM 2675 C C . THR B 1 102 ? 33.051 84.038 21.035 1.00 83.13 80 THR B C 1
ATOM 2676 O O . THR B 1 102 ? 33.008 84.760 20.031 1.00 82.46 80 THR B O 1
ATOM 2680 N N . PRO B 1 103 ? 34.007 83.103 21.220 1.00 86.82 81 PRO B N 1
ATOM 2681 C CA . PRO B 1 103 ? 35.080 82.930 20.231 1.00 83.50 81 PRO B CA 1
ATOM 2682 C C . PRO B 1 103 ? 34.535 82.635 18.834 1.00 93.80 81 PRO B C 1
ATOM 2683 O O . PRO B 1 103 ? 33.645 81.808 18.701 1.00 82.76 81 PRO B O 1
ATOM 2687 N N . ASP B 1 104 ? 35.077 83.297 17.811 1.00 90.11 82 ASP B N 1
ATOM 2688 C CA . ASP B 1 104 ? 34.520 83.242 16.444 1.00 80.76 82 ASP B CA 1
ATOM 2689 C C . ASP B 1 104 ? 34.233 81.833 15.882 1.00 74.06 82 ASP B C 1
ATOM 2690 O O . ASP B 1 104 ? 33.244 81.642 15.172 1.00 74.87 82 ASP B O 1
ATOM 2695 N N . HIS B 1 105 ? 35.083 80.856 16.207 1.00 72.17 83 HIS B N 1
ATOM 2696 C CA . HIS B 1 105 ? 34.964 79.507 15.633 1.00 89.82 83 HIS B CA 1
ATOM 2697 C C . HIS B 1 105 ? 33.583 78.867 15.815 1.00 87.57 83 HIS B C 1
ATOM 2698 O O . HIS B 1 105 ? 33.148 78.110 14.954 1.00 81.78 83 HIS B O 1
ATOM 2705 N N . TRP B 1 106 ? 32.888 79.189 16.900 1.00 79.68 84 TRP B N 1
ATOM 2706 C CA . TRP B 1 106 ? 31.574 78.613 17.148 1.00 75.76 84 TRP B CA 1
ATOM 2707 C C . TRP B 1 106 ? 30.578 79.008 16.065 1.00 75.95 84 TRP B C 1
ATOM 2708 O O . TRP B 1 106 ? 29.832 78.183 15.562 1.00 67.76 84 TRP B O 1
ATOM 2719 N N . TYR B 1 107 ? 30.581 80.287 15.720 1.00 71.66 85 TYR B N 1
ATOM 2720 C CA . TYR B 1 107 ? 29.668 80.853 14.745 1.00 74.31 85 TYR B CA 1
ATOM 2721 C C . TYR B 1 107 ? 30.437 81.812 13.836 1.00 64.07 85 TYR B C 1
ATOM 2722 O O . TYR B 1 107 ? 30.384 83.020 14.023 1.00 78.19 85 TYR B O 1
ATOM 2731 N N . PRO B 1 108 ? 31.179 81.214 12.807 1.00 81.62 86 PRO B N 1
ATOM 2732 C CA . PRO B 1 108 ? 32.090 82.150 12.120 1.00 76.71 86 PRO B CA 1
ATOM 2733 C C . PRO B 1 108 ? 31.441 83.315 11.389 1.00 78.02 86 PRO B C 1
ATOM 2734 O O . PRO B 1 108 ? 30.351 83.193 10.857 1.00 76.07 86 PRO B O 1
ATOM 2738 N N . SER B 1 109 ? 32.116 84.460 11.423 1.00 87.68 87 SER B N 1
ATOM 2739 C CA . SER B 1 109 ? 31.760 85.646 10.644 1.00 84.71 87 SER B CA 1
ATOM 2740 C C . SER B 1 109 ? 31.905 85.480 9.135 1.00 79.66 87 SER B C 1
ATOM 2741 O O . SER B 1 109 ? 31.070 85.938 8.377 1.00 87.47 87 SER B O 1
ATOM 2744 N N . ASP B 1 110 ? 32.978 84.833 8.706 1.00 84.57 88 ASP B N 1
ATOM 2745 C CA . ASP B 1 110 ? 33.179 84.522 7.293 1.00 94.77 88 ASP B CA 1
ATOM 2746 C C . ASP B 1 110 ? 31.871 84.083 6.626 1.00 87.80 88 ASP B C 1
ATOM 2747 O O . ASP B 1 110 ? 31.156 83.236 7.150 1.00 78.17 88 ASP B O 1
ATOM 2752 N N . LEU B 1 111 ? 31.582 84.670 5.467 1.00 72.74 89 LEU B N 1
ATOM 2753 C CA . LEU B 1 111 ? 30.354 84.415 4.717 1.00 80.72 89 LEU B CA 1
ATOM 2754 C C . LEU B 1 111 ? 30.096 82.927 4.504 1.00 85.47 89 LEU B C 1
ATOM 2755 O O . LEU B 1 111 ? 29.027 82.420 4.849 1.00 83.99 89 LEU B O 1
ATOM 2760 N N . GLN B 1 112 ? 31.085 82.233 3.948 1.00 76.51 90 GLN B N 1
ATOM 2761 C CA . GLN B 1 112 ? 30.929 80.829 3.588 1.00 78.27 90 GLN B CA 1
ATOM 2762 C C . GLN B 1 112 ? 30.891 79.898 4.796 1.00 72.95 90 GLN B C 1
ATOM 2763 O O . GLN B 1 112 ? 30.031 79.027 4.862 1.00 70.74 90 GLN B O 1
ATOM 2769 N N . ALA B 1 113 ? 31.818 80.074 5.736 1.00 76.68 91 ALA B N 1
ATOM 2770 C CA . ALA B 1 113 ? 31.874 79.227 6.942 1.00 68.59 91 ALA B CA 1
ATOM 2771 C C . ALA B 1 113 ? 30.608 79.347 7.767 1.00 74.50 91 ALA B C 1
ATOM 2772 O O . ALA B 1 113 ? 30.162 78.365 8.383 1.00 70.99 91 ALA B O 1
ATOM 2774 N N . ARG B 1 114 ? 30.028 80.547 7.793 1.00 71.13 92 ARG B N 1
ATOM 2775 C CA . ARG B 1 114 ? 28.728 80.737 8.450 1.00 74.22 92 ARG B CA 1
ATOM 2776 C C . ARG B 1 114 ? 27.596 80.025 7.715 1.00 70.30 92 ARG B C 1
ATOM 2777 O O . ARG B 1 114 ? 26.696 79.453 8.349 1.00 68.24 92 ARG B O 1
ATOM 2785 N N . ALA B 1 115 ? 27.617 80.100 6.388 1.00 66.90 93 ALA B N 1
ATOM 2786 C CA . ALA B 1 115 ? 26.603 79.455 5.572 1.00 65.14 93 ALA B CA 1
ATOM 2787 C C . ALA B 1 115 ? 26.612 77.950 5.813 1.00 61.29 93 ALA B C 1
ATOM 2788 O O . ALA B 1 115 ? 25.555 77.334 5.829 1.00 57.57 93 ALA B O 1
ATOM 2790 N N . ARG B 1 116 ? 27.799 77.378 6.016 1.00 56.56 94 ARG B N 1
ATOM 2791 C CA . ARG B 1 116 ? 27.941 75.955 6.355 1.00 58.47 94 ARG B CA 1
ATOM 2792 C C . ARG B 1 116 ? 27.279 75.583 7.676 1.00 68.09 94 ARG B C 1
ATOM 2793 O O . ARG B 1 116 ? 26.725 74.487 7.807 1.00 59.77 94 ARG B O 1
ATOM 2801 N N . VAL B 1 117 ? 27.347 76.485 8.654 1.00 60.43 95 VAL B N 1
ATOM 2802 C CA . VAL B 1 117 ? 26.664 76.287 9.937 1.00 55.36 95 VAL B CA 1
ATOM 2803 C C . VAL B 1 117 ? 25.153 76.399 9.762 1.00 61.11 95 VAL B C 1
ATOM 2804 O O . VAL B 1 117 ? 24.405 75.552 10.266 1.00 56.74 95 VAL B O 1
ATOM 2808 N N . HIS B 1 118 ? 24.704 77.438 9.053 1.00 49.30 96 HIS B N 1
ATOM 2809 C CA . HIS B 1 118 ? 23.281 77.595 8.752 1.00 51.41 96 HIS B CA 1
ATOM 2810 C C . HIS B 1 118 ? 22.747 76.442 7.902 1.00 54.97 96 HIS B C 1
ATOM 2811 O O . HIS B 1 118 ? 21.602 76.020 8.078 1.00 51.91 96 HIS B O 1
ATOM 2818 N N . GLU B 1 119 ? 23.570 75.952 6.977 1.00 57.17 97 GLU B N 1
ATOM 2819 C CA . GLU B 1 119 ? 23.211 74.804 6.161 1.00 52.12 97 GLU B CA 1
ATOM 2820 C C . GLU B 1 119 ? 22.984 73.583 7.038 1.00 51.69 97 GLU B C 1
ATOM 2821 O O . GLU B 1 119 ? 21.978 72.898 6.887 1.00 52.41 97 GLU B O 1
ATOM 2827 N N . TYR B 1 120 ? 23.917 73.304 7.946 1.00 58.15 98 TYR B N 1
ATOM 2828 C CA . TYR B 1 120 ? 23.748 72.160 8.837 1.00 54.94 98 TYR B CA 1
ATOM 2829 C C . TYR B 1 120 ? 22.493 72.316 9.706 1.00 51.89 98 TYR B C 1
ATOM 2830 O O . TYR B 1 120 ? 21.709 71.381 9.834 1.00 49.87 98 TYR B O 1
ATOM 2839 N N . LEU B 1 121 ? 22.304 73.493 10.300 1.00 49.50 99 LEU B N 1
ATOM 2840 C CA . LEU B 1 121 ? 21.170 73.714 11.201 1.00 47.96 99 LEU B CA 1
ATOM 2841 C C . LEU B 1 121 ? 19.839 73.500 10.495 1.00 52.47 99 LEU B C 1
ATOM 2842 O O . LEU B 1 121 ? 18.912 72.961 11.086 1.00 49.47 99 LEU B O 1
ATOM 2847 N N . GLY B 1 122 ? 19.744 73.927 9.231 1.00 53.25 100 GLY B N 1
ATOM 2848 C CA . GLY B 1 122 ? 18.548 73.687 8.421 1.00 52.37 100 GLY B CA 1
ATOM 2849 C C . GLY B 1 122 ? 18.288 72.205 8.169 1.00 47.96 100 GLY B C 1
ATOM 2850 O O . GLY B 1 122 ? 17.159 71.713 8.356 1.00 47.53 100 GLY B O 1
ATOM 2851 N N . TRP B 1 123 ? 19.332 71.489 7.756 1.00 43.31 101 TRP B N 1
ATOM 2852 C CA . TRP B 1 123 ? 19.212 70.053 7.475 1.00 49.91 101 TRP B CA 1
ATOM 2853 C C . TRP B 1 123 ? 18.952 69.284 8.769 1.00 46.92 101 TRP B C 1
ATOM 2854 O O . TRP B 1 123 ? 18.090 68.413 8.823 1.00 46.06 101 TRP B O 1
ATOM 2865 N N . HIS B 1 124 ? 19.684 69.633 9.819 1.00 46.77 102 HIS B N 1
ATOM 2866 C CA . HIS B 1 124 ? 19.417 69.099 11.163 1.00 46.08 102 HIS B CA 1
ATOM 2867 C C . HIS B 1 124 ? 17.927 69.142 11.535 1.00 45.61 102 HIS B C 1
ATOM 2868 O O . HIS B 1 124 ? 17.353 68.157 12.036 1.00 42.95 102 HIS B O 1
ATOM 2875 N N . ALA B 1 125 ? 17.280 70.278 11.292 1.00 50.32 103 ALA B N 1
ATOM 2876 C CA . ALA B 1 125 ? 15.864 70.430 11.682 1.00 43.22 103 ALA B CA 1
ATOM 2877 C C . ALA B 1 125 ? 14.960 69.482 10.904 1.00 46.90 103 ALA B C 1
ATOM 2878 O O . ALA B 1 125 ? 13.939 69.041 11.417 1.00 45.33 103 ALA B O 1
ATOM 2880 N N . ASP B 1 126 ? 15.352 69.153 9.676 1.00 43.88 104 ASP B N 1
ATOM 2881 C CA . ASP B 1 126 ? 14.616 68.199 8.854 1.00 42.97 104 ASP B CA 1
ATOM 2882 C C . ASP B 1 126 ? 14.889 66.728 9.142 1.00 44.69 104 ASP B C 1
ATOM 2883 O O . ASP B 1 126 ? 13.959 65.935 9.198 1.00 46.80 104 ASP B O 1
ATOM 2895 N N . ILE B 1 128 ? 17.388 65.248 11.517 1.00 40.15 106 ILE B N 1
ATOM 2896 C CA . ILE B 1 128 ? 17.800 64.821 12.853 1.00 41.68 106 ILE B CA 1
ATOM 2897 C C . ILE B 1 128 ? 16.698 65.059 13.873 1.00 45.95 106 ILE B C 1
ATOM 2898 O O . ILE B 1 128 ? 16.217 64.121 14.495 1.00 42.48 106 ILE B O 1
ATOM 2903 N N . ARG B 1 129 ? 16.303 66.321 14.040 1.00 38.57 107 ARG B N 1
ATOM 2904 C CA . ARG B 1 129 ? 15.278 66.688 14.989 1.00 38.37 107 ARG B CA 1
ATOM 2905 C C . ARG B 1 129 ? 13.978 66.019 14.608 1.00 45.30 107 ARG B C 1
ATOM 2906 O O . ARG B 1 129 ? 13.554 66.080 13.457 1.00 49.88 107 ARG B O 1
ATOM 2914 N N . GLY B 1 130 ? 13.349 65.368 15.580 1.00 42.44 108 GLY B N 1
ATOM 2915 C CA . GLY B 1 130 ? 12.107 64.664 15.337 1.00 41.64 108 GLY B CA 1
ATOM 2916 C C . GLY B 1 130 ? 12.302 63.213 14.931 1.00 50.18 108 GLY B C 1
ATOM 2917 O O . GLY B 1 130 ? 11.337 62.462 14.905 1.00 49.99 108 GLY B O 1
ATOM 2918 N N . THR B 1 131 ? 13.535 62.820 14.608 1.00 39.67 109 THR B N 1
ATOM 2919 C CA . THR B 1 131 ? 13.842 61.424 14.263 1.00 42.59 109 THR B CA 1
ATOM 2920 C C . THR B 1 131 ? 14.599 60.762 15.407 1.00 42.41 109 THR B C 1
ATOM 2921 O O . THR B 1 131 ? 14.223 59.699 15.879 1.00 40.58 109 THR B O 1
ATOM 2925 N N . PHE B 1 132 ? 15.641 61.411 15.896 1.00 41.76 110 PHE B N 1
ATOM 2926 C CA . PHE B 1 132 ? 16.515 60.757 16.843 1.00 50.35 110 PHE B CA 1
ATOM 2927 C C . PHE B 1 132 ? 15.945 60.677 18.250 1.00 48.03 110 PHE B C 1
ATOM 2928 O O . PHE B 1 132 ? 16.405 59.877 19.051 1.00 42.96 110 PHE B O 1
ATOM 2936 N N . GLY B 1 133 ? 14.928 61.479 18.536 1.00 40.97 111 GLY B N 1
ATOM 2937 C CA . GLY B 1 133 ? 14.305 61.462 19.855 1.00 45.15 111 GLY B CA 1
ATOM 2938 C C . GLY B 1 133 ? 13.249 60.375 20.029 1.00 42.52 111 GLY B C 1
ATOM 2939 O O . GLY B 1 133 ? 12.818 60.109 21.141 1.00 37.84 111 GLY B O 1
ATOM 2940 N N . ILE B 1 134 ? 12.840 59.745 18.931 1.00 38.48 112 ILE B N 1
ATOM 2941 C CA . ILE B 1 134 ? 11.771 58.761 18.943 1.00 42.15 112 ILE B CA 1
ATOM 2942 C C . ILE B 1 134 ? 11.991 57.575 19.901 1.00 39.18 112 ILE B C 1
ATOM 2943 O O . ILE B 1 134 ? 11.034 57.140 20.542 1.00 41.63 112 ILE B O 1
ATOM 2948 N N . PRO B 1 135 ? 13.231 57.076 20.031 1.00 43.13 113 PRO B N 1
ATOM 2949 C CA . PRO B 1 135 ? 13.447 55.984 20.976 1.00 39.26 113 PRO B CA 1
ATOM 2950 C C . PRO B 1 135 ? 13.054 56.256 22.432 1.00 40.78 113 PRO B C 1
ATOM 2951 O O . PRO B 1 135 ? 12.649 55.315 23.127 1.00 43.24 113 PRO B O 1
ATOM 2955 N N . LEU B 1 136 ? 13.167 57.495 22.904 1.00 41.98 114 LEU B N 1
ATOM 2956 C CA . LEU B 1 136 ? 12.681 57.828 24.257 1.00 40.89 114 LEU B CA 1
ATOM 2957 C C . LEU B 1 136 ? 11.162 57.661 24.370 1.00 38.95 114 LEU B C 1
ATOM 2958 O O . LEU B 1 136 ? 10.654 57.229 25.413 1.00 41.43 114 LEU B O 1
ATOM 2963 N N . TRP B 1 137 ? 10.447 58.023 23.312 1.00 37.34 115 TRP B N 1
ATOM 2964 C CA . TRP B 1 137 ? 8.991 57.844 23.241 1.00 39.43 115 TRP B CA 1
ATOM 2965 C C . TRP B 1 137 ? 8.613 56.380 23.191 1.00 39.86 115 TRP B C 1
ATOM 2966 O O . TRP B 1 137 ? 7.664 55.959 23.853 1.00 41.46 115 TRP B O 1
ATOM 2977 N N . VAL B 1 138 ? 9.369 55.607 22.423 1.00 41.60 116 VAL B N 1
ATOM 2978 C CA . VAL B 1 138 ? 9.128 54.168 22.297 1.00 42.63 116 VAL B CA 1
ATOM 2979 C C . VAL B 1 138 ? 9.384 53.415 23.612 1.00 42.46 116 VAL B C 1
ATOM 2980 O O . VAL B 1 138 ? 8.569 52.610 24.057 1.00 43.57 116 VAL B O 1
ATOM 2984 N N . GLN B 1 139 ? 10.528 53.678 24.224 1.00 42.15 117 GLN B N 1
ATOM 2985 C CA . GLN B 1 139 ? 10.981 52.896 25.364 1.00 41.39 117 GLN B CA 1
ATOM 2986 C C . GLN B 1 139 ? 10.499 53.432 26.713 1.00 48.83 117 GLN B C 1
ATOM 2987 O O . GLN B 1 139 ? 10.410 52.671 27.641 1.00 42.41 117 GLN B O 1
ATOM 2993 N N . VAL B 1 140 ? 10.205 54.731 26.828 1.00 41.69 118 VAL B N 1
ATOM 2994 C CA . VAL B 1 140 ? 9.939 55.336 28.141 1.00 47.28 118 VAL B CA 1
ATOM 2995 C C . VAL B 1 140 ? 8.591 56.052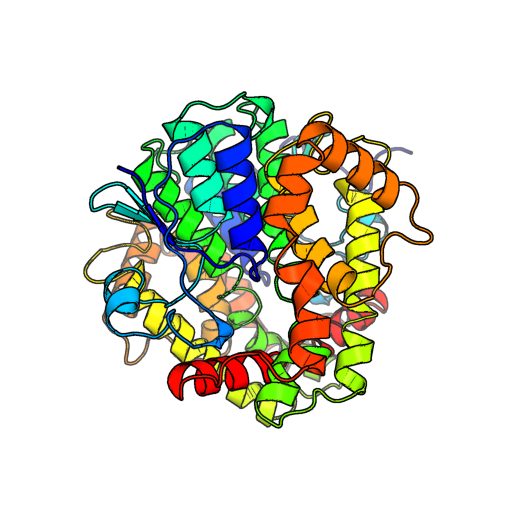 28.182 1.00 43.30 118 VAL B C 1
ATOM 2996 O O . VAL B 1 140 ? 7.697 55.668 28.936 1.00 38.59 118 VAL B O 1
ATOM 3000 N N . LEU B 1 141 ? 8.432 57.067 27.355 1.00 37.60 119 LEU B N 1
ATOM 3001 C CA . LEU B 1 141 ? 7.329 58.029 27.534 1.00 35.85 119 LEU B CA 1
ATOM 3002 C C . LEU B 1 141 ? 5.976 57.514 27.108 1.00 38.52 119 LEU B C 1
ATOM 3003 O O . LEU B 1 141 ? 4.979 57.791 27.770 1.00 37.11 119 LEU B O 1
ATOM 3008 N N . GLY B 1 142 ? 5.929 56.775 26.001 1.00 37.38 120 GLY B N 1
ATOM 3009 C CA . GLY B 1 142 ? 4.706 56.090 25.612 1.00 41.42 120 GLY B CA 1
ATOM 3010 C C . GLY B 1 142 ? 4.264 55.092 26.680 1.00 36.95 120 GLY B C 1
ATOM 3011 O O . GLY B 1 142 ? 3.158 55.172 27.194 1.00 38.33 120 GLY B O 1
ATOM 3012 N N . PRO B 1 143 ? 5.128 54.141 27.020 1.00 37.92 121 PRO B N 1
ATOM 3013 C CA . PRO B 1 143 ? 4.720 53.153 28.023 1.00 44.26 121 PRO B CA 1
ATOM 3014 C C . PRO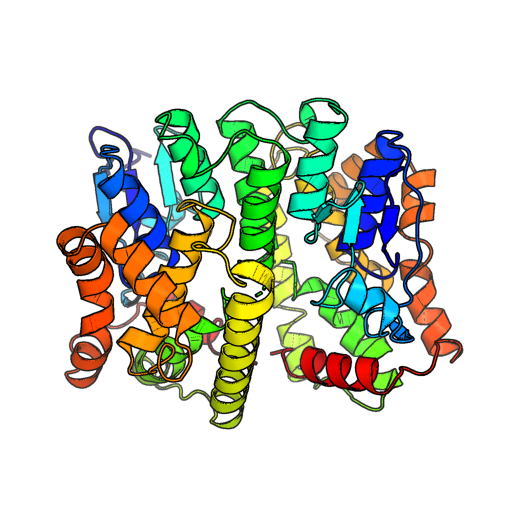 B 1 143 ? 4.358 53.784 29.380 1.00 41.26 121 PRO B C 1
ATOM 3015 O O . PRO B 1 143 ? 3.491 53.269 30.082 1.00 42.05 121 PRO B O 1
ATOM 3019 N N . LEU B 1 144 ? 4.983 54.914 29.717 1.00 40.84 122 LEU B N 1
ATOM 3020 C CA . LEU B 1 144 ? 4.651 55.652 30.934 1.00 39.14 122 LEU B CA 1
ATOM 3021 C C . LEU B 1 144 ? 3.157 55.996 30.997 1.00 41.39 122 LEU B C 1
ATOM 3022 O O . LEU B 1 144 ? 2.580 55.994 32.074 1.00 40.70 122 LEU B O 1
ATOM 3027 N N . ILE B 1 145 ? 2.533 56.280 29.852 1.00 37.93 123 ILE B N 1
ATOM 3028 C CA . ILE B 1 145 ? 1.106 56.643 29.828 1.00 34.32 123 ILE B CA 1
ATOM 3029 C C . ILE B 1 145 ? 0.249 55.570 29.146 1.00 37.98 123 ILE B C 1
ATOM 3030 O O . ILE B 1 145 ? -0.892 55.826 28.740 1.00 43.47 123 ILE B O 1
ATOM 3035 N N . GLY B 1 146 ? 0.793 54.358 29.078 1.00 39.52 124 GLY B N 1
ATOM 3036 C CA . GLY B 1 146 ? 0.044 53.202 28.586 1.00 45.24 124 GLY B CA 1
ATOM 3037 C C . GLY B 1 146 ? -0.052 53.042 27.078 1.00 38.73 124 GLY B C 1
ATOM 3038 O O . GLY B 1 146 ? -0.854 52.265 26.614 1.00 42.53 124 GLY B O 1
ATOM 3039 N N . VAL B 1 147 ? 0.767 53.761 26.320 1.00 40.58 125 VAL B N 1
ATOM 3040 C CA . VAL B 1 147 ? 0.735 53.723 24.853 1.00 45.91 125 VAL B CA 1
ATOM 3041 C C . VAL B 1 147 ? 2.009 53.092 24.278 1.00 48.14 125 VAL B C 1
ATOM 3042 O O . VAL B 1 147 ? 3.119 53.522 24.593 1.00 47.67 125 VAL B O 1
ATOM 3046 N N . GLN B 1 148 ? 1.838 52.065 23.451 1.00 47.07 126 GLN B N 1
ATOM 3047 C CA . GLN B 1 148 ? 2.956 51.452 22.737 1.00 45.31 126 GLN B CA 1
ATOM 3048 C C . GLN B 1 148 ? 3.075 52.014 21.328 1.00 43.07 126 GLN B C 1
ATOM 3049 O O . GLN B 1 148 ? 2.070 52.216 20.647 1.00 53.50 126 GLN B O 1
ATOM 3055 N N . VAL B 1 149 ? 4.307 52.250 20.887 1.00 46.50 127 VAL B N 1
ATOM 3056 C CA . VAL B 1 149 ? 4.548 52.665 19.511 1.00 47.67 127 VAL B CA 1
ATOM 3057 C C . VAL B 1 149 ? 4.617 51.402 18.648 1.00 48.30 127 VAL B C 1
ATOM 3058 O O . VAL B 1 149 ? 5.349 50.478 18.971 1.00 45.72 127 VAL B O 1
ATOM 3062 N N . PRO B 1 150 ? 3.828 51.340 17.572 1.00 47.67 128 PRO B N 1
ATOM 3063 C CA . PRO B 1 150 ? 3.836 50.088 16.790 1.00 49.66 128 PRO B CA 1
ATOM 3064 C C . PRO B 1 150 ? 5.215 49.729 16.240 1.00 50.24 128 PRO B C 1
ATOM 3065 O O . PRO B 1 150 ? 5.986 50.611 15.871 1.00 48.36 128 PRO B O 1
ATOM 3069 N N . LYS B 1 151 ? 5.485 48.446 16.136 1.00 53.58 129 LYS B N 1
ATOM 3070 C CA . LYS B 1 151 ? 6.804 47.979 15.741 1.00 55.76 129 LYS B CA 1
ATOM 3071 C C . LYS B 1 151 ? 7.218 48.513 14.369 1.00 49.44 129 LYS B C 1
ATOM 3072 O O . LYS B 1 151 ? 8.368 48.894 14.175 1.00 49.23 129 LYS B O 1
ATOM 3078 N N . GLU B 1 152 ? 6.280 48.533 13.438 1.00 52.19 130 GLU B N 1
ATOM 3079 C CA . GLU B 1 152 ? 6.528 49.013 12.080 1.00 45.29 130 GLU B CA 1
ATOM 3080 C C . GLU B 1 152 ? 7.120 50.430 12.115 1.00 44.56 130 GLU B C 1
ATOM 3081 O O . GLU B 1 152 ? 8.042 50.753 11.359 1.00 47.11 130 GLU B O 1
ATOM 3087 N N . LYS B 1 153 ? 6.613 51.266 13.015 1.00 43.62 131 LYS B N 1
ATOM 3088 C CA . LYS B 1 153 ? 7.122 52.626 13.147 1.00 44.54 131 LYS B CA 1
ATOM 3089 C C . LYS B 1 153 ? 8.525 52.673 13.759 1.00 46.72 131 LYS B C 1
ATOM 3090 O O . LYS B 1 153 ? 9.364 53.464 13.343 1.00 42.89 131 LYS B O 1
ATOM 3096 N N . VAL B 1 154 ? 8.772 51.814 14.741 1.00 44.48 132 VAL B N 1
ATOM 3097 C CA . VAL B 1 154 ? 10.090 51.719 15.379 1.00 42.85 132 VAL B CA 1
ATOM 3098 C C . VAL B 1 154 ? 11.153 51.326 14.361 1.00 46.53 132 VAL B C 1
ATOM 3099 O O . VAL B 1 154 ? 12.257 51.883 14.355 1.00 46.84 132 VAL B O 1
ATOM 3103 N N . GLU B 1 155 ? 10.820 50.352 13.514 1.00 47.16 133 GLU B N 1
ATOM 3104 C CA . GLU B 1 155 ? 11.722 49.891 12.457 1.00 50.39 133 GLU B CA 1
ATOM 3105 C C . GLU B 1 155 ? 11.987 50.978 11.417 1.00 47.46 133 GLU B C 1
ATOM 3106 O O . GLU B 1 155 ? 13.129 51.199 10.998 1.00 46.77 133 GLU B O 1
ATOM 3112 N N . ARG B 1 156 ? 10.920 51.627 10.974 1.00 48.10 134 ARG B N 1
ATOM 3113 C CA . ARG B 1 156 ? 11.041 52.779 10.069 1.00 43.21 134 ARG B CA 1
ATOM 3114 C C . ARG B 1 156 ? 11.960 53.843 10.674 1.00 39.28 134 ARG B C 1
ATOM 3115 O O . ARG B 1 156 ? 12.812 54.385 9.997 1.00 41.95 134 ARG B O 1
ATOM 3123 N N . ASN B 1 157 ? 11.790 54.124 11.960 1.00 43.76 135 ASN B N 1
ATOM 3124 C CA . ASN B 1 157 ? 12.639 55.101 12.637 1.00 46.80 135 ASN B CA 1
ATOM 3125 C C . ASN B 1 157 ? 14.106 54.679 12.675 1.00 47.45 135 ASN B C 1
ATOM 3126 O O . ASN B 1 157 ? 14.990 55.521 12.492 1.00 48.49 135 ASN B O 1
ATOM 3131 N N . ARG B 1 158 ? 14.366 53.389 12.911 1.00 51.69 136 ARG B N 1
ATOM 3132 C CA . ARG B 1 158 ? 15.737 52.865 12.897 1.00 53.38 136 ARG B CA 1
ATOM 3133 C C . ARG B 1 158 ? 16.399 53.056 11.533 1.00 47.89 136 ARG B C 1
ATOM 3134 O O . ARG B 1 158 ? 17.549 53.497 11.457 1.00 50.56 136 ARG B O 1
ATOM 3142 N N . THR B 1 159 ? 15.675 52.722 10.465 1.00 48.31 137 THR B N 1
ATOM 3143 C CA . THR B 1 159 ? 16.171 52.942 9.096 1.00 44.98 137 THR B CA 1
ATOM 3144 C C . THR B 1 159 ? 16.468 54.427 8.821 1.00 46.32 137 THR B C 1
ATOM 3145 O O . THR B 1 159 ? 17.504 54.754 8.234 1.00 45.52 137 THR B O 1
ATOM 3149 N N . ALA B 1 160 ? 15.576 55.318 9.270 1.00 47.80 138 ALA B N 1
ATOM 3150 C CA . ALA B 1 160 ? 15.769 56.761 9.079 1.00 44.46 138 ALA B CA 1
ATOM 3151 C C . ALA B 1 160 ? 16.996 57.261 9.840 1.00 43.93 138 ALA B C 1
ATOM 3152 O O . ALA B 1 160 ? 17.814 58.008 9.300 1.00 46.99 138 ALA B O 1
ATOM 3154 N N . MET B 1 161 ? 17.153 56.813 11.076 1.00 46.85 139 MET B N 1
ATOM 3155 C CA . MET B 1 161 ? 18.350 57.152 11.835 1.00 52.24 139 MET B CA 1
ATOM 3156 C C . MET B 1 161 ? 19.618 56.715 11.089 1.00 47.42 139 MET B C 1
ATOM 3157 O O . MET B 1 161 ? 20.575 57.492 10.970 1.00 51.02 139 MET B O 1
ATOM 3162 N N . ASP B 1 162 ? 19.618 55.498 10.562 1.00 54.20 140 ASP B N 1
ATOM 3163 C CA . ASP B 1 162 ? 20.775 54.996 9.826 1.00 55.60 140 ASP B CA 1
ATOM 3164 C C . ASP B 1 162 ? 21.077 55.854 8.614 1.00 61.93 140 ASP B C 1
ATOM 3165 O O . ASP B 1 162 ? 22.233 56.184 8.374 1.00 51.50 140 ASP B O 1
ATOM 3170 N N . GLN B 1 163 ? 20.044 56.214 7.851 1.00 49.95 141 GLN B N 1
ATOM 3171 C CA . GLN B 1 163 ? 20.258 57.041 6.668 1.00 52.27 141 GLN B CA 1
ATOM 3172 C C . GLN B 1 163 ? 20.787 58.425 7.060 1.00 48.36 141 GLN B C 1
ATOM 3173 O O . GLN B 1 163 ? 21.682 58.940 6.403 1.00 51.81 141 GLN B O 1
ATOM 3179 N N . ALA B 1 164 ? 20.245 59.019 8.123 1.00 46.25 142 ALA B N 1
ATOM 3180 C CA . ALA B 1 164 ? 20.699 60.341 8.551 1.00 52.72 142 ALA B CA 1
ATOM 3181 C C . ALA B 1 164 ? 22.163 60.330 8.998 1.00 58.02 142 ALA B C 1
ATOM 3182 O O . ALA B 1 164 ? 22.924 61.254 8.683 1.00 52.64 142 ALA B O 1
ATOM 3184 N N . LEU B 1 165 ? 22.549 59.283 9.725 1.00 52.78 143 LEU B N 1
ATOM 3185 C CA . LEU B 1 165 ? 23.934 59.131 10.188 1.00 51.31 143 LEU B CA 1
ATOM 3186 C C . LEU B 1 165 ? 24.877 59.013 9.004 1.00 59.08 143 LEU B C 1
ATOM 3187 O O . LEU B 1 165 ? 25.936 59.633 9.005 1.00 62.29 143 LEU B O 1
ATOM 3192 N N . GLN B 1 166 ? 24.486 58.215 8.005 1.00 51.24 144 GLN B N 1
ATOM 3193 C CA . GLN B 1 166 ? 25.244 58.094 6.761 1.00 56.56 144 GLN B CA 1
ATOM 3194 C C . GLN B 1 166 ? 25.502 59.456 6.094 1.00 63.40 144 GLN B C 1
ATOM 3195 O O . GLN B 1 166 ? 26.636 59.746 5.707 1.00 61.55 144 GLN B O 1
ATOM 3201 N N . TRP B 1 167 ? 24.460 60.287 5.964 1.00 60.65 145 TRP B N 1
ATOM 3202 C CA . TRP B 1 167 ? 24.620 61.642 5.397 1.00 64.03 145 TRP B CA 1
ATOM 3203 C C . TRP B 1 167 ? 25.494 62.527 6.289 1.00 57.24 145 TRP B C 1
ATOM 3204 O O . TRP B 1 167 ? 26.291 63.339 5.808 1.00 65.04 145 TRP B O 1
ATOM 3215 N N . LEU B 1 168 ? 25.354 62.343 7.594 1.00 65.76 146 LEU B N 1
ATOM 3216 C CA . LEU B 1 168 ? 26.152 63.070 8.567 1.00 58.65 146 LEU B CA 1
ATOM 3217 C C . LEU B 1 168 ? 27.626 62.834 8.318 1.00 65.18 146 LEU B C 1
ATOM 3218 O O . LEU B 1 168 ? 28.423 63.778 8.328 1.00 70.94 146 LEU B O 1
ATOM 3223 N N . GLU B 1 169 ? 27.980 61.576 8.064 1.00 63.32 147 GLU B N 1
ATOM 3224 C CA . GLU B 1 169 ? 29.361 61.201 7.750 1.00 80.33 147 GLU B CA 1
ATOM 3225 C C . GLU B 1 169 ? 29.808 61.668 6.373 1.00 71.28 147 GLU B C 1
ATOM 3226 O O . GLU B 1 169 ? 30.890 62.216 6.220 1.00 76.47 147 GLU B O 1
ATOM 3232 N N . ASP B 1 170 ? 28.966 61.437 5.376 1.00 68.87 148 ASP B N 1
ATOM 3233 C CA . ASP B 1 170 ? 29.350 61.630 3.980 1.00 72.73 148 ASP B CA 1
ATOM 3234 C C . ASP B 1 170 ? 29.260 63.070 3.484 1.00 73.18 148 ASP B C 1
ATOM 3235 O O . ASP B 1 170 ? 30.165 63.539 2.818 1.00 78.19 148 ASP B O 1
ATOM 3240 N N . LYS B 1 171 ? 28.177 63.767 3.802 1.00 68.36 149 LYS B N 1
ATOM 3241 C CA . LYS B 1 171 ? 27.958 65.127 3.300 1.00 67.63 149 LYS B CA 1
ATOM 3242 C C . LYS B 1 171 ? 28.632 66.152 4.204 1.00 67.62 149 LYS B C 1
ATOM 3243 O O . LYS B 1 171 ? 29.334 67.045 3.736 1.00 67.39 149 LYS B O 1
ATOM 3249 N N . PHE B 1 172 ? 28.417 66.026 5.506 1.00 67.10 150 PHE B N 1
ATOM 3250 C CA . PHE B 1 172 ? 28.809 67.083 6.424 1.00 69.89 150 PHE B CA 1
ATOM 3251 C C . PHE B 1 172 ? 30.205 66.859 6.981 1.00 77.15 150 PHE B C 1
ATOM 3252 O O . PHE B 1 172 ? 31.091 67.693 6.786 1.00 83.43 150 PHE B O 1
ATOM 3260 N N . LEU B 1 173 ? 30.418 65.727 7.641 1.00 68.25 151 LEU B N 1
ATOM 3261 C CA . LEU B 1 173 ? 31.725 65.452 8.230 1.00 76.55 151 LEU B CA 1
ATOM 3262 C C . LEU B 1 173 ? 32.783 65.187 7.169 1.00 85.29 151 LEU B C 1
ATOM 3263 O O . LEU B 1 173 ? 33.853 65.797 7.193 1.00 78.53 151 LEU B O 1
ATOM 3268 N N . GLY B 1 174 ? 32.490 64.262 6.258 1.00 78.67 152 GLY B N 1
ATOM 3269 C CA . GLY B 1 174 ? 33.452 63.857 5.237 1.00 84.03 152 GLY B CA 1
ATOM 3270 C C . GLY B 1 174 ? 34.787 63.487 5.857 1.00 84.47 152 GLY B C 1
ATOM 3271 O O . GLY B 1 174 ? 34.834 62.855 6.913 1.00 89.43 152 GLY B O 1
ATOM 3272 N N . ASP B 1 175 ? 35.875 63.897 5.211 1.00 88.01 153 ASP B N 1
ATOM 3273 C CA . ASP B 1 175 ? 37.213 63.680 5.760 1.00 95.84 153 ASP B CA 1
ATOM 3274 C C . ASP B 1 175 ? 37.685 64.849 6.642 1.00 88.10 153 ASP B C 1
ATOM 3275 O O . ASP B 1 175 ? 38.879 64.993 6.889 1.00 84.93 153 ASP B O 1
ATOM 3280 N N . ARG B 1 176 ? 36.744 65.661 7.125 1.00 81.98 154 ARG B N 1
ATOM 3281 C CA . ARG B 1 176 ? 37.046 66.828 7.960 1.00 82.59 154 ARG B CA 1
ATOM 3282 C C . ARG B 1 176 ? 36.854 66.509 9.447 1.00 81.29 154 ARG B C 1
ATOM 3283 O O . ARG B 1 176 ? 36.255 65.484 9.795 1.00 74.64 154 ARG B O 1
ATOM 3291 N N . PRO B 1 177 ? 37.369 67.381 10.333 1.00 82.46 155 PRO B N 1
ATOM 3292 C CA . PRO B 1 177 ? 37.229 67.114 11.767 1.00 75.99 155 PRO B CA 1
ATOM 3293 C C . PRO B 1 177 ? 35.846 67.403 12.367 1.00 71.72 155 PRO B C 1
ATOM 3294 O O . PRO B 1 177 ? 35.423 66.687 13.268 1.00 68.25 155 PRO B O 1
ATOM 3298 N N . PHE B 1 178 ? 35.151 68.434 11.899 1.00 79.80 156 PHE B N 1
ATOM 3299 C CA . PHE B 1 178 ? 33.833 68.766 12.457 1.00 70.52 156 PHE B CA 1
ATOM 3300 C C . PHE B 1 178 ? 32.788 68.909 11.369 1.00 72.25 156 PHE B C 1
ATOM 3301 O O . PHE B 1 178 ? 33.099 68.894 10.182 1.00 72.26 156 PHE B O 1
ATOM 3309 N N . LEU B 1 179 ? 31.536 69.029 11.780 1.00 68.34 157 LEU B N 1
ATOM 3310 C CA . LEU B 1 179 ? 30.444 68.963 10.832 1.00 70.43 157 LEU B CA 1
ATOM 3311 C C . LEU B 1 179 ? 30.405 70.136 9.847 1.00 66.68 157 LEU B C 1
ATOM 3312 O O . LEU B 1 179 ? 29.910 69.978 8.729 1.00 63.52 157 LEU B O 1
ATOM 3317 N N . ALA B 1 180 ? 30.926 71.294 10.256 1.00 70.47 158 ALA B N 1
ATOM 3318 C CA . ALA B 1 180 ? 30.895 72.487 9.415 1.00 71.75 158 ALA B CA 1
ATOM 3319 C C . ALA B 1 180 ? 32.271 73.122 9.242 1.00 75.12 158 ALA B C 1
ATOM 3320 O O . ALA B 1 180 ? 32.379 74.341 9.132 1.00 78.26 158 ALA B O 1
ATOM 3322 N N . GLY B 1 181 ? 33.315 72.301 9.205 1.00 73.49 159 GLY B N 1
ATOM 3323 C CA . GLY B 1 181 ? 34.664 72.792 8.922 1.00 83.20 159 GLY B CA 1
ATOM 3324 C C . GLY B 1 181 ? 35.736 72.289 9.875 1.00 78.49 159 GLY B C 1
ATOM 3325 O O . GLY B 1 181 ? 35.649 71.173 10.395 1.00 89.33 159 GLY B O 1
ATOM 3326 N N . GLN B 1 182 ? 36.744 73.128 10.101 1.00 91.25 160 GLN B N 1
ATOM 3327 C CA . GLN B 1 182 ? 37.946 72.733 10.838 1.00 103.20 160 GLN B CA 1
ATOM 3328 C C . GLN B 1 182 ? 37.828 72.854 12.354 1.00 81.73 160 GLN B C 1
ATOM 3329 O O . GLN B 1 182 ? 38.645 72.291 13.079 1.00 91.76 160 GLN B O 1
ATOM 3335 N N . GLN B 1 183 ? 36.821 73.572 12.843 1.00 76.64 161 GLN B N 1
ATOM 3336 C CA . GLN B 1 183 ? 36.644 73.731 14.286 1.00 80.22 161 GLN B CA 1
ATOM 3337 C C . GLN B 1 183 ? 35.212 73.458 14.744 1.00 100.43 161 GLN B C 1
ATOM 3338 O O . GLN B 1 183 ? 34.295 73.323 13.925 1.00 79.09 161 GLN B O 1
ATOM 3344 N N . VAL B 1 184 ? 35.048 73.340 16.062 1.00 74.68 162 VAL B N 1
ATOM 3345 C CA . VAL B 1 184 ? 33.751 73.059 16.664 1.00 82.24 162 VAL B CA 1
ATOM 3346 C C . VAL B 1 184 ? 32.843 74.265 16.491 1.00 84.01 162 VAL B C 1
ATOM 3347 O O . VAL B 1 184 ? 33.216 75.390 16.848 1.00 85.85 162 VAL B O 1
ATOM 3351 N N . THR B 1 185 ? 31.653 74.022 15.954 1.00 78.73 163 THR B N 1
ATOM 3352 C CA . THR B 1 185 ? 30.662 75.071 15.766 1.00 66.83 163 THR B CA 1
ATOM 3353 C C . THR B 1 185 ? 29.389 74.700 16.507 1.00 77.04 163 THR B C 1
ATOM 3354 O O . THR B 1 185 ? 29.253 73.590 17.019 1.00 61.21 163 THR B O 1
ATOM 3358 N N . LEU B 1 186 ? 28.453 75.642 16.545 1.00 66.41 164 LEU B N 1
ATOM 3359 C CA . LEU B 1 186 ? 27.102 75.368 17.003 1.00 59.66 164 LEU B CA 1
ATOM 3360 C C . LEU B 1 186 ? 26.537 74.086 16.391 1.00 66.70 164 LEU B C 1
ATOM 3361 O O . LEU B 1 186 ? 25.771 73.387 17.045 1.00 65.04 164 LEU B O 1
ATOM 3366 N N . ALA B 1 187 ? 26.897 73.789 15.141 1.00 59.76 165 ALA B N 1
ATOM 3367 C CA . ALA B 1 187 ? 26.394 72.588 14.458 1.00 56.35 165 ALA B CA 1
ATOM 3368 C C . ALA B 1 187 ? 26.752 71.306 15.214 1.00 63.37 165 ALA B C 1
ATOM 3369 O O . ALA B 1 187 ? 25.907 70.440 15.404 1.00 55.00 165 ALA B O 1
ATOM 3371 N N . ASP B 1 188 ? 28.002 71.200 15.650 1.00 60.18 166 ASP B N 1
ATOM 3372 C CA . ASP B 1 188 ? 28.493 69.998 16.338 1.00 58.89 166 ASP B CA 1
ATOM 3373 C C . ASP B 1 188 ? 27.768 69.792 17.670 1.00 72.10 166 ASP B C 1
ATOM 3374 O O . ASP B 1 188 ? 27.440 68.667 18.049 1.00 66.41 166 ASP B O 1
ATOM 3379 N N . LEU B 1 189 ? 27.511 70.893 18.365 1.00 62.64 167 LEU B N 1
ATOM 3380 C CA . LEU B 1 189 ? 26.819 70.866 19.643 1.00 57.43 167 LEU B CA 1
ATOM 3381 C C . LEU B 1 189 ? 25.396 70.328 19.463 1.00 65.18 167 LEU B C 1
ATOM 3382 O O . LEU B 1 189 ? 24.977 69.384 20.138 1.00 57.46 167 LEU B O 1
ATOM 3387 N N . MET B 1 190 ? 24.670 70.929 18.526 1.00 57.56 168 MET B N 1
ATOM 3388 C CA . MET B 1 190 ? 23.296 70.527 18.206 1.00 63.62 168 MET B CA 1
ATOM 3389 C C . MET B 1 190 ? 23.199 69.049 17.858 1.00 53.04 168 MET B C 1
ATOM 3390 O O . MET B 1 190 ? 22.314 68.355 18.347 1.00 49.37 168 MET B O 1
ATOM 3395 N N . ALA B 1 191 ? 24.083 68.602 16.971 1.00 51.38 169 ALA B N 1
ATOM 3396 C CA . ALA B 1 191 ? 24.111 67.215 16.491 1.00 51.11 169 ALA B CA 1
ATOM 3397 C C . ALA B 1 191 ? 24.435 66.209 17.600 1.00 52.28 169 ALA B C 1
ATOM 3398 O O . ALA B 1 191 ? 23.771 65.181 17.725 1.00 53.65 169 ALA B O 1
ATOM 3400 N N . LEU B 1 192 ? 25.459 66.500 18.395 1.00 59.14 170 LEU B N 1
ATOM 3401 C CA . LEU B 1 192 ? 25.873 65.580 19.451 1.00 60.01 170 LEU B CA 1
ATOM 3402 C C . LEU B 1 192 ? 24.721 65.303 20.423 1.00 67.12 170 LEU B C 1
ATOM 3403 O O . LEU B 1 192 ? 24.455 64.151 20.765 1.00 53.42 170 LEU B O 1
ATOM 3408 N N . GLU B 1 193 ? 24.053 66.363 20.870 1.00 50.79 171 GLU B N 1
ATOM 3409 C CA . GLU B 1 193 ? 23.021 66.231 21.891 1.00 52.46 171 GLU B CA 1
ATOM 3410 C C . GLU B 1 193 ? 21.776 65.503 21.411 1.00 43.21 171 GLU B C 1
ATOM 3411 O O . GLU B 1 193 ? 21.085 64.887 22.223 1.00 48.57 171 GLU B O 1
ATOM 3417 N N . GLU B 1 194 ? 21.485 65.577 20.108 1.00 52.54 172 GLU B N 1
ATOM 3418 C CA . GLU B 1 194 ? 20.431 64.757 19.509 1.00 46.69 172 GLU B CA 1
ATOM 3419 C C . GLU B 1 194 ? 20.875 63.292 19.441 1.00 51.54 172 GLU B C 1
ATOM 3420 O O . GLU B 1 194 ? 20.113 62.376 19.747 1.00 45.59 172 GLU B O 1
ATOM 3426 N N . LEU B 1 195 ? 22.115 63.072 19.037 1.00 46.29 173 LEU B N 1
ATOM 3427 C CA . LEU B 1 195 ? 22.630 61.704 18.900 1.00 49.26 173 LEU B CA 1
ATOM 3428 C C . LEU B 1 195 ? 22.751 60.984 20.252 1.00 55.19 173 LEU B C 1
ATOM 3429 O O . LEU B 1 195 ? 22.693 59.758 20.320 1.00 53.20 173 LEU B O 1
ATOM 3434 N N . MET B 1 196 ? 22.909 61.757 21.318 1.00 55.67 174 MET B N 1
ATOM 3435 C CA . MET B 1 196 ? 22.992 61.210 22.659 1.00 53.06 174 MET B CA 1
ATOM 3436 C C . MET B 1 196 ? 21.674 60.634 23.144 1.00 53.97 174 MET B C 1
ATOM 3437 O O . MET B 1 196 ? 21.685 59.790 24.031 1.00 51.16 174 MET B O 1
ATOM 3442 N N . GLN B 1 197 ? 20.550 61.096 22.598 1.00 44.93 175 GLN B N 1
ATOM 3443 C CA . GLN B 1 197 ? 19.246 60.638 23.084 1.00 52.78 175 GLN B CA 1
ATOM 3444 C C . GLN B 1 197 ? 19.088 59.136 22.861 1.00 44.70 175 GLN B C 1
ATOM 3445 O O . GLN B 1 197 ? 18.792 58.410 23.814 1.00 50.51 175 GLN B O 1
ATOM 3451 N N . PRO B 1 198 ? 19.306 58.646 21.623 1.00 47.44 176 PRO B N 1
ATOM 3452 C CA . PRO B 1 198 ? 19.241 57.180 21.497 1.00 47.12 176 PRO B CA 1
ATOM 3453 C C . PRO B 1 198 ? 20.414 56.448 22.164 1.00 47.80 176 PRO B C 1
ATOM 3454 O O . PRO B 1 198 ? 20.229 55.343 22.665 1.00 55.44 176 PRO B O 1
ATOM 3458 N N . VAL B 1 199 ? 21.602 57.051 22.187 1.00 49.38 177 VAL B N 1
ATOM 3459 C CA . VAL B 1 199 ? 22.751 56.405 22.818 1.00 49.92 177 VAL B CA 1
ATOM 3460 C C . VAL B 1 199 ? 22.440 56.095 24.279 1.00 54.38 177 VAL B C 1
ATOM 3461 O O . VAL B 1 199 ? 22.663 54.991 24.734 1.00 49.57 177 VAL B O 1
ATOM 3465 N N . ALA B 1 200 ? 21.868 57.065 24.981 1.00 50.48 178 ALA B N 1
ATOM 3466 C CA . ALA B 1 200 ? 21.480 56.918 26.381 1.00 56.77 178 ALA B CA 1
ATOM 3467 C C . ALA B 1 200 ? 20.427 55.829 26.629 1.00 55.75 178 ALA B C 1
ATOM 3468 O O . ALA B 1 200 ? 20.275 55.379 27.756 1.00 50.81 178 ALA B O 1
ATOM 3470 N N . LEU B 1 201 ? 19.699 55.431 25.583 1.00 49.99 179 LEU B N 1
ATOM 3471 C CA . LEU B 1 201 ? 18.703 54.356 25.656 1.00 50.39 179 LEU B CA 1
ATOM 3472 C C . LEU B 1 201 ? 19.210 53.020 25.103 1.00 57.05 179 LEU B C 1
ATOM 3473 O O . LEU B 1 201 ? 18.449 52.057 24.960 1.00 57.87 179 LEU B O 1
ATOM 3478 N N . GLY B 1 202 ? 20.505 52.965 24.818 1.00 51.60 180 GLY B N 1
ATOM 3479 C CA . GLY B 1 202 ? 21.176 51.734 24.434 1.00 53.80 180 GLY B CA 1
ATOM 3480 C C . GLY B 1 202 ? 21.299 51.489 22.941 1.00 56.24 180 GLY B C 1
ATOM 3481 O O . GLY B 1 202 ? 21.713 50.404 22.540 1.00 55.83 180 GLY B O 1
ATOM 3482 N N . TYR B 1 203 ? 20.951 52.484 22.117 1.00 49.91 181 TYR B N 1
ATOM 3483 C CA . TYR B 1 203 ? 21.260 52.430 20.689 1.00 57.94 181 TYR B CA 1
ATOM 3484 C C . TYR B 1 203 ? 22.729 52.798 20.486 1.00 61.45 181 TYR B C 1
ATOM 3485 O O . TYR B 1 203 ? 23.111 53.954 20.658 1.00 63.75 181 TYR B O 1
ATOM 3494 N N . GLU B 1 204 ? 23.531 51.817 20.092 1.00 61.18 182 GLU B N 1
ATOM 3495 C CA . GLU B 1 204 ? 24.965 51.990 19.844 1.00 85.50 182 GLU B CA 1
ATOM 3496 C C . GLU B 1 204 ? 25.219 52.628 18.472 1.00 68.13 182 GLU B C 1
ATOM 3497 O O . GLU B 1 204 ? 25.735 51.974 17.576 1.00 79.91 182 GLU B O 1
ATOM 3503 N N . LEU B 1 205 ? 24.880 53.905 18.320 1.00 63.10 183 LEU B N 1
ATOM 3504 C CA . LEU B 1 205 ? 24.917 54.565 17.008 1.00 64.82 183 LEU B CA 1
ATOM 3505 C C . LEU B 1 205 ? 26.316 54.700 16.449 1.00 70.41 183 LEU B C 1
ATOM 3506 O O . LEU B 1 205 ? 26.503 54.628 15.240 1.00 76.32 183 LEU B O 1
ATOM 3511 N N . PHE B 1 206 ? 27.296 54.887 17.328 1.00 82.26 184 PHE B N 1
ATOM 3512 C CA . PHE B 1 206 ? 28.671 55.119 16.899 1.00 82.93 184 PHE B CA 1
ATOM 3513 C C . PHE B 1 206 ? 29.443 53.848 16.535 1.00 74.71 184 PHE B C 1
ATOM 3514 O O . PHE B 1 206 ? 30.562 53.940 16.030 1.00 86.10 184 PHE B O 1
ATOM 3522 N N . GLU B 1 207 ? 28.853 52.674 16.772 1.00 99.40 185 GLU B N 1
ATOM 3523 C CA . GLU B 1 207 ? 29.500 51.402 16.422 1.00 99.14 185 GLU B CA 1
ATOM 3524 C C . GLU B 1 207 ? 29.399 51.141 14.926 1.00 83.12 185 GLU B C 1
ATOM 3525 O O . GLU B 1 207 ? 28.346 51.351 14.326 1.00 87.82 185 GLU B O 1
ATOM 3531 N N . GLY B 1 208 ? 30.499 50.684 14.333 1.00 89.03 186 GLY B N 1
ATOM 3532 C CA . GLY B 1 208 ? 30.576 50.467 12.890 1.00 86.85 186 GLY B CA 1
ATOM 3533 C C . GLY B 1 208 ? 30.807 51.740 12.085 1.00 84.37 186 GLY B C 1
ATOM 3534 O O . GLY B 1 208 ? 30.974 51.676 10.870 1.00 86.53 186 GLY B O 1
ATOM 3535 N N . ARG B 1 209 ? 30.847 52.886 12.765 1.00 87.86 187 ARG B N 1
ATOM 3536 C CA A ARG B 1 209 ? 31.008 54.185 12.114 0.50 85.73 187 ARG B CA 1
ATOM 3537 C CA B ARG B 1 209 ? 30.998 54.183 12.115 0.50 86.82 187 ARG B CA 1
ATOM 3538 C C . ARG B 1 209 ? 32.197 54.928 12.717 1.00 74.48 187 ARG B C 1
ATOM 3539 O O . ARG B 1 209 ? 32.022 55.866 13.500 1.00 89.12 187 ARG B O 1
ATOM 3554 N N . PRO B 1 210 ? 33.424 54.501 12.360 1.00 100.57 188 PRO B N 1
ATOM 3555 C CA . PRO B 1 210 ? 34.653 55.077 12.934 1.00 98.31 188 PRO B CA 1
ATOM 3556 C C . PRO B 1 210 ? 34.797 56.593 12.825 1.00 99.72 188 PRO B C 1
ATOM 3557 O O . PRO B 1 210 ? 35.209 57.239 13.790 1.00 90.55 188 PRO B O 1
ATOM 3561 N N . ARG B 1 211 ? 34.486 57.148 11.656 1.00 97.78 189 ARG B N 1
ATOM 3562 C CA . ARG B 1 211 ? 34.620 58.587 11.436 1.00 89.16 189 ARG B CA 1
ATOM 3563 C C . ARG B 1 211 ? 33.687 59.373 12.343 1.00 75.02 189 ARG B C 1
ATOM 3564 O O . ARG B 1 211 ? 34.066 60.420 12.857 1.00 79.29 189 ARG B O 1
ATOM 3572 N N . LEU B 1 212 ? 32.470 58.875 12.548 1.00 74.89 190 LEU B N 1
ATOM 3573 C CA . LEU B 1 212 ? 31.552 59.516 13.480 1.00 68.68 190 LEU B CA 1
ATOM 3574 C C . LEU B 1 212 ? 32.034 59.352 14.916 1.00 82.03 190 LEU B C 1
ATOM 3575 O O . LEU B 1 212 ? 31.920 60.278 15.725 1.00 69.66 190 LEU B O 1
ATOM 3580 N N . ALA B 1 213 ? 32.554 58.166 15.231 1.00 75.46 191 ALA B N 1
ATOM 3581 C CA . ALA B 1 213 ? 33.094 57.889 16.561 1.00 84.63 191 ALA B CA 1
ATOM 3582 C C . ALA B 1 213 ? 34.205 58.882 16.922 1.00 79.03 191 ALA B C 1
ATOM 3583 O O . ALA B 1 213 ? 34.181 59.488 17.996 1.00 78.35 191 ALA B O 1
ATOM 3585 N N . ALA B 1 214 ? 35.162 59.061 16.015 1.00 76.35 192 ALA B N 1
ATOM 3586 C CA . ALA B 1 214 ? 36.270 59.989 16.244 1.00 82.07 192 ALA B CA 1
ATOM 3587 C C . ALA B 1 214 ? 35.772 61.426 16.417 1.00 86.01 192 ALA B C 1
ATOM 3588 O O . ALA B 1 214 ? 36.222 62.138 17.316 1.00 82.97 192 ALA B O 1
ATOM 3590 N N . TRP B 1 215 ? 34.832 61.836 15.568 1.00 87.71 193 TRP B N 1
ATOM 3591 C CA . TRP B 1 215 ? 34.159 63.132 15.714 1.00 69.38 193 TRP B CA 1
ATOM 3592 C C . TRP B 1 215 ? 33.631 63.325 17.139 1.00 76.20 193 TRP B C 1
ATOM 3593 O O . TRP B 1 215 ? 33.907 64.341 17.780 1.00 71.61 193 TRP B O 1
ATOM 3604 N N . ARG B 1 216 ? 32.896 62.334 17.635 1.00 75.62 194 ARG B N 1
ATOM 3605 C CA . ARG B 1 216 ? 32.344 62.377 18.990 1.00 79.72 194 ARG B CA 1
ATOM 3606 C C . ARG B 1 216 ? 33.435 62.660 20.027 1.00 74.67 194 ARG B C 1
ATOM 3607 O O . ARG B 1 216 ? 33.331 63.608 20.809 1.00 76.56 194 ARG B O 1
ATOM 3615 N N . GLY B 1 217 ? 34.488 61.849 20.013 1.00 96.99 195 GLY B N 1
ATOM 3616 C CA . GLY B 1 217 ? 35.637 62.053 20.905 1.00 89.44 195 GLY B CA 1
ATOM 3617 C C . GLY B 1 217 ? 36.218 63.452 20.785 1.00 95.49 195 GLY B C 1
ATOM 3618 O O . GLY B 1 217 ? 36.509 64.103 21.788 1.00 75.63 195 GLY B O 1
ATOM 3619 N N . ARG B 1 218 ? 36.356 63.921 19.548 1.00 88.97 196 ARG B N 1
ATOM 3620 C CA . ARG B 1 218 ? 36.875 65.261 19.274 1.00 82.75 196 ARG B CA 1
ATOM 3621 C C . ARG B 1 218 ? 36.012 66.351 19.909 1.00 79.88 196 ARG B C 1
ATOM 3622 O O . ARG B 1 218 ? 36.533 67.300 20.492 1.00 81.59 196 ARG B O 1
ATOM 3630 N N . VAL B 1 219 ? 34.693 66.213 19.801 1.00 81.44 197 VAL B N 1
ATOM 3631 C CA . VAL B 1 219 ? 33.783 67.210 20.361 1.00 78.62 197 VAL B CA 1
ATOM 3632 C C . VAL B 1 219 ? 33.808 67.149 21.894 1.00 82.72 197 VAL B C 1
ATOM 3633 O O . VAL B 1 219 ? 33.893 68.184 22.564 1.00 85.27 197 VAL B O 1
ATOM 3637 N N . GLU B 1 220 ? 33.757 65.935 22.438 1.00 73.66 198 GLU B N 1
ATOM 3638 C CA . GLU B 1 220 ? 33.781 65.739 23.890 1.00 84.87 198 GLU B CA 1
ATOM 3639 C C . GLU B 1 220 ? 35.113 66.173 24.499 1.00 85.09 198 GLU B C 1
ATOM 3640 O O . GLU B 1 220 ? 35.139 66.811 25.553 1.00 85.25 198 GLU B O 1
ATOM 3646 N N . ALA B 1 221 ? 36.213 65.845 23.826 1.00 94.81 199 ALA B N 1
ATOM 3647 C CA . ALA B 1 221 ? 37.530 66.312 24.249 1.00 88.34 199 ALA B CA 1
ATOM 3648 C C . ALA B 1 221 ? 37.547 67.833 24.350 1.00 91.30 199 ALA B C 1
ATOM 3649 O O . ALA B 1 221 ? 38.060 68.386 25.318 1.00 92.57 199 ALA B O 1
ATOM 3651 N N . PHE B 1 222 ? 36.971 68.507 23.357 1.00 98.07 200 PHE B N 1
ATOM 3652 C CA . PHE B 1 222 ? 36.938 69.968 23.359 1.00 82.54 200 PHE B CA 1
ATOM 3653 C C . PHE B 1 222 ? 36.048 70.505 24.474 1.00 85.51 200 PHE B C 1
ATOM 3654 O O . PHE B 1 222 ? 36.448 71.399 25.212 1.00 89.10 200 PHE B O 1
ATOM 3662 N N . LEU B 1 223 ? 34.843 69.964 24.592 1.00 77.55 201 LEU B N 1
ATOM 3663 C CA . LEU B 1 223 ? 33.911 70.425 25.612 1.00 86.58 201 LEU B CA 1
ATOM 3664 C C . LEU B 1 223 ? 34.415 70.142 27.026 1.00 82.47 201 LEU B C 1
ATOM 3665 O O . LEU B 1 223 ? 34.331 71.004 27.901 1.00 87.47 201 LEU B O 1
ATOM 3670 N N . GLY B 1 224 ? 34.930 68.933 27.238 1.00 86.16 202 GLY B N 1
ATOM 3671 C CA . GLY B 1 224 ? 35.481 68.532 28.529 1.00 91.04 202 GLY B CA 1
ATOM 3672 C C . GLY B 1 224 ? 34.620 67.453 29.142 1.00 86.91 202 GLY B C 1
ATOM 3673 O O . GLY B 1 224 ? 33.398 67.504 29.048 1.00 84.17 202 GLY B O 1
ATOM 3674 N N . ALA B 1 225 ? 35.258 66.480 29.782 1.00 91.05 203 ALA B N 1
ATOM 3675 C CA . ALA B 1 225 ? 34.552 65.316 30.315 1.00 89.57 203 ALA B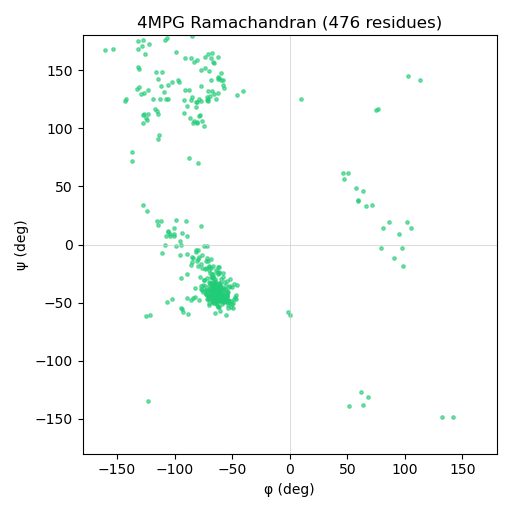 CA 1
ATOM 3676 C C . ALA B 1 225 ? 33.548 65.696 31.401 1.00 86.76 203 ALA B C 1
ATOM 3677 O O . ALA B 1 225 ? 32.432 65.178 31.420 1.00 93.23 203 ALA B O 1
ATOM 3679 N N . GLU B 1 226 ? 33.951 66.603 32.291 1.00 77.22 204 GLU B N 1
ATOM 3680 C CA . GLU B 1 226 ? 33.119 67.015 33.422 1.00 82.15 204 GLU B CA 1
ATOM 3681 C C . GLU B 1 226 ? 31.851 67.710 32.952 1.00 87.89 204 GLU B C 1
ATOM 3682 O O . GLU B 1 226 ? 30.783 67.484 33.503 1.00 77.16 204 GLU B O 1
ATOM 3688 N N . LEU B 1 227 ? 31.982 68.563 31.942 1.00 80.19 205 LEU B N 1
ATOM 3689 C CA . LEU B 1 227 ? 30.837 69.259 31.377 1.00 90.09 205 LEU B CA 1
ATOM 3690 C C . LEU B 1 227 ? 29.884 68.285 30.686 1.00 73.98 205 LEU B C 1
ATOM 3691 O O . LEU B 1 227 ? 28.678 68.305 30.933 1.00 78.45 205 LEU B O 1
ATOM 3696 N N . CYS B 1 228 ? 30.428 67.443 29.811 1.00 75.77 206 CYS B N 1
ATOM 3697 C CA . CYS B 1 228 ? 29.642 66.403 29.154 1.00 71.05 206 CYS B CA 1
ATOM 3698 C C . CYS B 1 228 ? 28.936 65.526 30.178 1.00 76.53 206 CYS B C 1
ATOM 3699 O O . CYS B 1 228 ? 27.737 65.264 30.071 1.00 75.31 206 CYS B O 1
ATOM 3702 N N . GLN B 1 229 ? 29.693 65.081 31.171 1.00 83.32 207 GLN B N 1
ATOM 3703 C CA . GLN B 1 229 ? 29.171 64.217 32.210 1.00 80.63 207 GLN B CA 1
ATOM 3704 C C . GLN B 1 229 ? 27.929 64.820 32.854 1.00 77.09 207 GLN B C 1
ATOM 3705 O O . GLN B 1 229 ? 26.913 64.133 32.997 1.00 73.83 207 GLN B O 1
ATOM 3711 N N . GLU B 1 230 ? 27.995 66.095 33.239 1.00 72.58 208 GLU B N 1
ATOM 3712 C CA . GLU B 1 230 ? 26.860 66.696 33.953 1.00 74.57 208 GLU B CA 1
ATOM 3713 C C . GLU B 1 230 ? 25.683 67.086 33.041 1.00 71.41 208 GLU B C 1
ATOM 3714 O O . GLU B 1 230 ? 24.535 67.082 33.483 1.00 75.82 208 GLU B O 1
ATOM 3720 N N . ALA B 1 231 ? 25.967 67.400 31.776 1.00 61.03 209 ALA B N 1
ATOM 3721 C CA . ALA B 1 231 ? 24.919 67.641 30.779 1.00 60.19 209 ALA B CA 1
ATOM 3722 C C . ALA B 1 231 ? 24.104 66.367 30.494 1.00 52.60 209 ALA B C 1
ATOM 3723 O O . ALA B 1 231 ? 22.878 66.401 30.430 1.00 62.56 209 ALA B O 1
ATOM 3725 N N . HIS B 1 232 ? 24.802 65.246 30.348 1.00 62.92 210 HIS B N 1
ATOM 3726 C CA . HIS B 1 232 ? 24.192 63.988 29.935 1.00 60.45 210 HIS B CA 1
ATOM 3727 C C . HIS B 1 232 ? 23.665 63.130 31.096 1.00 58.49 210 HIS B C 1
ATOM 3728 O O . HIS B 1 232 ? 22.997 62.113 30.869 1.00 57.11 210 HIS B O 1
ATOM 3735 N N . SER B 1 233 ? 23.970 63.546 32.325 1.00 61.20 211 SER B N 1
ATOM 3736 C CA . SER B 1 233 ? 23.660 62.767 33.516 1.00 65.98 211 SER B CA 1
ATOM 3737 C C . SER B 1 233 ? 22.215 62.290 33.554 1.00 54.34 211 SER B C 1
ATOM 3738 O O . SER B 1 233 ? 21.940 61.116 33.774 1.00 60.90 211 SER B O 1
ATOM 3741 N N . ILE B 1 234 ? 21.291 63.212 33.337 1.00 62.35 212 ILE B N 1
ATOM 3742 C CA . ILE B 1 234 ? 19.882 62.896 33.488 1.00 58.73 212 ILE B CA 1
ATOM 3743 C C . ILE B 1 234 ? 19.404 61.934 32.402 1.00 59.02 212 ILE B C 1
ATOM 3744 O O . ILE B 1 234 ? 18.701 60.985 32.714 1.00 47.78 212 ILE B O 1
ATOM 3749 N N . ILE B 1 235 ? 19.786 62.153 31.143 1.00 52.91 213 ILE B N 1
ATOM 3750 C CA . ILE B 1 235 ? 19.340 61.250 30.077 1.00 48.54 213 ILE B CA 1
ATOM 3751 C C . ILE B 1 235 ? 19.979 59.862 30.176 1.00 47.69 213 ILE B C 1
ATOM 3752 O O . ILE B 1 235 ? 19.335 58.861 29.846 1.00 51.12 213 ILE B O 1
ATOM 3757 N N . LEU B 1 236 ? 21.224 59.798 30.652 1.00 48.33 214 LEU B N 1
ATOM 3758 C CA . LEU B 1 236 ? 21.898 58.517 30.851 1.00 61.12 214 LEU B CA 1
ATOM 3759 C C . LEU B 1 236 ? 21.284 57.696 31.988 1.00 56.24 214 LEU B C 1
ATOM 3760 O O . LEU B 1 236 ? 21.596 56.522 32.137 1.00 53.39 214 LEU B O 1
ATOM 3765 N N . SER B 1 237 ? 20.422 58.305 32.798 1.00 53.62 215 SER B N 1
ATOM 3766 C CA . SER B 1 237 ? 19.807 57.592 33.916 1.00 52.55 215 SER B CA 1
ATOM 3767 C C . SER B 1 237 ? 18.329 57.348 33.713 1.00 54.05 215 SER B C 1
ATOM 3768 O O . SER B 1 237 ? 17.701 56.660 34.516 1.00 51.03 215 SER B O 1
ATOM 3771 N N . ILE B 1 238 ? 17.749 57.913 32.660 1.00 53.82 216 ILE B N 1
ATOM 3772 C CA . ILE B 1 238 ? 16.292 57.920 32.565 1.00 49.66 216 ILE B CA 1
ATOM 3773 C C . ILE B 1 238 ? 15.694 56.532 32.309 1.00 47.59 216 ILE B C 1
ATOM 3774 O O . ILE B 1 238 ? 14.621 56.208 32.837 1.00 51.89 216 ILE B O 1
ATOM 3779 N N . LEU B 1 239 ? 16.375 55.702 31.531 1.00 46.91 217 LEU B N 1
ATOM 3780 C CA . LEU B 1 239 ? 15.833 54.373 31.240 1.00 48.12 217 LEU B CA 1
ATOM 3781 C C . LEU B 1 239 ? 15.729 53.547 32.539 1.00 47.73 217 LEU B C 1
ATOM 3782 O O . LEU B 1 239 ? 14.705 52.913 32.809 1.00 46.88 217 LEU B O 1
ATOM 3787 N N . GLU B 1 240 ? 16.786 53.573 33.340 1.00 52.04 218 GLU B N 1
ATOM 3788 C CA . GLU B 1 240 ? 16.775 52.898 34.640 1.00 54.49 218 GLU B CA 1
ATOM 3789 C C . GLU B 1 240 ? 15.717 53.492 35.590 1.00 52.37 218 GLU B C 1
ATOM 3790 O O . GLU B 1 240 ? 15.067 52.757 36.318 1.00 50.05 218 GLU B O 1
ATOM 3796 N N . GLN B 1 241 ? 15.535 54.811 35.573 1.00 52.83 219 GLN B N 1
ATOM 3797 C CA . GLN B 1 241 ? 14.501 55.433 36.398 1.00 50.42 219 GLN B CA 1
ATOM 3798 C C . GLN B 1 241 ? 13.099 54.979 35.963 1.00 58.99 219 GLN B C 1
ATOM 3799 O O . GLN B 1 241 ? 12.243 54.671 36.798 1.00 49.88 219 GLN B O 1
ATOM 3805 N N . ALA B 1 242 ? 12.883 54.905 34.654 1.00 44.13 220 ALA B N 1
ATOM 3806 C CA . ALA B 1 242 ? 11.608 54.449 34.129 1.00 45.89 220 ALA B CA 1
ATOM 3807 C C . ALA B 1 242 ? 11.330 53.038 34.591 1.00 44.17 220 ALA B C 1
ATOM 3808 O O . ALA B 1 242 ? 10.221 52.740 35.009 1.00 48.15 220 ALA B O 1
ATOM 3810 N N . ALA B 1 243 ? 12.346 52.179 34.552 1.00 49.99 221 ALA B N 1
ATOM 3811 C CA . ALA B 1 243 ? 12.208 50.771 34.947 1.00 49.22 221 ALA B CA 1
ATOM 3812 C C . ALA B 1 243 ? 11.825 50.603 36.414 1.00 50.14 221 ALA B C 1
ATOM 3813 O O . ALA B 1 243 ? 11.066 49.703 36.782 1.00 54.21 221 ALA B O 1
ATOM 3815 N N . LYS B 1 244 ? 12.381 51.461 37.255 1.00 54.79 222 LYS B N 1
ATOM 3816 C CA . LYS B 1 244 ? 12.079 51.455 38.683 1.00 52.97 222 LYS B CA 1
ATOM 3817 C C . LYS B 1 244 ? 10.868 52.349 39.032 1.00 56.68 222 LYS B C 1
ATOM 3818 O O . LYS B 1 244 ? 10.599 52.572 40.189 1.00 52.31 222 LYS B O 1
ATOM 3824 N N . LYS B 1 245 ? 10.173 52.879 38.029 1.00 55.66 223 LYS B N 1
ATOM 3825 C CA . LYS B 1 245 ? 8.902 53.610 38.209 1.00 55.03 223 LYS B CA 1
ATOM 3826 C C . LYS B 1 245 ? 9.044 54.834 39.123 1.00 56.66 223 LYS B C 1
ATOM 3827 O O . LYS B 1 245 ? 8.155 55.124 39.910 1.00 53.44 223 LYS B O 1
ATOM 3833 N N . THR B 1 246 ? 10.162 55.549 39.002 1.00 55.02 224 THR B N 1
ATOM 3834 C CA . THR B 1 246 ? 10.415 56.753 39.788 1.00 58.41 224 THR B CA 1
ATOM 3835 C C . THR B 1 246 ? 10.227 58.047 38.989 1.00 55.29 224 THR B C 1
ATOM 3836 O O . THR B 1 246 ? 10.605 59.108 39.459 1.00 53.43 224 THR B O 1
ATOM 3840 N N . LEU B 1 247 ? 9.697 57.978 37.773 1.00 48.86 225 LEU B N 1
ATOM 3841 C CA . LEU B 1 247 ? 9.488 59.201 36.989 1.00 46.67 225 LEU B CA 1
ATOM 3842 C C . LEU B 1 247 ? 8.209 59.878 37.462 1.00 49.36 225 LEU B C 1
ATOM 3843 O O . LEU B 1 247 ? 7.352 59.215 38.025 1.00 49.33 225 LEU B O 1
ATOM 3848 N N . PRO B 1 248 ? 8.062 61.192 37.209 1.00 47.59 226 PRO B N 1
ATOM 3849 C CA . PRO B 1 248 ? 6.811 61.841 37.602 1.00 52.80 226 PRO B CA 1
ATOM 3850 C C . PRO B 1 248 ? 5.619 61.314 36.802 1.00 43.71 226 PRO B C 1
ATOM 3851 O O . PRO B 1 248 ? 5.786 60.822 35.690 1.00 42.56 226 PRO B O 1
ATOM 3855 N N . THR B 1 249 ? 4.423 61.440 37.367 1.00 46.03 227 THR B N 1
ATOM 3856 C CA . THR B 1 249 ? 3.184 61.176 36.626 1.00 46.01 227 THR B CA 1
ATOM 3857 C C . THR B 1 249 ? 2.848 62.413 35.809 1.00 41.54 227 THR B C 1
ATOM 3858 O O . THR B 1 249 ? 2.683 63.483 36.360 1.00 47.28 227 THR B O 1
ATOM 3862 N N . PRO B 1 250 ? 2.731 62.269 34.486 1.00 41.74 228 PRO B N 1
ATOM 3863 C CA . PRO B 1 250 ? 2.407 63.446 33.681 1.00 38.16 228 PRO B CA 1
ATOM 3864 C C . PRO B 1 250 ? 1.085 64.092 34.056 1.00 42.14 228 PRO B C 1
ATOM 3865 O O . PRO B 1 250 ? 0.113 63.401 34.407 1.00 39.32 228 PRO B O 1
ATOM 3869 N N . SER B 1 251 ? 1.068 65.419 34.024 1.00 41.04 229 SER B N 1
ATOM 3870 C CA . SER B 1 251 ? -0.150 66.170 34.227 1.00 40.96 229 SER B CA 1
ATOM 3871 C C . SER B 1 251 ? -1.064 65.900 33.039 1.00 40.56 229 SER B C 1
ATOM 3872 O O . SER B 1 251 ? -0.621 65.390 32.019 1.00 40.03 229 SER B O 1
ATOM 3875 N N . PRO B 1 252 ? -2.348 66.247 33.169 1.00 38.91 230 PRO B N 1
ATOM 3876 C CA . PRO B 1 252 ? -3.268 66.065 32.042 1.00 42.86 230 PRO B CA 1
ATOM 3877 C C . PRO B 1 252 ? -2.805 66.784 30.786 1.00 56.50 230 PRO B C 1
ATOM 3878 O O . PRO B 1 252 ? -2.955 66.261 29.685 1.00 40.02 230 PRO B O 1
ATOM 3882 N N . GLU B 1 253 ? -2.237 67.977 30.962 1.00 45.56 231 GLU B N 1
ATOM 3883 C CA . GLU B 1 253 ? -1.705 68.764 29.836 1.00 43.22 231 GLU B CA 1
ATOM 3884 C C . GLU B 1 253 ? -0.487 68.089 29.176 1.00 39.58 231 GLU B C 1
ATOM 3885 O O . GLU B 1 253 ? -0.356 68.080 27.945 1.00 43.29 231 GLU B O 1
ATOM 3891 N N . ALA B 1 254 ? 0.388 67.493 29.970 1.00 39.54 232 ALA B N 1
ATOM 3892 C CA . ALA B 1 254 ? 1.518 66.762 29.411 1.00 36.53 232 ALA B CA 1
ATOM 3893 C C . ALA B 1 254 ? 1.030 65.535 28.651 1.00 40.88 232 ALA B C 1
ATOM 3894 O O . ALA B 1 254 ? 1.495 65.257 27.565 1.00 41.74 232 ALA B O 1
ATOM 3896 N N . TYR B 1 255 ? 0.070 64.830 29.230 1.00 40.73 233 TYR B N 1
ATOM 3897 C CA . TYR B 1 255 ? -0.559 63.667 28.602 1.00 38.20 233 TYR B CA 1
ATOM 3898 C C . TYR B 1 255 ? -1.104 64.003 27.217 1.00 38.61 233 TYR B C 1
ATOM 3899 O O . TYR B 1 255 ? -0.827 63.303 26.250 1.00 36.13 233 TYR B O 1
ATOM 3908 N N . GLN B 1 256 ? -1.864 65.087 27.125 1.00 41.91 234 GLN B N 1
ATOM 3909 C CA . GLN B 1 256 ? -2.425 65.557 25.854 1.00 41.79 234 GLN B CA 1
ATOM 3910 C C . GLN B 1 256 ? -1.346 65.768 24.822 1.00 40.59 234 GLN B C 1
ATOM 3911 O O . GLN B 1 256 ? -1.467 65.319 23.677 1.00 44.46 234 GLN B O 1
ATOM 3917 N N . ALA B 1 257 ? -0.289 66.453 25.233 1.00 43.60 235 ALA B N 1
ATOM 3918 C CA . ALA B 1 257 ? 0.832 66.754 24.349 1.00 45.05 235 ALA B CA 1
ATOM 3919 C C . ALA B 1 257 ? 1.569 65.469 23.969 1.00 48.55 235 ALA B C 1
ATOM 3920 O O . ALA B 1 257 ? 2.045 65.307 22.841 1.00 39.34 235 ALA B O 1
ATOM 3922 N N . MET B 1 258 ? 1.653 64.539 24.910 1.00 39.38 236 MET B N 1
ATOM 3923 C CA . MET B 1 258 ? 2.378 63.313 24.670 1.00 38.37 236 MET B CA 1
ATOM 3924 C C . MET B 1 258 ? 1.645 62.483 23.620 1.00 39.03 236 MET B C 1
ATOM 3925 O O . MET B 1 258 ? 2.279 61.935 22.729 1.00 40.97 236 MET B O 1
ATOM 3930 N N . LEU B 1 259 ? 0.318 62.393 23.735 1.00 38.63 237 LEU B N 1
ATOM 3931 C CA . LEU B 1 259 ? -0.486 61.654 22.785 1.00 40.38 237 LEU B CA 1
ATOM 3932 C C . LEU B 1 259 ? -0.323 62.214 21.360 1.00 51.06 237 LEU B C 1
ATOM 3933 O O . LEU B 1 259 ? -0.206 61.462 20.394 1.00 40.15 237 LEU B O 1
ATOM 3938 N N . LEU B 1 260 ? -0.313 63.535 21.248 1.00 45.49 238 LEU B N 1
ATOM 3939 C CA . LEU B 1 260 ? -0.091 64.202 19.970 1.00 51.00 238 LEU B CA 1
ATOM 3940 C C . LEU B 1 260 ? 1.291 63.879 19.406 1.00 39.42 238 LEU B C 1
ATOM 3941 O O . LEU B 1 260 ? 1.419 63.552 18.222 1.00 45.18 238 LEU B O 1
ATOM 3946 N N . ARG B 1 261 ? 2.331 63.961 20.233 1.00 37.13 239 ARG B N 1
ATOM 3947 C CA A ARG B 1 261 ? 3.688 63.673 19.756 0.50 38.06 239 ARG B CA 1
ATOM 3948 C CA B ARG B 1 261 ? 3.686 63.674 19.771 0.50 37.57 239 ARG B CA 1
ATOM 3949 C C . ARG B 1 261 ? 3.768 62.232 19.271 1.00 48.90 239 ARG B C 1
ATOM 3950 O O . ARG B 1 261 ? 4.340 61.954 18.210 1.00 41.68 239 ARG B O 1
ATOM 3965 N N . ILE B 1 262 ? 3.189 61.310 20.030 1.00 41.42 240 ILE B N 1
ATOM 3966 C CA . ILE B 1 262 ? 3.259 59.882 19.668 1.00 36.88 240 ILE B CA 1
ATOM 3967 C C . ILE B 1 262 ? 2.535 59.618 18.337 1.00 38.97 240 ILE B C 1
ATOM 3968 O O . ILE B 1 262 ? 3.022 58.857 17.506 1.00 42.11 240 ILE B O 1
ATOM 3973 N N . ALA B 1 263 ? 1.387 60.254 18.135 1.00 41.59 241 ALA B N 1
ATOM 3974 C CA . ALA B 1 263 ? 0.668 60.125 16.885 1.00 44.83 241 ALA B CA 1
ATOM 3975 C C . ALA B 1 263 ? 1.357 60.851 15.694 1.00 40.25 241 ALA B C 1
ATOM 3976 O O . ALA B 1 263 ? 0.996 60.591 14.556 1.00 51.06 241 ALA B O 1
ATOM 3978 N N . ARG B 1 264 ? 2.330 61.734 15.945 1.00 42.31 242 ARG B N 1
ATOM 3979 C CA . ARG B 1 264 ? 3.163 62.320 14.876 1.00 46.54 242 ARG B CA 1
ATOM 3980 C C . ARG B 1 264 ? 4.255 61.363 14.414 1.00 52.27 242 ARG B C 1
ATOM 3981 O O . ARG B 1 264 ? 4.939 61.644 13.429 1.00 45.67 242 ARG B O 1
ATOM 3989 N N . ILE B 1 265 ? 4.470 60.268 15.141 1.00 42.19 243 ILE B N 1
ATOM 3990 C CA . ILE B 1 265 ? 5.480 59.278 14.746 1.00 39.43 243 ILE B CA 1
ATOM 3991 C C . ILE B 1 265 ? 4.929 58.559 13.525 1.00 37.65 243 ILE B C 1
ATOM 3992 O O . ILE B 1 265 ? 3.837 58.024 13.570 1.00 41.78 243 ILE B O 1
ATOM 3997 N N . PRO B 1 266 ? 5.684 58.556 12.428 1.00 44.49 244 PRO B N 1
ATOM 3998 C CA . PRO B 1 266 ? 5.168 57.999 11.191 1.00 43.19 244 PRO B CA 1
ATOM 3999 C C . PRO B 1 266 ? 5.266 56.472 11.072 1.00 64.61 244 PRO B C 1
ATOM 4000 O O . PRO B 1 266 ? 4.345 55.845 10.530 1.00 54.84 244 PRO B O 1
#

B-factor: mean 61.67, std 17.85, range [28.66, 184.04]

Nearest PDB structures (foldseek):
  4mpg-assembly1_A  TM=1.003E+00  e=1.322E-36  Homo sapiens
  3ljr-assembly1_B  TM=9.980E-01  e=6.840E-34  Homo sapiens
  5f05-assembly1_B  TM=8.085E-01  e=5.922E-11  Populus trichocarpa
  5a4u-assembly1_F  TM=8.240E-01  e=2.003E-09  Arabidopsis thaliana
  1aw9-assembly1_A  TM=6.957E-01  e=1.282E-09  Zea mays